Protein AF-A0AAX3WN96-F1 (afdb_monomer)

Mean predicted aligned error: 16.11 Å

Radius of gyration: 34.63 Å; Cα contacts (8 Å, |Δi|>4): 870; chains: 1; bounding box: 101×85×97 Å

Organism: Methylorubrum extorquens (NCBI:txid408)

Nearest PDB structures (foldseek):
  8tiz-assembly1_C  TM=6.660E-01  e=2.991E-04  Escherichia coli K-12
  8tip-assembly1_C  TM=6.728E-01  e=5.727E-04  Escherichia coli K-12
  7ufx-assembly1_C  TM=6.397E-01  e=4.757E-04  Escherichia coli K-12
  8tiw-assembly1_C  TM=6.502E-01  e=5.727E-04  Escherichia coli K-12
  7uog-assembly1_C  TM=6.582E-01  e=7.924E-04  Escherichia coli K-12

pLDDT: mean 84.56, std 15.65, range [30.97, 98.19]

Solvent-accessible surface area (backbone atoms only — not comparable to full-atom values): 37795 Å² total; per-residue (Å²): 143,80,85,81,84,78,83,88,85,74,86,69,78,78,73,77,72,76,74,73,79,88,74,82,63,67,29,51,57,64,73,63,17,37,73,37,42,66,38,23,59,72,49,34,38,28,38,65,41,22,18,65,46,36,61,52,58,71,74,32,70,46,70,92,59,44,10,40,41,55,20,41,49,56,49,53,53,48,53,52,47,69,77,27,82,92,54,65,56,65,87,33,49,79,43,82,41,60,35,46,44,51,34,27,47,37,8,42,74,78,52,83,54,52,43,67,57,51,25,54,38,46,28,58,75,69,44,78,78,77,56,95,54,50,64,88,35,68,44,80,47,68,46,58,48,74,51,36,73,33,62,46,94,72,46,58,21,69,48,46,46,31,41,31,11,49,26,79,38,40,21,17,40,39,44,53,41,32,51,39,11,49,38,18,67,53,53,63,70,70,54,81,92,56,77,55,49,72,50,76,40,42,44,61,59,47,22,44,48,38,47,50,71,83,80,63,47,69,69,64,43,39,71,73,34,48,52,54,15,52,51,38,39,70,75,55,46,73,63,41,50,78,47,79,46,77,39,57,47,101,84,70,47,75,53,27,36,36,34,36,37,37,66,37,74,76,54,78,77,69,40,60,68,55,96,68,63,69,76,71,50,42,65,56,78,75,58,64,46,30,79,75,65,40,69,54,70,67,55,53,37,18,46,26,55,58,36,56,27,87,88,52,89,63,56,59,90,69,44,91,60,73,67,49,51,31,46,62,71,52,52,51,49,54,52,45,52,49,36,35,45,49,44,26,30,76,68,70,53,71,88,50,77,51,34,85,71,40,77,55,23,25,65,46,30,54,53,36,24,73,75,63,33,28,54,54,33,51,50,52,30,53,46,47,42,61,76,57,66,50,69,64,68,69,48,40,61,89,78,46,68,61,32,53,52,52,44,50,50,19,53,52,51,37,53,51,46,25,52,50,50,52,49,50,52,53,50,51,54,50,48,38,37,74,70,63,78,38,80,73,78,76,74,76,70,73,90,75,73,78,65,78,74,78,75,75,79,86,67,87,74,74,79,76,74,78,75,74,79,73,76,80,60,61,62,66,57,44,55,59,42,65,34,72,65,31,22,53,38,28,51,50,53,50,58,69,44,43,62,20,44,79,37,25,77,78,30,31,15,58,56,26,42,48,41,72,77,43,46,32,55,75,73,26,46,60,58,37,54,49,24,56,76,57,70,39,56,55,59,52,36,30,49,50,39,27,65,37,31,32,62,70,91,52,90,88,49,66,97,78,60,42,61,51,54,93,54,59,51,71,70,55,39,28,48,49,40,44,37,44,70,39,50,68,32,54,33,33,59,66,72,64,62,72,48,65,62,64,47,47,50,52,40,42,51,55,50,49,52,51,53,52,50,37,44,51,57,42,49,51,51,50,50,50,50,58,72,68,39,78,64,90,86,63,81,74,48,70,66,56,54,47,32,73,75,60,40,92,87,65,73,75,64,64,43,69,42,100,87,71,49,76,32,46,50,67,60,50,59,74,76,105

Foldseek 3Di:
DDDDDDDDDDPDPPDPPPPPPDDDDKFFDLVQLLPALVSVLVRQIWGKFALLLLQDLPQLQQPPDWLLLLLLVVVVVNVQCVVPVVFHDLQKDKDWAQQSSSQSLLCLQVDGDASQNVQVSQCSRQNDDGDPDDNGGIDMDIGHSVNRVRRPDDFIFIDRSSLSSQQGGLLLNLVSSNVSSVCRVLVPADAQPDWFDKDKFFQCRSCSSQSHDDPRAPVCCVPPGVVSSLVSCVVRPPQWHWDKDFDADPVRGGGIIIIGIHGAQDAQSRQDQDPDPPVLVVVLVVQAFFPLQRADPSLLSSQQRRYAAPPDDADDRSDPDDRHGHGSVVSVVLVLLSLLQVVCQVVVPDLWPCQVPPCLGHVNVVVCSVVPNNSNSSVVVVSSCSRPPISCVSLPPVPDCVSVVSSVVSSVVRVVRRVVSVVVVVVVVVVCVVVVVDPDPPPPDPPPPPPPPPDPDDDDDPDPDPDPPPPQAPVVLLVLLLDVLVLVLLVVLVVLCPVCLVPVLPPLLVSLVVCVVCCCCVVPVSVVVSCVVLVNQLNVLSVVSNVQSDDDPDPPPDRRDGSPDPLCDSVLSSLSSCLSHNQLSVCSNVVNDDHSNVSSVVSVVVSVVVVVVSVVVVVVVVVVVVVVPPPPPDDQDPVNVCCVVPNDPDDQDWDQAPVRDTDRPVVNVVVD

Secondary structure (DSSP, 8-state):
--PPPPP-----------PPP--PPPBS-HHHHTT-HHHHHHH--EEEEEHHHHH--TTTTSTT--HHHHHHHHHHHHHHHHH-TT---TT-EEEEEEHHHHHHHH-TTSSPPPHHHHHHHHHHHH-SPPP---TT-EEEEEEPTTHHHHTSSS-EEEEEHHHHHH---HHHHHHHHHHHHHHHHTT----TTPPPEEEEEEHHHHHHHTTPPSS--HHHHIIIIIHHHHHHHHHH--SEEEEEEEEEPTTS-EEEEEEEEEEPPPPTTTSPPP---GGGGHHHHHS---GGGPPPHHHHHHHHHHSBPSSS-PPPTT-SSPPPBPPHHHHHHHHHHHHHHHHHHHHT--SSTHHHH-TTSHHHHHHHHHHH-HHHHHHHHHHHHHHS-SHHHHT-TTT-HHHHHHHHHHHHHHHHHHHHHHHHHHHHHHHHHHTTSS--------S---PPPPPPP----PPPPPPP-PPPP-HHHHHHHTSHHHHHHHHHHHHHTHHHHHSHHHHHHHHHHHIIIIIHHHH-HHHHHHHHHHTSHHHHHHHHHHHHSPPP--TTS-TT--SS-TT--HHHHHHHHIIIIITTHHHHHTT--S-HHHHHHHHHHHHHHHHHHHHHHHHHHHHHHHHHSPPTTS---HHHHHHHHH-TT-PPPEEE-TTS-EEEHHHHHH--

Structure (mmCIF, N/CA/C/O backbone):
data_AF-A0AAX3WN96-F1
#
_entry.id   AF-A0AAX3WN96-F1
#
loop_
_atom_site.group_PDB
_atom_site.id
_atom_site.type_symbol
_atom_site.label_atom_id
_atom_site.label_alt_id
_atom_site.label_comp_id
_atom_site.label_asym_id
_atom_site.label_entity_id
_atom_site.label_seq_id
_atom_site.pdbx_PDB_ins_code
_atom_site.Cartn_x
_atom_site.Cartn_y
_atom_site.Cartn_z
_atom_site.occupancy
_atom_site.B_iso_or_equiv
_atom_site.auth_seq_id
_atom_site.auth_comp_id
_atom_site.auth_asym_id
_atom_site.auth_atom_id
_atom_site.pdbx_PDB_model_num
ATOM 1 N N . MET A 1 1 ? -1.734 -61.255 36.980 1.00 43.62 1 MET A N 1
ATOM 2 C CA . MET A 1 1 ? -0.475 -60.562 36.638 1.00 43.62 1 MET A CA 1
ATOM 3 C C . MET A 1 1 ? -0.465 -60.281 35.148 1.00 43.62 1 MET A C 1
ATOM 5 O O . MET A 1 1 ? -0.217 -61.192 34.377 1.00 43.62 1 MET A O 1
ATOM 9 N N . THR A 1 2 ? -0.765 -59.043 34.767 1.00 30.97 2 THR A N 1
ATOM 10 C CA . THR A 1 2 ? -0.599 -58.494 33.412 1.00 30.97 2 THR A CA 1
ATOM 11 C C . THR A 1 2 ? -0.452 -56.986 33.583 1.00 30.97 2 THR A C 1
ATOM 13 O O . THR A 1 2 ? -1.308 -56.349 34.194 1.00 30.97 2 THR A O 1
ATOM 16 N N . ALA A 1 3 ? 0.693 -56.458 33.159 1.00 31.72 3 ALA A N 1
ATOM 17 C CA . ALA A 1 3 ? 1.125 -55.088 33.397 1.00 31.72 3 ALA A CA 1
ATOM 18 C C . ALA A 1 3 ? 0.320 -54.069 32.573 1.00 31.72 3 ALA A C 1
ATOM 20 O O . ALA A 1 3 ? 0.036 -54.295 31.398 1.00 31.72 3 ALA A O 1
ATOM 21 N N . SER A 1 4 ? -0.006 -52.938 33.202 1.00 32.38 4 SER A N 1
ATOM 22 C CA . SER A 1 4 ? -0.594 -51.756 32.566 1.00 32.38 4 SER A CA 1
ATOM 23 C C . SER A 1 4 ? 0.330 -51.164 31.491 1.00 32.38 4 SER A C 1
ATOM 25 O O . SER A 1 4 ? 1.551 -51.155 31.679 1.00 32.38 4 SER A O 1
ATOM 27 N N . PRO A 1 5 ? -0.216 -50.609 30.394 1.00 39.41 5 PRO A N 1
ATOM 28 C CA . PRO A 1 5 ? 0.582 -49.934 29.381 1.00 39.41 5 PRO A CA 1
ATOM 29 C C . PRO A 1 5 ? 1.065 -48.566 29.886 1.00 39.41 5 PRO A C 1
ATOM 31 O O . PRO A 1 5 ? 0.307 -47.787 30.465 1.00 39.41 5 PRO A O 1
ATOM 34 N N . GLN A 1 6 ? 2.350 -48.286 29.659 1.00 34.06 6 GLN A N 1
ATOM 35 C CA . GLN A 1 6 ? 2.992 -46.999 29.927 1.00 34.06 6 GLN A CA 1
ATOM 36 C C . GLN A 1 6 ? 2.347 -45.858 29.114 1.00 34.06 6 GLN A C 1
ATOM 38 O O . GLN A 1 6 ? 2.026 -46.056 27.940 1.00 34.06 6 GLN A O 1
ATOM 43 N N . PRO A 1 7 ? 2.231 -44.638 29.671 1.00 33.19 7 PRO A N 1
ATOM 44 C CA . PRO A 1 7 ? 1.869 -43.459 28.896 1.00 33.19 7 PRO A CA 1
ATOM 45 C C . PRO A 1 7 ? 3.039 -43.029 27.998 1.00 33.19 7 PRO A C 1
ATOM 47 O O . PRO A 1 7 ? 4.161 -42.810 28.457 1.00 33.19 7 PRO A O 1
ATOM 50 N N . SER A 1 8 ? 2.761 -42.901 26.701 1.00 33.34 8 SER A N 1
ATOM 51 C CA . SER A 1 8 ? 3.704 -42.467 25.671 1.00 33.34 8 SER A CA 1
ATOM 52 C C . SER A 1 8 ? 4.197 -41.039 25.921 1.00 33.34 8 SER A C 1
ATOM 54 O O . SER A 1 8 ? 3.516 -40.058 25.627 1.00 33.34 8 SER A O 1
ATOM 56 N N . ALA A 1 9 ? 5.420 -40.923 26.431 1.00 39.28 9 ALA A N 1
ATOM 57 C CA . ALA A 1 9 ? 6.194 -39.694 26.433 1.00 39.28 9 ALA A CA 1
ATOM 58 C C . ALA A 1 9 ? 7.018 -39.613 25.141 1.00 39.28 9 ALA A C 1
ATOM 60 O O . ALA A 1 9 ? 8.076 -40.230 25.037 1.00 39.28 9 ALA A O 1
ATOM 61 N N . THR A 1 10 ? 6.555 -38.856 24.143 1.00 32.03 10 THR A N 1
ATOM 62 C CA . THR A 1 10 ? 7.438 -38.267 23.115 1.00 32.03 10 THR A CA 1
ATOM 63 C C . THR A 1 10 ? 6.752 -37.105 22.393 1.00 32.03 10 THR A C 1
ATOM 65 O O . THR A 1 10 ? 6.471 -37.146 21.201 1.00 32.03 10 THR A O 1
ATOM 68 N N . THR A 1 11 ? 6.507 -36.005 23.104 1.00 35.56 11 THR A N 1
ATOM 69 C CA . THR A 1 11 ? 6.347 -34.698 22.452 1.00 35.56 11 THR A CA 1
ATOM 70 C C . THR A 1 11 ? 7.741 -34.204 22.086 1.00 35.56 11 THR A C 1
ATOM 72 O O . THR A 1 11 ? 8.384 -33.449 22.815 1.00 35.56 11 THR A O 1
ATOM 75 N N . THR A 1 12 ? 8.259 -34.700 20.966 1.00 33.28 12 THR A N 1
ATOM 76 C CA . THR A 1 12 ? 9.465 -34.162 20.341 1.00 33.28 12 THR A CA 1
ATOM 77 C C . THR A 1 12 ? 9.235 -32.665 20.098 1.00 33.28 12 THR A C 1
ATOM 79 O O . THR A 1 12 ? 8.185 -32.297 19.562 1.00 33.28 12 THR A O 1
ATOM 82 N N . PRO A 1 13 ? 10.158 -31.768 20.490 1.00 35.31 13 PRO A N 1
ATOM 83 C CA . PRO A 1 13 ? 9.997 -30.347 20.230 1.00 35.31 13 PRO A CA 1
ATOM 84 C C . PRO A 1 13 ? 9.928 -30.153 18.717 1.00 35.31 13 PRO A C 1
ATOM 86 O O . PRO A 1 13 ? 10.882 -30.460 18.004 1.00 35.31 13 PRO A O 1
ATOM 89 N N . SER A 1 14 ? 8.777 -29.676 18.237 1.00 36.72 14 SER A N 1
ATOM 90 C CA . SER A 1 14 ? 8.536 -29.328 16.839 1.00 36.72 14 SER A CA 1
ATOM 91 C C . SER A 1 14 ? 9.711 -28.483 16.343 1.00 36.72 14 SER A C 1
ATOM 93 O O . SER A 1 14 ? 9.841 -27.304 16.699 1.00 36.72 14 SER A O 1
ATOM 95 N N . ALA A 1 15 ? 10.575 -29.091 15.529 1.00 37.28 15 ALA A N 1
ATOM 96 C CA . ALA A 1 15 ? 11.581 -28.386 14.765 1.00 37.28 15 ALA A CA 1
ATOM 97 C C . ALA A 1 15 ? 10.852 -27.266 14.025 1.00 37.28 15 ALA A C 1
ATOM 99 O O . ALA A 1 15 ? 9.984 -27.537 13.199 1.00 37.28 15 ALA A O 1
ATOM 100 N N . ARG A 1 16 ? 11.144 -26.007 14.377 1.00 41.75 16 ARG A N 1
ATOM 101 C CA . ARG A 1 16 ? 10.620 -24.839 13.665 1.00 41.75 16 ARG A CA 1
ATOM 102 C C . ARG A 1 16 ? 10.893 -25.069 12.187 1.00 41.75 16 ARG A C 1
ATOM 104 O O . ARG A 1 16 ? 12.047 -24.973 11.766 1.00 41.75 16 ARG A O 1
ATOM 111 N N . GLY A 1 17 ? 9.846 -25.415 11.437 1.00 34.88 17 GLY A N 1
ATOM 112 C CA . GLY A 1 17 ? 9.935 -25.648 10.008 1.00 34.88 17 GLY A CA 1
ATOM 113 C C . GLY A 1 17 ? 10.683 -24.475 9.402 1.00 34.88 17 GLY A C 1
ATOM 114 O O . GLY A 1 17 ? 10.316 -23.318 9.635 1.00 34.88 17 GLY A O 1
ATOM 115 N N . ARG A 1 18 ? 11.791 -24.762 8.708 1.00 42.03 18 ARG A N 1
ATOM 116 C CA . ARG A 1 18 ? 12.482 -23.756 7.902 1.00 42.03 18 ARG A CA 1
ATOM 117 C C . ARG A 1 18 ? 11.394 -23.089 7.072 1.00 42.03 18 ARG A C 1
ATOM 119 O O . ARG A 1 18 ? 10.731 -23.773 6.297 1.00 42.03 18 ARG A O 1
ATOM 126 N N . ARG A 1 19 ? 11.141 -21.796 7.315 1.00 47.34 19 ARG A N 1
ATOM 127 C CA . ARG A 1 19 ? 10.132 -21.046 6.561 1.00 47.34 19 ARG A CA 1
ATOM 128 C C . ARG A 1 19 ? 10.426 -21.300 5.091 1.00 47.34 19 ARG A C 1
ATOM 130 O O . ARG A 1 19 ? 11.565 -21.081 4.672 1.00 47.34 19 ARG A O 1
ATOM 137 N N . ALA A 1 20 ? 9.435 -21.814 4.364 1.00 51.62 20 ALA A N 1
ATOM 138 C CA . ALA A 1 20 ? 9.572 -22.047 2.938 1.00 51.62 20 ALA A CA 1
ATOM 139 C C . ALA A 1 20 ? 10.150 -20.777 2.289 1.00 51.62 20 ALA A C 1
ATOM 141 O O . ALA A 1 20 ? 9.792 -19.665 2.712 1.00 51.62 20 ALA A O 1
ATOM 142 N N . PRO A 1 21 ? 11.088 -20.912 1.336 1.00 58.97 21 PRO A N 1
ATOM 143 C CA . PRO A 1 21 ? 11.649 -19.760 0.651 1.00 58.97 21 PRO A CA 1
ATOM 144 C C . PRO A 1 21 ? 10.501 -18.906 0.108 1.00 58.97 21 PRO A C 1
ATOM 146 O O . PRO A 1 21 ? 9.548 -19.422 -0.467 1.00 58.97 21 PRO A O 1
ATOM 149 N N . PHE A 1 22 ? 10.558 -17.598 0.357 1.00 66.31 22 PHE A N 1
ATOM 150 C CA . PHE A 1 22 ? 9.529 -16.673 -0.104 1.00 66.31 22 PHE A CA 1
ATOM 151 C C . PHE A 1 22 ? 9.445 -16.725 -1.635 1.00 66.31 22 PHE A C 1
ATOM 153 O O . PHE A 1 22 ? 10.381 -16.301 -2.315 1.00 66.31 22 PHE A O 1
ATOM 160 N N . VAL A 1 23 ? 8.323 -17.219 -2.158 1.00 72.56 23 VAL A N 1
ATOM 161 C CA . VAL A 1 23 ? 8.006 -17.202 -3.588 1.00 72.56 23 VAL A CA 1
ATOM 162 C C . VAL A 1 23 ? 7.110 -15.990 -3.843 1.00 72.56 23 VAL A C 1
ATOM 164 O O . VAL A 1 23 ? 6.006 -15.929 -3.297 1.00 72.56 23 VAL A O 1
ATOM 167 N N . PRO A 1 24 ? 7.566 -14.975 -4.596 1.00 80.12 24 PRO A N 1
ATOM 168 C CA . PRO A 1 24 ? 6.703 -13.854 -4.930 1.00 80.12 24 PRO A CA 1
ATOM 169 C C . PRO A 1 24 ? 5.575 -14.322 -5.856 1.00 80.12 24 PRO A C 1
ATOM 171 O O . PRO A 1 24 ? 5.819 -15.024 -6.833 1.00 80.12 24 PRO A O 1
ATOM 174 N N . ALA A 1 25 ? 4.350 -13.899 -5.559 1.00 84.62 25 ALA A N 1
ATOM 175 C CA . ALA A 1 25 ? 3.165 -14.217 -6.348 1.00 84.62 25 ALA A CA 1
ATOM 176 C C . ALA A 1 25 ? 2.742 -13.033 -7.230 1.00 84.62 25 ALA A C 1
ATOM 178 O O . ALA A 1 25 ? 3.085 -11.878 -6.954 1.00 84.62 25 ALA A O 1
ATOM 179 N N . VAL A 1 26 ? 1.969 -13.324 -8.278 1.00 88.56 26 VAL A N 1
ATOM 180 C CA . VAL A 1 26 ? 1.269 -12.303 -9.070 1.00 88.56 26 VAL A CA 1
ATOM 181 C C . VAL A 1 26 ? 0.305 -11.536 -8.162 1.00 88.56 26 VAL A C 1
ATOM 183 O O . VAL A 1 26 ? -0.379 -12.122 -7.324 1.00 88.56 26 VAL A O 1
ATOM 186 N N . ARG A 1 27 ? 0.276 -10.209 -8.302 1.00 87.69 27 ARG A N 1
ATOM 187 C CA . ARG A 1 27 ? -0.678 -9.335 -7.612 1.00 87.69 27 ARG A CA 1
ATOM 188 C C . ARG A 1 27 ? -1.843 -9.050 -8.551 1.00 87.69 27 ARG A C 1
ATOM 190 O O . ARG A 1 27 ? -1.617 -8.605 -9.673 1.00 87.69 27 ARG A O 1
ATOM 197 N N . GLY A 1 28 ? -3.063 -9.250 -8.065 1.00 84.62 28 GLY A N 1
ATOM 198 C CA . GLY A 1 28 ? -4.276 -9.203 -8.885 1.00 84.62 28 GLY A CA 1
ATOM 199 C C . GLY A 1 28 ? -4.662 -10.584 -9.421 1.00 84.62 28 GLY A C 1
ATOM 200 O O . GLY A 1 28 ? -3.865 -11.518 -9.391 1.00 84.62 28 GLY A O 1
ATOM 201 N N . ASP A 1 29 ? -5.906 -10.706 -9.877 1.00 86.62 29 ASP A N 1
ATOM 202 C CA . ASP A 1 29 ? -6.449 -11.945 -10.433 1.00 86.62 29 ASP A CA 1
ATOM 203 C C . ASP A 1 29 ? -6.247 -11.959 -11.952 1.00 86.62 29 ASP A C 1
ATOM 205 O O . ASP A 1 29 ? -6.909 -11.230 -12.692 1.00 86.62 29 ASP A O 1
ATOM 209 N N . LEU A 1 30 ? -5.302 -12.778 -12.418 1.00 89.31 30 LEU A N 1
ATOM 210 C CA . LEU A 1 30 ? -4.976 -12.873 -13.838 1.00 89.31 30 LEU A CA 1
ATOM 211 C C . LEU A 1 30 ? -6.138 -13.448 -14.662 1.00 89.31 30 LEU A C 1
ATOM 213 O O . LEU A 1 30 ? -6.309 -13.035 -15.806 1.00 89.31 30 LEU A O 1
ATOM 217 N N . ALA A 1 31 ? -6.939 -14.353 -14.092 1.00 90.75 31 ALA A N 1
ATOM 218 C CA . ALA A 1 31 ? -8.084 -14.948 -14.774 1.00 90.75 31 ALA A CA 1
ATOM 219 C C . ALA A 1 31 ? -9.204 -13.915 -14.953 1.00 90.75 31 ALA A C 1
ATOM 221 O O . ALA A 1 31 ? -9.742 -13.772 -16.050 1.00 90.75 31 ALA A O 1
ATOM 222 N N . ALA A 1 32 ? -9.487 -13.125 -13.914 1.00 90.38 32 ALA A N 1
ATOM 223 C CA . ALA A 1 32 ? -10.434 -12.016 -14.014 1.00 90.38 32 ALA A CA 1
ATOM 224 C C . ALA A 1 32 ? -9.934 -10.909 -14.959 1.00 90.38 32 ALA A C 1
ATOM 226 O O . ALA A 1 32 ? -10.721 -10.335 -15.712 1.00 90.38 32 ALA A O 1
ATOM 227 N N . ALA A 1 33 ? -8.627 -10.622 -14.958 1.00 89.81 33 ALA A N 1
ATOM 228 C CA . ALA A 1 33 ? -8.038 -9.583 -15.802 1.00 89.81 33 ALA A CA 1
ATOM 229 C C . ALA A 1 33 ? -8.228 -9.862 -17.298 1.00 89.81 33 ALA A C 1
ATOM 231 O O . ALA A 1 33 ? -8.453 -8.936 -18.068 1.00 89.81 33 ALA A O 1
ATOM 232 N N . VAL A 1 34 ? -8.146 -11.122 -17.731 1.00 92.06 34 VAL A N 1
ATOM 233 C CA . VAL A 1 34 ? -8.230 -11.479 -19.159 1.00 92.06 34 VAL A CA 1
ATOM 234 C C . VAL A 1 34 ? -9.664 -11.655 -19.675 1.00 92.06 34 VAL A C 1
ATOM 236 O O . VAL A 1 34 ? -9.851 -12.046 -20.827 1.00 92.06 34 VAL A O 1
ATOM 239 N N . ALA A 1 35 ? -10.682 -11.356 -18.860 1.00 92.38 35 ALA A N 1
ATOM 240 C CA . ALA A 1 35 ? -12.084 -11.429 -19.274 1.00 92.38 35 ALA A CA 1
ATOM 241 C C . ALA A 1 35 ? -12.434 -10.394 -20.363 1.00 92.38 35 ALA A C 1
ATOM 243 O O . ALA A 1 35 ? -13.144 -10.718 -21.321 1.00 92.38 35 ALA A O 1
ATOM 244 N N . SER A 1 36 ? -11.907 -9.170 -20.237 1.00 91.62 36 SER A N 1
ATOM 245 C CA . SER A 1 36 ? -12.056 -8.077 -21.207 1.00 91.62 36 SER A CA 1
ATOM 246 C C . SER A 1 36 ? -10.886 -7.079 -21.112 1.00 91.62 36 SER A C 1
ATOM 248 O O . SER A 1 36 ? -10.186 -7.058 -20.096 1.00 91.62 36 SER A O 1
ATOM 250 N N . PRO A 1 37 ? -10.653 -6.228 -22.131 1.00 90.00 37 PRO A N 1
ATOM 251 C CA . PRO A 1 37 ? -9.630 -5.177 -22.070 1.00 90.00 37 PRO A CA 1
ATOM 252 C C . PRO A 1 37 ? -9.832 -4.190 -20.908 1.00 90.00 37 PRO A C 1
ATOM 254 O O . PRO A 1 37 ? -8.866 -3.778 -20.264 1.00 90.00 37 PRO A O 1
ATOM 257 N N . GLU A 1 38 ? -11.083 -3.848 -20.593 1.00 89.81 38 GLU A N 1
ATOM 258 C CA . GLU A 1 38 ? -11.434 -2.984 -19.461 1.00 89.81 38 GLU A CA 1
ATOM 259 C C . GLU A 1 38 ? -11.091 -3.669 -18.140 1.00 89.81 38 GLU A C 1
ATOM 261 O O . GLU A 1 38 ? -10.437 -3.069 -17.287 1.00 89.81 38 GLU A O 1
ATOM 266 N N . ALA A 1 39 ? -11.449 -4.951 -17.996 1.00 88.56 39 ALA A N 1
ATOM 267 C CA . ALA A 1 39 ? -11.089 -5.743 -16.826 1.00 88.56 39 ALA A CA 1
ATOM 268 C C . ALA A 1 39 ? -9.566 -5.820 -16.657 1.00 88.56 39 ALA A C 1
ATOM 270 O O . ALA A 1 39 ? -9.067 -5.681 -15.541 1.00 88.56 39 ALA A O 1
ATOM 271 N N . PHE A 1 40 ? -8.812 -5.948 -17.752 1.00 89.19 40 PHE A N 1
ATOM 272 C CA . PHE A 1 40 ? -7.351 -5.969 -17.717 1.00 89.19 40 PHE A CA 1
ATOM 273 C C . PHE A 1 40 ? -6.781 -4.657 -17.167 1.00 89.19 40 PHE A C 1
ATOM 275 O O . PHE A 1 40 ? -5.910 -4.678 -16.294 1.00 89.19 40 PHE A O 1
ATOM 282 N N . ALA A 1 41 ? -7.319 -3.513 -17.602 1.00 87.19 41 ALA A N 1
ATOM 283 C CA . ALA A 1 41 ? -6.933 -2.192 -17.106 1.00 87.19 41 ALA A CA 1
ATOM 284 C C . ALA A 1 41 ? -7.354 -1.951 -15.642 1.00 87.19 41 ALA A C 1
ATOM 286 O O . ALA A 1 41 ? -6.601 -1.356 -14.860 1.00 87.19 41 ALA A O 1
ATOM 287 N N . THR A 1 42 ? -8.542 -2.418 -15.251 1.00 85.19 42 THR A N 1
ATOM 288 C CA . THR A 1 42 ? -9.076 -2.270 -13.889 1.00 85.19 42 THR A CA 1
ATOM 289 C C . THR A 1 42 ? -8.344 -3.161 -12.889 1.00 85.19 42 THR A C 1
ATOM 291 O O . THR A 1 42 ? -7.974 -2.694 -11.808 1.00 85.19 42 THR A O 1
ATOM 294 N N . VAL A 1 43 ? -8.099 -4.427 -13.233 1.00 86.31 43 VAL A N 1
ATOM 295 C CA . VAL A 1 43 ? -7.351 -5.359 -12.380 1.00 86.31 43 VAL A CA 1
ATOM 296 C C . VAL A 1 43 ? -5.873 -4.968 -12.331 1.00 86.31 43 VAL A C 1
ATOM 298 O O . VAL A 1 43 ? -5.300 -4.971 -11.243 1.00 86.31 43 VAL A O 1
ATOM 301 N N . ALA A 1 44 ? -5.293 -4.583 -13.476 1.00 86.12 44 ALA A N 1
ATOM 302 C CA . ALA A 1 44 ? -3.875 -4.261 -13.672 1.00 86.12 44 ALA A CA 1
ATOM 303 C C . ALA A 1 44 ? -2.933 -5.265 -12.985 1.00 86.12 44 ALA A C 1
ATOM 305 O O . ALA A 1 44 ? -2.261 -4.943 -11.995 1.00 86.12 44 ALA A O 1
ATOM 306 N N . PRO A 1 45 ? -2.926 -6.522 -13.463 1.00 90.44 45 PRO A N 1
ATOM 307 C CA . PRO A 1 45 ? -2.152 -7.571 -12.824 1.00 90.44 45 PRO A CA 1
ATOM 308 C C . PRO A 1 45 ? -0.666 -7.197 -12.823 1.00 90.44 45 PRO A C 1
ATOM 310 O O . PRO A 1 45 ? -0.081 -6.894 -13.864 1.00 90.44 45 PRO A O 1
ATOM 313 N N . SER A 1 46 ? -0.055 -7.216 -11.638 1.00 91.50 46 SER A N 1
ATOM 314 C CA . SER A 1 46 ? 1.360 -6.897 -11.458 1.00 91.50 46 SER A CA 1
ATOM 315 C C . SER A 1 46 ? 2.163 -8.164 -11.194 1.00 91.50 46 SER A C 1
ATOM 317 O O . SER A 1 46 ? 1.934 -8.866 -10.205 1.00 91.50 46 SER A O 1
ATOM 319 N N . VAL A 1 47 ? 3.133 -8.452 -12.054 1.00 93.50 47 VAL A N 1
ATOM 320 C CA . VAL A 1 47 ? 3.862 -9.723 -12.063 1.00 93.50 47 VAL A CA 1
ATOM 321 C C . VAL A 1 47 ? 5.277 -9.563 -11.510 1.00 93.50 47 VAL A C 1
ATOM 323 O O . VAL A 1 47 ? 5.980 -8.619 -11.882 1.00 93.50 47 VAL A O 1
ATOM 326 N N . PRO A 1 48 ? 5.729 -10.461 -10.617 1.00 93.69 48 PRO A N 1
ATOM 327 C CA . PRO A 1 48 ? 7.084 -10.404 -10.098 1.00 93.69 48 PRO A CA 1
ATOM 328 C C . PRO A 1 48 ? 8.082 -10.873 -11.158 1.00 93.69 48 PRO A C 1
ATOM 330 O O . PRO A 1 48 ? 7.894 -11.903 -11.812 1.00 93.69 48 PRO A O 1
ATOM 333 N N . ARG A 1 49 ? 9.173 -10.124 -11.300 1.00 95.00 49 ARG A N 1
ATOM 334 C CA . ARG A 1 49 ? 10.306 -10.440 -12.169 1.00 95.00 49 ARG A CA 1
ATOM 335 C C . ARG A 1 49 ? 11.610 -10.164 -11.454 1.00 95.00 49 ARG A C 1
ATOM 337 O O . ARG A 1 49 ? 11.728 -9.179 -10.730 1.00 95.00 49 ARG A O 1
ATOM 344 N N . THR A 1 50 ? 12.584 -11.041 -11.642 1.00 94.94 50 THR A N 1
ATOM 345 C CA . THR A 1 50 ? 13.909 -10.871 -11.049 1.00 94.94 50 THR A CA 1
ATOM 346 C C . THR A 1 50 ? 14.617 -9.678 -11.689 1.00 94.94 50 THR A C 1
ATOM 348 O O . THR A 1 50 ? 14.439 -9.394 -12.874 1.00 94.94 50 THR A O 1
ATOM 351 N N . ALA A 1 51 ? 15.459 -8.985 -10.925 1.00 95.44 51 ALA A N 1
ATOM 352 C CA . ALA A 1 51 ? 16.263 -7.885 -11.448 1.00 95.44 51 ALA A CA 1
ATOM 353 C C . ALA A 1 51 ? 17.155 -8.344 -12.617 1.00 95.44 51 ALA A C 1
ATOM 355 O O . ALA A 1 51 ? 17.253 -7.643 -13.616 1.00 95.44 51 ALA A O 1
ATOM 356 N N . ALA A 1 52 ? 17.725 -9.554 -12.529 1.00 95.50 52 ALA A N 1
ATOM 357 C CA . ALA A 1 52 ? 18.531 -10.145 -13.597 1.00 95.50 52 ALA A CA 1
ATOM 358 C C . ALA A 1 52 ? 17.743 -10.299 -14.909 1.00 95.50 52 ALA A C 1
ATOM 360 O O . ALA A 1 52 ? 18.237 -9.915 -15.962 1.00 95.50 52 ALA A O 1
ATOM 361 N N . TYR A 1 53 ? 16.502 -10.794 -14.845 1.00 96.38 53 TYR A N 1
ATOM 362 C CA . TYR A 1 53 ? 15.632 -10.889 -16.017 1.00 96.38 53 TYR A CA 1
ATOM 363 C C . TYR A 1 53 ? 15.272 -9.505 -16.565 1.00 96.38 53 TYR A C 1
ATOM 365 O O . TYR A 1 53 ? 15.369 -9.273 -17.767 1.00 96.38 53 TYR A O 1
ATOM 373 N N . LEU A 1 54 ? 14.879 -8.567 -15.699 1.00 97.06 54 LEU A N 1
ATOM 374 C CA . LEU A 1 54 ? 14.455 -7.222 -16.105 1.00 97.06 54 LEU A CA 1
ATOM 375 C C . LEU A 1 54 ? 15.565 -6.404 -16.775 1.00 97.06 54 LEU A C 1
ATOM 377 O O . LEU A 1 54 ? 15.273 -5.611 -17.667 1.00 97.06 54 LEU A O 1
ATOM 381 N N . LEU A 1 55 ? 16.812 -6.601 -16.348 1.00 96.38 55 LEU A N 1
ATOM 382 C CA . LEU A 1 55 ? 17.988 -5.902 -16.867 1.00 96.38 55 LEU A CA 1
ATOM 383 C C . LEU A 1 55 ? 18.630 -6.600 -18.077 1.00 96.38 55 LEU A C 1
ATOM 385 O O . LEU A 1 55 ? 19.548 -6.039 -18.678 1.00 96.38 55 LEU A O 1
ATOM 389 N N . ASP A 1 56 ? 18.164 -7.795 -18.450 1.00 95.62 56 ASP A N 1
ATOM 390 C CA . ASP A 1 56 ? 18.635 -8.483 -19.650 1.00 95.62 56 ASP A CA 1
ATOM 391 C C . ASP A 1 56 ? 18.221 -7.733 -20.930 1.00 95.62 56 ASP A C 1
ATOM 393 O O . ASP A 1 56 ? 17.095 -7.246 -21.062 1.00 95.62 56 ASP A O 1
ATOM 397 N N . ARG A 1 57 ? 19.161 -7.632 -21.878 1.00 93.06 57 ARG A N 1
ATOM 398 C CA . ARG A 1 57 ? 19.044 -6.818 -23.099 1.00 93.06 57 ARG A CA 1
ATOM 399 C C . ARG A 1 57 ? 18.651 -7.619 -24.345 1.00 93.06 57 ARG A C 1
ATOM 401 O O . ARG A 1 57 ? 18.490 -7.026 -25.412 1.00 93.06 57 ARG A O 1
ATOM 408 N N . ARG A 1 58 ? 18.465 -8.942 -24.257 1.00 92.19 58 ARG A N 1
ATOM 409 C CA . ARG A 1 58 ? 18.196 -9.793 -25.435 1.00 92.19 58 ARG A CA 1
ATOM 410 C C . ARG A 1 58 ? 16.863 -9.470 -26.098 1.00 92.19 58 ARG A C 1
ATOM 412 O O . ARG A 1 58 ? 16.766 -9.507 -27.317 1.00 92.19 58 ARG A O 1
ATOM 419 N N . LEU A 1 59 ? 15.854 -9.079 -25.319 1.00 89.62 59 LEU A N 1
ATOM 420 C CA . LEU A 1 59 ? 14.586 -8.610 -25.882 1.00 89.62 59 LEU A CA 1
ATOM 421 C C . LEU A 1 59 ? 14.754 -7.276 -26.634 1.00 89.62 59 LEU A C 1
ATOM 423 O O . LEU A 1 59 ? 14.089 -7.039 -27.638 1.00 89.62 59 LEU A O 1
ATOM 427 N N . CYS A 1 60 ? 15.670 -6.408 -26.192 1.00 90.00 60 CYS A N 1
ATOM 428 C CA . CYS A 1 60 ? 15.870 -5.087 -26.788 1.00 90.00 60 CYS A CA 1
ATOM 429 C C . CYS A 1 60 ? 16.415 -5.164 -28.222 1.00 90.00 60 CYS A C 1
ATOM 431 O O . CYS A 1 60 ? 16.044 -4.339 -29.067 1.00 90.00 60 CYS A O 1
ATOM 433 N N . VAL A 1 61 ? 17.240 -6.178 -28.509 1.00 87.00 61 VAL A N 1
ATOM 434 C CA . VAL A 1 61 ? 17.873 -6.381 -29.822 1.00 87.00 61 VAL A CA 1
ATOM 435 C C . VAL A 1 61 ? 16.962 -7.052 -30.850 1.00 87.00 61 VAL A C 1
ATOM 437 O O . VAL A 1 61 ? 17.312 -7.076 -32.029 1.00 87.00 61 VAL A O 1
ATOM 440 N N . VAL A 1 62 ? 15.782 -7.550 -30.456 1.00 87.94 62 VAL A N 1
ATOM 441 C CA . VAL A 1 62 ? 14.853 -8.167 -31.412 1.00 87.94 62 VAL A CA 1
ATOM 442 C C . VAL A 1 62 ? 14.370 -7.100 -32.410 1.00 87.94 62 VAL A C 1
ATOM 444 O O . VAL A 1 62 ? 13.841 -6.047 -32.005 1.00 87.94 62 VAL A O 1
ATOM 447 N N . PRO A 1 63 ? 14.572 -7.313 -33.722 1.00 80.44 63 PRO A N 1
ATOM 448 C CA . PRO A 1 63 ? 14.195 -6.339 -34.732 1.00 80.44 63 PRO A CA 1
ATOM 449 C C . PRO A 1 63 ? 12.671 -6.242 -34.842 1.00 80.44 63 PRO A C 1
ATOM 451 O O . PRO A 1 63 ? 11.952 -7.225 -34.705 1.00 80.44 63 PRO A O 1
ATOM 454 N N . ARG A 1 64 ? 12.172 -5.035 -35.134 1.00 87.38 64 ARG A N 1
ATOM 455 C CA . ARG A 1 64 ? 10.754 -4.755 -35.437 1.00 87.38 64 ARG A CA 1
ATOM 456 C C . ARG A 1 64 ? 9.735 -5.071 -34.329 1.00 87.38 64 ARG A C 1
ATOM 458 O O . ARG A 1 64 ? 8.544 -4.958 -34.600 1.00 87.38 64 ARG A O 1
ATOM 465 N N . ILE A 1 65 ? 10.152 -5.407 -33.104 1.00 92.88 65 ILE A N 1
ATOM 466 C CA . ILE A 1 65 ? 9.194 -5.545 -31.996 1.00 92.88 65 ILE A CA 1
ATOM 467 C C . ILE A 1 65 ? 8.589 -4.188 -31.612 1.00 92.88 65 ILE A C 1
ATOM 469 O O . ILE A 1 65 ? 9.289 -3.175 -31.547 1.00 92.88 65 ILE A O 1
ATOM 473 N N . GLY A 1 66 ? 7.287 -4.163 -31.351 1.00 93.38 66 GLY A N 1
ATOM 474 C CA . GLY A 1 66 ? 6.556 -3.019 -30.807 1.00 93.38 66 GLY A CA 1
ATOM 475 C C . GLY A 1 66 ? 6.268 -3.154 -29.308 1.00 93.38 66 GLY A C 1
ATOM 476 O O . GLY A 1 66 ? 6.573 -4.168 -28.686 1.00 93.38 66 GLY A O 1
ATOM 477 N N . ALA A 1 67 ? 5.619 -2.147 -28.716 1.00 93.56 67 ALA A N 1
ATOM 478 C CA . ALA A 1 67 ? 5.223 -2.183 -27.302 1.00 93.56 67 ALA A CA 1
ATOM 479 C C . ALA A 1 67 ? 4.264 -3.347 -26.979 1.00 93.56 67 ALA A C 1
ATOM 481 O O . ALA A 1 67 ? 4.430 -4.033 -25.972 1.00 93.56 67 ALA A O 1
ATOM 482 N N . ARG A 1 68 ? 3.314 -3.635 -27.883 1.00 94.12 68 ARG A N 1
ATOM 483 C CA . ARG A 1 68 ? 2.391 -4.778 -27.758 1.00 94.12 68 ARG A CA 1
ATOM 484 C C . ARG A 1 68 ? 3.107 -6.122 -27.743 1.00 94.12 68 ARG A C 1
ATOM 486 O O . ARG A 1 68 ? 2.678 -7.023 -27.034 1.00 94.12 68 ARG A O 1
ATOM 493 N N . ASP A 1 69 ? 4.198 -6.240 -28.496 1.00 96.06 69 ASP A N 1
ATOM 494 C CA . ASP A 1 69 ? 4.997 -7.462 -28.528 1.00 96.06 69 ASP A CA 1
ATOM 495 C C . ASP A 1 69 ? 5.672 -7.689 -27.167 1.00 96.06 69 ASP A C 1
ATOM 497 O O . ASP A 1 69 ? 5.667 -8.799 -26.645 1.00 96.06 69 ASP A O 1
ATOM 501 N N . VAL A 1 70 ? 6.167 -6.619 -26.532 1.00 95.75 70 VAL A N 1
ATOM 502 C CA . VAL A 1 70 ? 6.722 -6.682 -25.169 1.00 95.75 70 VAL A CA 1
ATOM 503 C C . VAL A 1 70 ? 5.644 -7.053 -24.142 1.00 95.75 70 VAL A C 1
ATOM 505 O O . VAL A 1 70 ? 5.901 -7.864 -23.254 1.00 95.75 70 VAL A O 1
ATOM 508 N N . ALA A 1 71 ? 4.430 -6.505 -24.267 1.00 95.31 71 ALA A N 1
ATOM 509 C CA . ALA A 1 71 ? 3.307 -6.861 -23.396 1.00 95.31 71 ALA A CA 1
ATOM 510 C C . ALA A 1 71 ? 2.905 -8.340 -23.546 1.00 95.31 71 ALA A C 1
ATOM 512 O O . ALA A 1 71 ? 2.751 -9.037 -22.541 1.00 95.31 71 ALA A O 1
ATOM 513 N N . LEU A 1 72 ? 2.799 -8.833 -24.787 1.00 96.62 72 LEU A N 1
ATOM 514 C CA . LEU A 1 72 ? 2.535 -10.242 -25.084 1.00 96.62 72 LEU A CA 1
ATOM 515 C C . LEU A 1 72 ? 3.627 -11.142 -24.502 1.00 96.62 72 LEU A C 1
ATOM 517 O O . LEU A 1 72 ? 3.317 -12.123 -23.832 1.00 96.62 72 LEU A O 1
ATOM 521 N N . TRP A 1 73 ? 4.895 -10.789 -24.714 1.00 96.94 73 TRP A N 1
ATOM 522 C CA . TRP A 1 73 ? 6.033 -11.526 -24.175 1.00 96.94 73 TRP A CA 1
ATOM 523 C C . TRP A 1 73 ? 5.958 -11.660 -22.650 1.00 96.94 73 TRP A C 1
ATOM 525 O O . TRP A 1 73 ? 6.048 -12.765 -22.115 1.00 96.94 73 TRP A O 1
ATOM 535 N N . GLU A 1 74 ? 5.718 -10.558 -21.935 1.00 96.75 74 GLU A N 1
ATOM 536 C CA . GLU A 1 74 ? 5.592 -10.603 -20.477 1.00 96.75 74 GLU A CA 1
ATOM 537 C C . GLU A 1 74 ? 4.369 -11.383 -20.002 1.00 96.75 74 GLU A C 1
ATOM 539 O O . GLU A 1 74 ? 4.429 -12.035 -18.954 1.00 96.75 74 GLU A O 1
ATOM 544 N N . TRP A 1 75 ? 3.279 -11.373 -20.766 1.00 96.19 75 TRP A N 1
ATOM 545 C CA . TRP A 1 75 ? 2.124 -12.214 -20.482 1.00 96.19 75 TRP A CA 1
ATOM 546 C C . TRP A 1 75 ? 2.454 -13.706 -20.659 1.00 96.19 75 TRP A C 1
ATOM 548 O O . TRP A 1 75 ? 2.215 -14.476 -19.729 1.00 96.19 75 TRP A O 1
ATOM 558 N N . ILE A 1 76 ? 3.091 -14.112 -21.765 1.00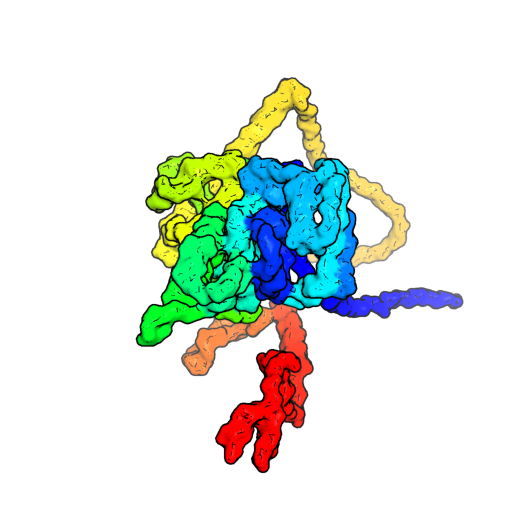 96.69 76 ILE A N 1
ATOM 559 C CA . ILE A 1 76 ? 3.508 -15.508 -22.018 1.00 96.69 76 ILE A CA 1
ATOM 560 C C . ILE A 1 76 ? 4.447 -16.000 -20.907 1.00 96.69 76 ILE A C 1
ATOM 562 O O . ILE A 1 76 ? 4.227 -17.066 -20.333 1.00 96.69 76 ILE A O 1
ATOM 566 N N . VAL A 1 77 ? 5.449 -15.199 -20.528 1.00 95.81 77 VAL A N 1
ATOM 567 C CA . VAL A 1 77 ? 6.369 -15.537 -19.427 1.00 95.81 77 VAL A CA 1
ATOM 568 C C . VAL A 1 77 ? 5.628 -15.664 -18.090 1.00 95.81 77 VAL A C 1
ATOM 570 O O . VAL A 1 77 ? 5.975 -16.509 -17.267 1.00 95.81 77 VAL A O 1
ATOM 573 N N . THR A 1 78 ? 4.574 -14.873 -17.864 1.00 95.38 78 THR A N 1
ATOM 574 C CA . THR A 1 78 ? 3.717 -15.022 -16.675 1.00 95.38 78 THR A CA 1
ATOM 575 C C . THR A 1 78 ? 3.017 -16.374 -16.658 1.00 95.38 78 THR A C 1
ATOM 577 O O . THR A 1 78 ? 3.022 -17.030 -15.618 1.00 95.38 78 THR A O 1
ATOM 580 N N . GLN A 1 79 ? 2.454 -16.798 -17.792 1.00 95.31 79 GLN A N 1
ATOM 581 C CA . GLN A 1 79 ? 1.795 -18.100 -17.904 1.00 95.31 79 GLN A CA 1
ATOM 582 C C . GLN A 1 79 ? 2.787 -19.248 -17.696 1.00 95.31 79 GLN A C 1
ATOM 584 O O . GLN A 1 79 ? 2.481 -20.188 -16.968 1.00 95.31 79 GLN A O 1
ATOM 589 N N . ALA A 1 80 ? 4.004 -19.127 -18.235 1.00 94.12 80 ALA A N 1
ATOM 590 C CA . ALA A 1 80 ? 5.075 -20.096 -18.010 1.00 94.12 80 ALA A CA 1
ATOM 591 C C . ALA A 1 80 ? 5.375 -20.275 -16.516 1.00 94.12 80 ALA A C 1
ATOM 593 O O . ALA A 1 80 ? 5.386 -21.387 -15.997 1.00 94.12 80 ALA A O 1
ATOM 594 N N . VAL A 1 81 ? 5.589 -19.170 -15.796 1.00 92.31 81 VAL A N 1
ATOM 595 C CA . VAL A 1 81 ? 5.888 -19.214 -14.356 1.00 92.31 81 VAL A CA 1
ATOM 596 C C . VAL A 1 81 ? 4.705 -19.769 -13.557 1.00 92.31 81 VAL A C 1
ATOM 598 O O . VAL A 1 81 ? 4.917 -20.523 -12.611 1.00 92.31 81 VAL A O 1
ATOM 601 N N . ALA A 1 82 ? 3.469 -19.436 -13.939 1.00 90.94 82 ALA A N 1
ATOM 602 C CA . ALA A 1 82 ? 2.269 -19.954 -13.283 1.00 90.94 82 ALA A CA 1
ATOM 603 C C . ALA A 1 82 ? 2.098 -21.472 -13.480 1.00 90.94 82 ALA A C 1
ATOM 605 O O . ALA A 1 82 ? 1.722 -22.163 -12.535 1.00 90.94 82 ALA A O 1
ATOM 606 N N . ALA A 1 83 ? 2.420 -21.993 -14.668 1.00 90.94 83 ALA A N 1
ATOM 607 C CA . ALA A 1 83 ? 2.398 -23.426 -14.963 1.00 90.94 83 ALA A CA 1
ATOM 608 C C . ALA A 1 83 ? 3.517 -24.208 -14.243 1.00 90.94 83 ALA A C 1
ATOM 610 O O . ALA A 1 83 ? 3.377 -25.405 -13.999 1.00 90.94 83 ALA A O 1
ATOM 611 N N . HIS A 1 84 ? 4.607 -23.533 -13.859 1.00 90.00 84 HIS A N 1
ATOM 612 C CA . HIS A 1 84 ? 5.779 -24.137 -13.222 1.00 90.00 84 HIS A CA 1
ATOM 613 C C . HIS A 1 84 ? 6.113 -23.482 -11.864 1.00 90.00 84 HIS A C 1
ATOM 615 O O . HIS A 1 84 ? 7.145 -22.815 -11.729 1.00 90.00 84 HIS A O 1
ATOM 621 N N . PRO A 1 85 ? 5.295 -23.700 -10.812 1.00 84.38 85 PRO A N 1
ATOM 622 C CA . PRO A 1 85 ? 5.461 -23.036 -9.512 1.00 84.38 85 PRO A CA 1
ATOM 623 C C . PRO A 1 85 ? 6.777 -23.384 -8.794 1.00 84.38 85 PRO A C 1
ATOM 625 O O . PRO A 1 85 ? 7.251 -22.609 -7.966 1.00 84.38 85 PRO A O 1
ATOM 628 N N . ASN A 1 86 ? 7.390 -24.523 -9.131 1.00 84.00 86 ASN A N 1
ATOM 629 C CA . ASN A 1 86 ? 8.674 -24.969 -8.579 1.00 84.00 86 ASN A CA 1
ATOM 630 C C . ASN A 1 86 ? 9.894 -24.431 -9.355 1.00 84.00 86 ASN A C 1
ATOM 632 O O . ASN A 1 86 ? 11.030 -24.757 -9.013 1.00 84.00 86 ASN A O 1
ATOM 636 N N . GLY A 1 87 ? 9.670 -23.602 -10.378 1.00 85.31 87 GLY A N 1
ATOM 637 C CA . GLY A 1 87 ? 10.697 -23.093 -11.281 1.00 85.31 87 GLY A CA 1
ATOM 638 C C . GLY A 1 87 ? 10.604 -23.710 -12.675 1.00 85.31 87 GLY A C 1
ATOM 639 O O . GLY A 1 87 ? 10.145 -24.837 -12.850 1.00 85.31 87 GLY A O 1
ATOM 640 N N . LEU A 1 88 ? 11.042 -22.942 -13.673 1.00 88.25 88 LEU A N 1
ATOM 641 C CA . LEU A 1 88 ? 11.033 -23.353 -15.074 1.00 88.25 88 LEU A CA 1
ATOM 642 C C . LEU A 1 88 ? 12.159 -24.373 -15.355 1.00 88.25 88 LEU A C 1
ATOM 644 O O . LEU A 1 88 ? 13.279 -24.169 -14.870 1.00 88.25 88 LEU A O 1
ATOM 648 N N . PRO A 1 89 ? 11.899 -25.417 -16.162 1.00 88.88 89 PRO A N 1
ATOM 649 C CA . PRO A 1 89 ? 12.927 -26.278 -16.749 1.00 88.88 89 PRO A CA 1
ATOM 650 C C . PRO A 1 89 ? 14.059 -25.488 -17.422 1.00 88.88 89 PRO A C 1
ATOM 652 O O . PRO A 1 89 ? 13.825 -24.431 -18.008 1.00 88.88 89 PRO A O 1
ATOM 655 N N . THR A 1 90 ? 15.294 -25.993 -17.352 1.00 83.56 90 THR A N 1
ATOM 656 C CA . THR A 1 90 ? 16.478 -25.319 -17.921 1.00 83.56 90 THR A CA 1
ATOM 657 C C . THR A 1 90 ? 16.502 -25.312 -19.442 1.00 83.56 90 THR A C 1
ATOM 659 O O . THR A 1 90 ? 17.020 -24.364 -20.029 1.00 83.56 90 THR A O 1
ATOM 662 N N . ASP A 1 91 ? 15.911 -26.329 -20.063 1.00 82.50 91 ASP A N 1
ATOM 663 C CA . ASP A 1 91 ? 16.061 -26.601 -21.496 1.00 82.50 91 ASP A CA 1
ATOM 664 C C . ASP A 1 91 ? 15.001 -25.875 -22.345 1.00 82.50 91 ASP A C 1
ATOM 666 O O . ASP A 1 91 ? 14.931 -26.049 -23.558 1.00 82.50 91 ASP A O 1
ATOM 670 N N . GLY A 1 92 ? 14.203 -25.011 -21.710 1.00 80.62 92 GLY A N 1
ATOM 671 C CA . GLY A 1 92 ? 13.074 -24.309 -22.314 1.00 80.62 92 GLY A CA 1
ATOM 672 C C . GLY A 1 92 ? 11.731 -24.844 -21.824 1.00 80.62 92 GLY A C 1
ATOM 673 O O . GLY A 1 92 ? 11.655 -25.856 -21.128 1.00 80.62 92 GLY A O 1
ATOM 674 N N . VAL A 1 93 ? 10.661 -24.116 -22.144 1.00 89.00 93 VAL A N 1
ATOM 675 C CA . VAL A 1 93 ? 9.288 -24.485 -21.765 1.00 89.00 93 VAL 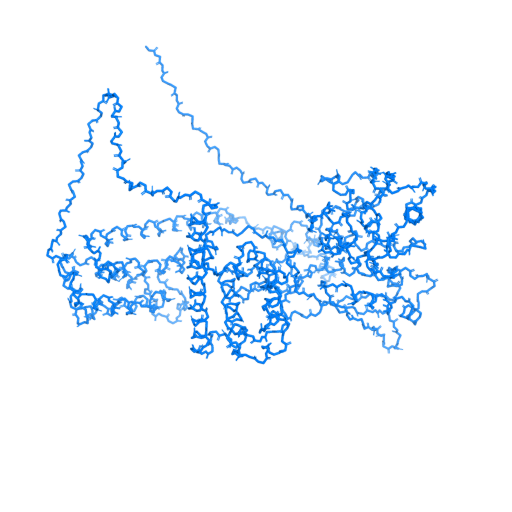A CA 1
ATOM 676 C C . VAL A 1 93 ? 8.366 -24.267 -22.943 1.00 89.00 93 VAL A C 1
ATOM 678 O O . VAL A 1 93 ? 8.230 -23.136 -23.397 1.00 89.00 93 VAL A O 1
ATOM 681 N N . GLU A 1 94 ? 7.695 -25.318 -23.395 1.00 91.81 94 GLU A N 1
ATOM 682 C CA . GLU A 1 94 ? 6.603 -25.199 -24.356 1.00 91.81 94 GLU A CA 1
ATOM 683 C C . GLU A 1 94 ? 5.255 -25.119 -23.648 1.00 91.81 94 GLU A C 1
ATOM 685 O O . GLU A 1 94 ? 4.970 -25.860 -22.708 1.00 91.81 94 GLU A O 1
ATOM 690 N N . LEU A 1 95 ? 4.417 -24.200 -24.116 1.00 93.31 95 LEU A N 1
ATOM 691 C CA . LEU A 1 95 ? 3.083 -23.953 -23.587 1.00 93.31 95 LEU A CA 1
ATOM 692 C C . LEU A 1 95 ? 2.080 -23.949 -24.732 1.00 93.31 95 LEU A C 1
ATOM 694 O O . LEU A 1 95 ? 2.327 -23.328 -25.765 1.00 93.31 95 LEU A O 1
ATOM 698 N N . ALA A 1 96 ? 0.922 -24.565 -24.508 1.00 95.62 96 ALA A N 1
ATOM 699 C CA . ALA A 1 96 ? -0.275 -24.327 -25.302 1.00 95.62 96 ALA A CA 1
ATOM 700 C C . ALA A 1 96 ? -1.131 -23.282 -24.574 1.00 95.62 96 ALA A C 1
ATOM 702 O O . ALA A 1 96 ? -1.584 -23.518 -23.452 1.00 95.62 96 ALA A O 1
ATOM 703 N N . LEU A 1 97 ? -1.315 -22.110 -25.181 1.00 96.31 97 LEU A N 1
ATOM 704 C CA . LEU A 1 97 ? -1.998 -20.970 -24.566 1.00 96.31 97 LEU A CA 1
ATOM 705 C C . LEU A 1 97 ? -3.230 -20.568 -25.385 1.00 96.31 97 LEU A C 1
ATOM 707 O O . LEU A 1 97 ? -3.154 -20.523 -26.611 1.00 96.31 97 LEU A O 1
ATOM 711 N N . PRO A 1 98 ? -4.362 -20.228 -24.746 1.00 96.56 98 PRO A N 1
ATOM 712 C CA . PRO A 1 98 ? -5.544 -19.757 -25.462 1.00 96.56 98 PRO A CA 1
ATOM 713 C C . PRO A 1 98 ? -5.303 -18.371 -26.085 1.00 96.56 98 PRO A C 1
ATOM 715 O O . PRO A 1 98 ? -4.759 -17.469 -25.437 1.00 96.56 98 PRO A O 1
ATOM 718 N N . ALA A 1 99 ? -5.762 -18.168 -27.322 1.00 96.75 99 ALA A N 1
ATOM 719 C CA . ALA A 1 99 ? -5.559 -16.927 -28.070 1.00 96.75 99 ALA A CA 1
ATOM 720 C C . ALA A 1 99 ? -6.306 -15.737 -27.449 1.00 96.75 99 ALA A C 1
ATOM 722 O O . ALA A 1 99 ? -5.737 -14.655 -27.306 1.00 96.75 99 ALA A O 1
ATOM 723 N N . ARG A 1 100 ? -7.567 -15.919 -27.032 1.00 96.00 100 ARG A N 1
ATOM 724 C CA . ARG A 1 100 ? -8.399 -14.826 -26.494 1.00 96.00 100 ARG A CA 1
ATOM 725 C C . ARG A 1 100 ? -7.743 -14.068 -25.322 1.00 96.00 100 ARG A C 1
ATOM 727 O O . ARG A 1 100 ? -7.662 -12.843 -25.417 1.00 96.00 100 ARG A O 1
ATOM 734 N N . PRO A 1 101 ? -7.236 -14.718 -24.257 1.00 95.81 101 PRO A N 1
ATOM 735 C CA . PRO A 1 101 ? -6.516 -14.018 -23.191 1.00 95.81 101 PRO A CA 1
ATOM 736 C C . PRO A 1 101 ? -5.282 -13.235 -23.656 1.00 95.81 101 PRO A C 1
ATOM 738 O O . PRO A 1 101 ? -5.045 -12.131 -23.164 1.00 95.81 101 PRO A O 1
ATOM 741 N N . ALA A 1 102 ? -4.528 -13.762 -24.625 1.00 96.06 102 ALA A N 1
ATOM 742 C CA . ALA A 1 102 ? -3.382 -13.064 -25.203 1.00 96.06 102 ALA A CA 1
ATOM 743 C C . ALA A 1 102 ? -3.818 -11.808 -25.976 1.00 96.06 102 ALA A C 1
ATOM 745 O O . ALA A 1 102 ? -3.236 -10.738 -25.796 1.00 96.06 102 ALA A O 1
ATOM 746 N N . LEU A 1 103 ? -4.896 -11.900 -26.766 1.00 96.06 103 LEU A N 1
ATOM 747 C CA . LEU A 1 103 ? -5.482 -10.751 -27.466 1.00 96.06 103 LEU A CA 1
ATOM 748 C C . LEU A 1 103 ? -5.922 -9.662 -26.482 1.00 96.06 103 LEU A C 1
ATOM 750 O O . LEU A 1 103 ? -5.632 -8.485 -26.704 1.00 96.06 103 LEU A O 1
ATOM 754 N N . VAL A 1 104 ? -6.566 -10.037 -25.371 1.00 94.44 104 VAL A N 1
ATOM 755 C CA . VAL A 1 104 ? -6.960 -9.094 -24.310 1.00 94.44 104 VAL A CA 1
ATOM 756 C C . VAL A 1 104 ? -5.735 -8.415 -23.697 1.00 94.44 104 VAL A C 1
ATOM 758 O O . VAL A 1 104 ? -5.706 -7.188 -23.618 1.00 94.44 104 VAL A O 1
ATOM 761 N N . ALA A 1 105 ? -4.696 -9.178 -23.348 1.00 92.25 105 ALA A N 1
ATOM 762 C CA . ALA A 1 105 ? -3.458 -8.635 -22.787 1.00 92.25 105 ALA A CA 1
ATOM 763 C C . ALA A 1 105 ? -2.739 -7.659 -23.740 1.00 92.25 105 ALA A C 1
ATOM 765 O O . ALA A 1 105 ? -2.064 -6.741 -23.285 1.00 92.25 105 ALA A O 1
ATOM 766 N N . MET A 1 106 ? -2.906 -7.811 -25.058 1.00 93.94 106 MET A N 1
ATOM 767 C CA . MET A 1 106 ? -2.360 -6.885 -26.061 1.00 93.94 106 MET A CA 1
ATOM 768 C C . MET A 1 106 ? -3.256 -5.660 -26.334 1.00 93.94 106 MET A C 1
ATOM 770 O O . MET A 1 106 ? -2.806 -4.698 -26.963 1.00 93.94 106 MET A O 1
ATOM 774 N N . SER A 1 107 ? -4.514 -5.669 -25.882 1.00 91.06 107 SER A N 1
ATOM 775 C CA . SER A 1 107 ? -5.546 -4.671 -26.224 1.00 91.06 107 SER A CA 1
ATOM 776 C C . SER A 1 107 ? -5.585 -3.455 -25.285 1.00 91.06 107 SER A C 1
ATOM 778 O O . SER A 1 107 ? -6.601 -2.767 -25.209 1.00 91.06 107 SER A O 1
ATOM 780 N N . GLY A 1 108 ? -4.494 -3.141 -24.574 1.00 78.25 108 GLY A N 1
ATOM 781 C CA . GLY A 1 108 ? -4.475 -2.105 -23.524 1.00 78.25 108 GLY A CA 1
ATOM 782 C C . GLY A 1 108 ? -4.880 -0.692 -23.972 1.00 78.25 108 GLY A C 1
ATOM 783 O O . GLY A 1 108 ? -5.282 0.123 -23.149 1.00 78.25 108 GLY A O 1
ATOM 784 N N . HIS A 1 109 ? -4.855 -0.413 -25.276 1.00 71.25 109 HIS A N 1
ATOM 785 C CA . HIS A 1 109 ? -5.262 0.863 -25.884 1.00 71.25 109 HIS A CA 1
ATOM 786 C C . HIS A 1 109 ? -6.775 1.012 -26.107 1.00 71.25 109 HIS A C 1
ATOM 788 O O . HIS A 1 109 ? -7.196 1.906 -26.834 1.00 71.25 109 HIS A O 1
ATOM 794 N N . GLY A 1 110 ? -7.596 0.087 -25.604 1.00 75.06 110 GLY A N 1
ATOM 795 C CA . GLY A 1 110 ? -9.034 0.040 -25.904 1.00 75.06 110 GLY A CA 1
ATOM 796 C C . GLY A 1 110 ? -9.355 -0.377 -27.347 1.00 75.06 110 GLY A C 1
ATOM 797 O O . GLY A 1 110 ? -10.511 -0.611 -27.680 1.00 75.06 110 GLY A O 1
ATOM 798 N N . ARG A 1 111 ? -8.337 -0.529 -28.208 1.00 86.19 111 ARG A N 1
ATOM 799 C CA . ARG A 1 111 ? -8.471 -1.159 -29.523 1.00 86.19 111 ARG A CA 1
ATOM 800 C C . ARG A 1 111 ? -8.312 -2.676 -29.373 1.00 86.19 111 ARG A C 1
ATOM 802 O O . ARG A 1 111 ? -7.223 -3.107 -28.983 1.00 86.19 111 ARG A O 1
ATOM 809 N N . PRO A 1 112 ? -9.314 -3.477 -29.773 1.00 88.44 112 PRO A N 1
ATOM 810 C CA . PRO A 1 112 ? -9.181 -4.924 -29.800 1.00 88.44 112 PRO A CA 1
ATOM 811 C C . PRO A 1 112 ? -8.119 -5.346 -30.820 1.00 88.44 112 PRO A C 1
ATOM 813 O O . PRO A 1 112 ? -8.083 -4.859 -31.956 1.00 88.44 112 PRO A O 1
ATOM 816 N N . VAL A 1 113 ? -7.243 -6.251 -30.399 1.00 93.81 113 VAL A N 1
ATOM 817 C CA . VAL A 1 113 ? -6.226 -6.872 -31.253 1.00 93.81 113 VAL A CA 1
ATOM 818 C C . VAL A 1 113 ? -6.845 -8.044 -32.007 1.00 93.81 113 VAL A C 1
ATOM 820 O O . VAL A 1 113 ? -7.617 -8.819 -31.446 1.00 93.81 113 VAL A O 1
ATOM 823 N N . GLN A 1 114 ? -6.516 -8.165 -33.292 1.00 95.50 114 GLN A N 1
ATOM 824 C CA . GLN A 1 114 ? -7.001 -9.253 -34.143 1.00 95.50 114 GLN A CA 1
ATOM 825 C C . GLN A 1 114 ? -6.085 -10.488 -34.052 1.00 95.50 114 GLN A C 1
ATOM 827 O O . GLN A 1 114 ? -4.875 -10.326 -33.882 1.00 95.50 114 GLN A O 1
ATOM 832 N N . PRO A 1 115 ? -6.596 -11.720 -34.250 1.00 96.69 115 PRO A N 1
ATOM 833 C CA . PRO A 1 115 ? -5.778 -12.942 -34.246 1.00 96.69 115 PRO A CA 1
ATOM 834 C C . PRO A 1 115 ? -4.574 -12.904 -35.198 1.00 96.69 115 PRO A C 1
ATOM 836 O O . PRO A 1 115 ? -3.495 -13.395 -34.872 1.00 96.69 115 PRO A O 1
ATOM 839 N N . ARG A 1 116 ? -4.724 -12.237 -36.350 1.00 96.38 116 ARG A N 1
ATOM 840 C CA . ARG A 1 116 ? -3.624 -11.982 -37.289 1.00 96.38 116 ARG A CA 1
ATOM 841 C C . ARG A 1 116 ? -2.482 -11.191 -36.652 1.00 96.38 116 ARG A C 1
ATOM 843 O O . ARG A 1 116 ? -1.329 -11.566 -36.822 1.00 96.38 116 ARG A O 1
ATOM 850 N N . GLU A 1 117 ? -2.805 -10.132 -35.912 1.00 95.38 117 GLU A N 1
ATOM 851 C CA . GLU A 1 117 ? -1.803 -9.314 -35.224 1.00 95.38 117 GLU A CA 1
ATOM 852 C C . GLU A 1 117 ? -1.077 -10.128 -34.144 1.00 95.38 117 GLU A C 1
ATOM 854 O O . GLU A 1 117 ? 0.141 -10.018 -34.035 1.00 95.38 117 GLU A O 1
ATOM 859 N N . LEU A 1 118 ? -1.796 -10.985 -33.403 1.00 96.69 118 LEU A N 1
ATOM 860 C CA . LEU A 1 118 ? -1.194 -11.922 -32.446 1.00 96.69 118 LEU A CA 1
ATOM 861 C C . LEU A 1 118 ? -0.216 -12.871 -33.139 1.00 96.69 118 LEU A C 1
ATOM 863 O O . LEU A 1 118 ? 0.916 -13.005 -32.684 1.00 96.69 118 LEU A O 1
ATOM 867 N N . SER A 1 119 ? -0.608 -13.490 -34.254 1.00 96.31 119 SER A N 1
ATOM 868 C CA . SER A 1 119 ? 0.305 -14.371 -34.983 1.00 96.31 119 SER A CA 1
ATOM 869 C C . SER A 1 119 ? 1.545 -13.632 -35.487 1.00 96.31 119 SER A C 1
ATOM 871 O O . SER A 1 119 ? 2.644 -14.173 -35.383 1.00 96.31 119 SER A O 1
ATOM 873 N N . ASP A 1 120 ? 1.396 -12.411 -36.005 1.00 95.75 120 ASP A N 1
ATOM 874 C CA . ASP A 1 120 ? 2.536 -11.617 -36.467 1.00 95.75 120 ASP A CA 1
ATOM 875 C C . ASP A 1 120 ? 3.459 -11.243 -35.288 1.00 95.75 120 ASP A C 1
ATOM 877 O O . ASP A 1 120 ? 4.682 -11.219 -35.436 1.00 95.75 120 ASP A O 1
ATOM 881 N N . SER A 1 121 ? 2.892 -10.967 -34.108 1.00 95.69 121 SER A N 1
ATOM 882 C CA . SER A 1 121 ? 3.641 -10.741 -32.866 1.00 95.69 121 SER A CA 1
ATOM 883 C C . SER A 1 121 ? 4.403 -11.984 -32.412 1.00 95.69 121 SER A C 1
ATOM 885 O O . SER A 1 121 ? 5.575 -11.871 -32.054 1.00 95.69 121 SER A O 1
ATOM 887 N N . LEU A 1 122 ? 3.785 -13.167 -32.468 1.00 95.31 122 LEU A N 1
ATOM 888 C CA . LEU A 1 122 ? 4.440 -14.430 -32.114 1.00 95.31 122 LEU A CA 1
ATOM 889 C C . LEU A 1 122 ? 5.653 -14.696 -33.010 1.00 95.31 122 LEU A C 1
ATOM 891 O O . LEU A 1 122 ? 6.729 -14.961 -32.483 1.00 95.31 122 LEU A O 1
ATOM 895 N N . VAL A 1 123 ? 5.523 -14.510 -34.329 1.00 94.25 123 VAL A N 1
ATOM 896 C CA . VAL A 1 123 ? 6.649 -14.651 -35.273 1.00 94.25 123 VAL A CA 1
ATOM 897 C C . VAL A 1 123 ? 7.777 -13.670 -34.948 1.00 94.25 123 VAL A C 1
ATOM 899 O O . VAL A 1 123 ? 8.948 -14.042 -34.975 1.00 94.25 123 VAL A O 1
ATOM 902 N N . ARG A 1 124 ? 7.460 -12.415 -34.602 1.00 93.56 124 ARG A N 1
ATOM 903 C CA . ARG A 1 124 ? 8.492 -11.426 -34.239 1.00 93.56 124 ARG A CA 1
ATOM 904 C C . ARG A 1 124 ? 9.233 -11.779 -32.948 1.00 93.56 124 ARG A C 1
ATOM 906 O O . ARG A 1 124 ? 10.428 -11.519 -32.865 1.00 93.56 124 ARG A O 1
ATOM 913 N N . ILE A 1 125 ? 8.534 -12.305 -31.943 1.00 93.31 125 ILE A N 1
ATOM 914 C CA . ILE A 1 125 ? 9.095 -12.540 -30.602 1.00 93.31 125 ILE A CA 1
ATOM 915 C C . ILE A 1 125 ? 9.785 -13.905 -30.505 1.00 93.31 125 ILE A C 1
ATOM 917 O O . ILE A 1 125 ? 10.856 -14.008 -29.910 1.00 93.31 125 ILE A O 1
ATOM 921 N N . LEU A 1 126 ? 9.154 -14.944 -31.051 1.00 90.88 126 LEU A N 1
ATOM 922 C CA . LEU A 1 126 ? 9.559 -16.344 -30.902 1.00 90.88 126 LEU A CA 1
ATOM 923 C C . LEU A 1 126 ? 10.228 -16.905 -32.164 1.00 90.88 126 LEU A C 1
ATOM 925 O O . LEU A 1 126 ? 10.869 -17.950 -32.095 1.00 90.88 126 LEU A O 1
ATOM 929 N N . GLY A 1 127 ? 10.111 -16.216 -33.303 1.00 88.44 127 GLY A N 1
ATOM 930 C CA . GLY A 1 127 ? 10.489 -16.759 -34.605 1.00 88.44 127 GLY A CA 1
ATOM 931 C C . GLY A 1 127 ? 9.465 -17.771 -35.130 1.00 88.44 127 GLY A C 1
ATOM 932 O O . GLY A 1 127 ? 8.336 -17.846 -34.646 1.00 88.44 127 GLY A O 1
ATOM 933 N N . GLY A 1 128 ? 9.875 -18.552 -36.130 1.00 88.50 128 GLY A N 1
ATOM 934 C CA . GLY A 1 128 ? 9.067 -19.629 -36.707 1.00 88.50 128 GLY A CA 1
ATOM 935 C C . GLY A 1 128 ? 8.060 -19.183 -37.770 1.00 88.50 128 GLY A C 1
ATOM 936 O O . GLY A 1 128 ? 8.062 -18.039 -38.233 1.00 88.50 128 GLY A O 1
ATOM 937 N N . GLU A 1 129 ? 7.224 -20.132 -38.185 1.00 89.50 129 GLU A N 1
ATOM 938 C CA . GLU A 1 129 ? 6.178 -19.911 -39.179 1.00 89.50 129 GLU A CA 1
ATOM 939 C C . GLU A 1 129 ? 4.946 -19.240 -38.569 1.00 89.50 129 GLU A C 1
ATOM 941 O O . GLU A 1 129 ? 4.641 -19.353 -37.378 1.00 89.50 129 GLU A O 1
ATOM 946 N N . ARG A 1 130 ? 4.224 -18.511 -39.417 1.00 92.00 130 ARG A N 1
ATOM 947 C CA . ARG A 1 130 ? 3.004 -17.816 -39.026 1.00 92.00 130 ARG A CA 1
ATOM 948 C C . ARG A 1 130 ? 1.888 -18.832 -38.764 1.00 92.00 130 ARG A C 1
ATOM 950 O O . ARG A 1 130 ? 1.605 -19.661 -39.618 1.00 92.00 130 ARG A O 1
ATOM 957 N N . GLN A 1 131 ? 1.228 -18.724 -37.614 1.00 89.00 131 GLN A N 1
ATOM 958 C CA . GLN A 1 131 ? 0.110 -19.588 -37.231 1.00 89.00 131 GLN A CA 1
ATOM 959 C C . GLN A 1 131 ? -1.220 -18.952 -37.670 1.00 89.00 131 GLN A C 1
ATOM 961 O O . GLN A 1 131 ? -1.500 -17.789 -37.369 1.00 89.00 131 GLN A O 1
ATOM 966 N N . GLU A 1 132 ? -2.075 -19.697 -38.368 1.00 92.25 132 GLU A N 1
ATOM 967 C CA . GLU A 1 132 ? -3.425 -19.229 -38.700 1.00 92.25 132 GLU A CA 1
ATOM 968 C C . GLU A 1 132 ? -4.349 -19.371 -37.485 1.00 92.25 132 GLU A C 1
ATOM 970 O O . GLU A 1 132 ? -4.932 -20.422 -37.251 1.00 92.25 132 GLU A O 1
ATOM 975 N N . LEU A 1 133 ? -4.457 -18.300 -36.692 1.00 94.56 133 LEU A N 1
ATOM 976 C CA . LEU A 1 133 ? -5.220 -18.290 -35.441 1.00 94.56 133 LEU A CA 1
ATOM 977 C C . LEU A 1 133 ? -6.609 -17.655 -35.600 1.00 94.56 133 LEU A C 1
ATOM 979 O O . LEU A 1 133 ? -6.775 -16.622 -36.255 1.00 94.56 133 LEU A O 1
ATOM 983 N N . ARG A 1 134 ? -7.592 -18.211 -34.892 1.00 94.88 134 ARG A N 1
ATOM 984 C CA . ARG A 1 134 ? -8.913 -17.640 -34.585 1.00 94.88 134 ARG A CA 1
ATOM 985 C C . ARG A 1 134 ? -9.006 -17.305 -33.092 1.00 94.88 134 ARG A C 1
ATOM 987 O O . ARG A 1 134 ? -8.181 -17.717 -32.285 1.00 94.88 134 ARG A O 1
ATOM 994 N N . ILE A 1 135 ? -10.033 -16.547 -32.693 1.00 90.94 135 ILE A N 1
ATOM 995 C CA . ILE A 1 135 ? -10.198 -16.076 -31.298 1.00 90.94 135 ILE A CA 1
ATOM 996 C C . ILE A 1 135 ? -10.318 -17.240 -30.295 1.00 90.94 135 ILE A C 1
ATOM 998 O O . ILE A 1 135 ? -9.849 -17.121 -29.164 1.00 90.94 135 ILE A O 1
ATOM 1002 N N . GLY A 1 136 ? -10.955 -18.343 -30.701 1.00 92.00 136 GLY A N 1
ATOM 1003 C CA . GLY A 1 136 ? -11.151 -19.532 -29.865 1.00 92.00 136 GLY A CA 1
ATOM 1004 C C . GLY A 1 136 ? -9.989 -20.526 -29.879 1.00 92.00 136 GLY A C 1
ATOM 1005 O O . GLY A 1 136 ? -10.039 -21.495 -29.127 1.00 92.00 136 GLY A O 1
ATOM 1006 N N . ASP A 1 137 ? -8.969 -20.297 -30.707 1.00 95.94 137 ASP A N 1
ATOM 1007 C CA . ASP A 1 137 ? -7.879 -21.252 -30.885 1.00 95.94 137 ASP A CA 1
ATOM 1008 C C . ASP A 1 137 ? -6.872 -21.175 -29.729 1.00 95.94 137 ASP A C 1
ATOM 1010 O O . ASP A 1 137 ? -6.875 -20.247 -28.910 1.00 95.94 137 ASP A O 1
ATOM 1014 N N . ALA A 1 138 ? -5.977 -22.158 -29.685 1.00 96.12 138 ALA A N 1
ATOM 1015 C CA . ALA A 1 138 ? -4.768 -22.119 -28.881 1.00 96.12 138 ALA A CA 1
ATOM 1016 C C . ALA A 1 138 ? -3.547 -21.947 -29.791 1.00 96.12 138 ALA A C 1
ATOM 1018 O O . ALA A 1 138 ? -3.561 -22.364 -30.947 1.00 96.12 138 ALA A O 1
ATOM 1019 N N . PHE A 1 139 ? -2.490 -21.342 -29.262 1.00 95.75 139 PHE A N 1
ATOM 1020 C CA . PHE A 1 139 ? -1.201 -21.225 -29.933 1.00 95.75 139 PHE A CA 1
ATOM 1021 C C . PHE A 1 139 ? -0.104 -21.838 -29.072 1.00 95.75 139 PHE A C 1
ATOM 1023 O O . PHE A 1 139 ? -0.202 -21.874 -27.840 1.00 95.75 139 PHE A O 1
ATOM 1030 N N . HIS A 1 140 ? 0.961 -22.287 -29.729 1.00 93.44 140 HIS A N 1
ATOM 1031 C CA . HIS A 1 140 ? 2.144 -22.796 -29.049 1.00 93.44 140 HIS A CA 1
ATOM 1032 C C . HIS A 1 140 ? 3.174 -21.686 -28.864 1.00 93.44 140 HIS A C 1
ATOM 1034 O O . HIS A 1 140 ? 3.467 -20.932 -29.797 1.00 93.44 140 HIS A O 1
ATOM 1040 N N . ALA A 1 141 ? 3.723 -21.590 -27.656 1.00 93.75 141 ALA A N 1
ATOM 1041 C CA . ALA A 1 141 ? 4.809 -20.680 -27.327 1.00 93.75 141 ALA A CA 1
ATOM 1042 C C . ALA A 1 141 ? 5.936 -21.439 -26.628 1.00 93.75 141 ALA A C 1
ATOM 1044 O O . ALA A 1 141 ? 5.706 -22.087 -25.608 1.00 93.75 141 ALA A O 1
ATOM 1045 N N . SER A 1 142 ? 7.151 -21.320 -27.164 1.00 92.25 142 SER A N 1
ATOM 1046 C CA . SER A 1 142 ? 8.359 -21.873 -26.556 1.00 92.25 142 SER A CA 1
ATOM 1047 C C . SER A 1 142 ? 9.152 -20.765 -25.868 1.00 92.25 142 SER A C 1
ATOM 1049 O O . SER A 1 142 ? 9.584 -19.800 -26.502 1.00 92.25 142 SER A O 1
ATOM 1051 N N . ILE A 1 143 ? 9.320 -20.878 -24.552 1.00 93.38 143 ILE A N 1
ATOM 1052 C CA . ILE A 1 143 ? 10.189 -20.014 -23.761 1.00 93.38 143 ILE A CA 1
ATOM 1053 C C . ILE A 1 143 ? 11.644 -20.406 -24.052 1.00 93.38 143 ILE A C 1
ATOM 1055 O O . ILE A 1 143 ? 12.044 -21.526 -23.724 1.00 93.38 143 ILE A O 1
ATOM 1059 N N . PRO A 1 144 ? 12.468 -19.493 -24.593 1.00 90.75 144 PRO A N 1
ATOM 1060 C CA . PRO A 1 144 ? 13.870 -19.757 -24.879 1.00 90.75 144 PRO A CA 1
ATOM 1061 C C . PRO A 1 144 ? 14.664 -20.160 -23.631 1.00 90.75 144 PRO A C 1
ATOM 1063 O O . PRO A 1 144 ? 14.496 -19.568 -22.562 1.00 90.75 144 PRO A O 1
ATOM 1066 N N . ALA A 1 145 ? 15.634 -21.062 -23.801 1.00 90.94 145 ALA A N 1
ATOM 1067 C CA . ALA A 1 145 ? 16.489 -21.592 -22.729 1.00 90.94 145 ALA A CA 1
ATOM 1068 C C . ALA A 1 145 ? 17.288 -20.528 -21.942 1.00 90.94 145 ALA A C 1
ATOM 1070 O O . ALA A 1 145 ? 17.796 -20.790 -20.854 1.00 90.94 145 ALA A O 1
ATOM 1071 N N . TRP A 1 146 ? 17.391 -19.294 -22.447 1.00 91.31 146 TRP A N 1
ATOM 1072 C CA . TRP A 1 146 ? 18.040 -18.198 -21.723 1.00 91.31 146 TRP A CA 1
ATOM 1073 C C . TRP A 1 146 ? 17.166 -17.554 -20.641 1.00 91.31 146 TRP A C 1
ATOM 1075 O O . TRP A 1 146 ? 17.697 -16.894 -19.748 1.00 91.31 146 TRP A O 1
ATOM 1085 N N . VAL A 1 147 ? 15.844 -17.742 -20.689 1.00 92.94 147 VAL A N 1
ATOM 1086 C CA . VAL A 1 147 ? 14.898 -17.145 -19.734 1.00 92.94 147 VAL A CA 1
ATOM 1087 C C . VAL A 1 147 ? 14.906 -17.861 -18.372 1.00 92.94 147 VAL A C 1
ATOM 1089 O O . VAL A 1 147 ? 15.030 -17.165 -17.358 1.00 92.94 147 VAL A O 1
ATOM 1092 N N . PRO A 1 148 ? 14.828 -19.209 -18.284 1.00 93.38 148 PRO A N 1
ATOM 1093 C CA . PRO A 1 148 ? 14.790 -19.917 -17.001 1.00 93.38 148 PRO A CA 1
ATOM 1094 C C . PRO A 1 148 ? 15.943 -19.572 -16.040 1.00 93.38 148 PRO A C 1
ATOM 1096 O O . PRO A 1 148 ? 15.666 -19.304 -14.866 1.00 93.38 148 PRO A O 1
ATOM 1099 N N . PRO A 1 149 ? 17.221 -19.484 -16.477 1.00 91.44 149 PRO A N 1
ATOM 1100 C CA . PRO A 1 149 ? 18.320 -19.098 -15.591 1.00 91.44 149 PRO A CA 1
ATOM 1101 C C . PRO A 1 149 ? 18.163 -17.697 -14.989 1.00 91.44 149 PRO A C 1
ATOM 1103 O O . PRO A 1 149 ? 18.567 -17.476 -13.846 1.00 91.44 149 PRO A O 1
ATOM 1106 N N . LEU A 1 150 ? 17.559 -16.759 -15.726 1.00 92.31 150 LEU A N 1
ATOM 1107 C CA . LEU A 1 150 ? 17.359 -15.384 -15.270 1.00 92.31 150 LEU A CA 1
ATOM 1108 C C . LEU A 1 150 ? 16.204 -15.259 -14.275 1.00 92.31 150 LEU A C 1
ATOM 1110 O O . LEU A 1 150 ? 16.238 -14.372 -13.426 1.00 92.31 150 LEU A O 1
ATOM 1114 N N . LEU A 1 151 ? 15.205 -16.141 -14.337 1.00 90.38 151 LEU A N 1
ATOM 1115 C CA . LEU A 1 151 ? 14.043 -16.138 -13.438 1.00 90.38 151 LEU A CA 1
ATOM 1116 C C . LEU A 1 151 ? 14.281 -16.871 -12.105 1.00 90.38 151 LEU A C 1
ATOM 1118 O O . LEU A 1 151 ? 13.362 -16.984 -11.293 1.00 90.38 151 LEU A O 1
ATOM 1122 N N . ARG A 1 152 ? 15.512 -17.331 -11.841 1.00 85.25 152 ARG A N 1
ATOM 1123 C CA . ARG A 1 152 ? 15.890 -17.962 -10.567 1.00 85.25 152 ARG A CA 1
ATOM 1124 C C . ARG A 1 152 ? 15.686 -17.023 -9.367 1.00 85.25 152 ARG A C 1
ATOM 1126 O O . ARG A 1 152 ? 15.850 -15.810 -9.508 1.00 85.25 152 ARG A O 1
ATOM 1133 N N . PRO A 1 153 ? 15.398 -17.558 -8.163 1.00 83.19 153 PRO A N 1
ATOM 1134 C CA . PRO A 1 153 ? 15.109 -16.741 -6.990 1.00 83.19 153 PRO A CA 1
ATOM 1135 C C . PRO A 1 153 ? 16.142 -15.643 -6.705 1.00 83.19 153 PRO A C 1
ATOM 1137 O O . PRO A 1 153 ? 17.332 -15.914 -6.576 1.00 83.19 153 PRO A O 1
ATOM 1140 N N . GLY A 1 154 ? 15.674 -14.397 -6.568 1.00 85.31 154 GLY A N 1
ATOM 1141 C CA . GLY A 1 154 ? 16.544 -13.235 -6.382 1.00 85.31 154 GLY A CA 1
ATOM 1142 C C . GLY A 1 154 ? 15.824 -11.994 -5.852 1.00 85.31 154 GLY A C 1
ATOM 1143 O O . GLY A 1 154 ? 14.872 -12.082 -5.077 1.00 85.31 154 GLY A O 1
ATOM 1144 N N . LEU A 1 155 ? 16.302 -10.812 -6.244 1.00 87.81 155 LEU A N 1
ATOM 1145 C CA . LEU A 1 155 ? 15.606 -9.547 -5.993 1.00 87.81 155 LEU A CA 1
ATOM 1146 C C . LEU A 1 155 ? 14.547 -9.337 -7.068 1.00 87.81 155 LEU A C 1
ATOM 1148 O O . LEU A 1 155 ? 14.846 -9.505 -8.245 1.00 87.81 155 LEU A O 1
ATOM 1152 N N . TYR A 1 156 ? 13.338 -8.952 -6.664 1.00 91.19 156 TYR A N 1
ATOM 1153 C CA . TYR A 1 156 ? 12.202 -8.829 -7.572 1.00 91.19 156 TYR A CA 1
ATOM 1154 C C . TYR A 1 156 ? 11.703 -7.392 -7.686 1.00 91.19 156 TYR A C 1
ATOM 1156 O O . TYR A 1 156 ? 11.554 -6.698 -6.675 1.00 91.19 156 TYR A O 1
ATOM 1164 N N . GLY A 1 157 ? 11.397 -6.995 -8.917 1.00 93.00 157 GLY A N 1
ATOM 1165 C CA . GLY A 1 157 ? 10.537 -5.867 -9.254 1.00 93.00 157 GLY A CA 1
ATOM 1166 C C . GLY A 1 157 ? 9.173 -6.377 -9.715 1.00 93.00 157 GLY A C 1
ATOM 1167 O O . GLY A 1 157 ? 9.050 -7.525 -10.140 1.00 93.00 157 GLY A O 1
ATOM 1168 N N . TYR A 1 158 ? 8.143 -5.543 -9.603 1.00 93.62 158 TYR A N 1
ATOM 1169 C CA . TYR A 1 158 ? 6.805 -5.871 -10.095 1.00 93.62 158 TYR A CA 1
ATOM 1170 C C . TYR A 1 158 ? 6.525 -5.053 -11.352 1.00 93.62 158 TYR A C 1
ATOM 1172 O O . TYR A 1 158 ? 6.579 -3.825 -11.298 1.00 93.62 158 TYR A O 1
ATOM 1180 N N . LEU A 1 159 ? 6.243 -5.735 -12.463 1.00 95.00 159 LEU A N 1
ATOM 1181 C CA . LEU A 1 159 ? 5.785 -5.108 -13.702 1.00 95.00 159 LEU A CA 1
ATOM 1182 C C . LEU A 1 159 ? 4.265 -5.108 -13.735 1.00 95.00 159 LEU A C 1
ATOM 1184 O O . LEU A 1 159 ? 3.660 -6.163 -13.571 1.00 95.00 159 LEU A O 1
ATOM 1188 N N . ASP A 1 160 ? 3.657 -3.957 -13.988 1.00 94.19 160 ASP A N 1
ATOM 1189 C CA . ASP A 1 160 ? 2.226 -3.866 -14.262 1.00 94.19 160 ASP A CA 1
ATOM 1190 C C . ASP A 1 160 ? 1.972 -4.235 -15.734 1.00 94.19 160 ASP A C 1
ATOM 1192 O O . ASP A 1 160 ? 2.434 -3.552 -16.656 1.00 94.19 160 ASP A O 1
ATOM 1196 N N . LEU A 1 161 ? 1.267 -5.346 -15.968 1.00 94.25 161 LEU A N 1
ATOM 1197 C CA . LEU A 1 161 ? 0.979 -5.810 -17.324 1.00 94.25 161 LEU A CA 1
ATOM 1198 C C . LEU A 1 161 ? 0.010 -4.877 -18.060 1.00 94.25 161 LEU A C 1
ATOM 1200 O O . LEU A 1 161 ? 0.121 -4.735 -19.277 1.00 94.25 161 LEU A O 1
ATOM 1204 N N . ALA A 1 162 ? -0.907 -4.211 -17.353 1.00 92.94 162 ALA A N 1
ATOM 1205 C CA . ALA A 1 162 ? -1.814 -3.249 -17.975 1.00 92.94 162 ALA A CA 1
ATOM 1206 C C . ALA A 1 162 ? -1.072 -1.984 -18.408 1.00 92.94 162 ALA A C 1
ATOM 1208 O O . ALA A 1 162 ? -1.393 -1.420 -19.452 1.00 92.94 162 ALA A O 1
ATOM 1209 N N . VAL A 1 163 ? -0.049 -1.566 -17.657 1.00 94.38 163 VAL A N 1
ATOM 1210 C CA . VAL A 1 163 ? 0.865 -0.503 -18.098 1.00 94.38 163 VAL A CA 1
ATOM 1211 C C . VAL A 1 163 ? 1.564 -0.914 -19.388 1.00 94.38 163 VAL A C 1
ATOM 1213 O O . VAL A 1 163 ? 1.493 -0.172 -20.361 1.00 94.38 163 VAL A O 1
ATOM 1216 N N . LEU A 1 164 ? 2.183 -2.099 -19.441 1.00 95.25 164 LEU A N 1
ATOM 1217 C CA . LEU A 1 164 ? 2.870 -2.570 -20.652 1.00 95.25 164 LEU A CA 1
ATOM 1218 C C . LEU A 1 164 ? 1.943 -2.614 -21.873 1.00 95.25 164 LEU A C 1
ATOM 1220 O O . LEU A 1 164 ? 2.335 -2.182 -22.953 1.00 95.25 164 LEU A O 1
ATOM 1224 N N . ALA A 1 165 ? 0.706 -3.079 -21.691 1.00 93.56 165 ALA A N 1
ATOM 1225 C CA . ALA A 1 165 ? -0.305 -3.125 -22.745 1.00 93.56 165 ALA A CA 1
ATOM 1226 C C . ALA A 1 165 ? -0.732 -1.732 -23.251 1.00 93.56 165 ALA A C 1
ATOM 1228 O O . ALA A 1 165 ? -1.210 -1.606 -24.381 1.00 93.56 165 ALA A O 1
ATOM 1229 N N . ARG A 1 166 ? -0.580 -0.699 -22.412 1.00 94.25 166 ARG A N 1
ATOM 1230 C CA . ARG A 1 166 ? -0.919 0.704 -22.697 1.00 94.25 166 ARG A CA 1
ATOM 1231 C C . ARG A 1 166 ? 0.245 1.528 -23.221 1.00 94.25 166 ARG A C 1
ATOM 1233 O O . ARG A 1 166 ? 0.007 2.622 -23.708 1.00 94.25 166 ARG A O 1
ATOM 1240 N N . LEU A 1 167 ? 1.479 1.045 -23.142 1.00 94.81 167 LEU A N 1
ATOM 1241 C CA . LEU A 1 167 ? 2.604 1.757 -23.738 1.00 94.81 167 LEU A CA 1
ATOM 1242 C C . LEU A 1 167 ? 2.488 1.706 -25.267 1.00 94.81 167 LEU A C 1
ATOM 1244 O O . LEU A 1 167 ? 2.082 0.701 -25.863 1.00 94.81 167 LEU A O 1
ATOM 1248 N N . THR A 1 168 ? 2.792 2.826 -25.907 1.00 93.62 168 THR A N 1
ATOM 1249 C CA . THR A 1 168 ? 2.721 3.014 -27.362 1.00 93.62 168 THR A CA 1
ATOM 1250 C C . THR A 1 168 ? 4.065 2.755 -28.035 1.00 93.62 168 THR A C 1
ATOM 1252 O O . THR A 1 168 ? 4.118 2.305 -29.182 1.00 93.62 168 THR A O 1
ATOM 1255 N N . THR A 1 169 ? 5.169 2.994 -27.328 1.00 94.56 169 THR A N 1
ATOM 1256 C CA . THR A 1 169 ? 6.522 2.959 -27.891 1.00 94.56 169 THR A CA 1
ATOM 1257 C C . THR A 1 169 ? 7.313 1.740 -27.415 1.00 94.56 169 THR A C 1
ATOM 1259 O O . THR A 1 169 ? 7.298 1.390 -26.235 1.00 94.56 169 THR A O 1
ATOM 1262 N N . LYS A 1 170 ? 8.078 1.105 -28.325 1.00 94.38 170 LYS A N 1
ATOM 1263 C CA . LYS A 1 170 ? 9.043 0.039 -27.965 1.00 94.38 170 LYS A CA 1
ATOM 1264 C C . LYS A 1 170 ? 9.979 0.526 -26.850 1.00 94.38 170 LYS A C 1
ATOM 1266 O O . LYS A 1 170 ? 10.169 -0.164 -25.853 1.00 94.38 170 LYS A O 1
ATOM 1271 N N . GLY A 1 171 ? 10.516 1.739 -27.012 1.00 95.56 171 GLY A N 1
ATOM 1272 C CA . GLY A 1 171 ? 11.404 2.371 -26.040 1.00 95.56 171 GLY A CA 1
ATOM 1273 C C . GLY A 1 171 ? 10.754 2.567 -24.669 1.00 95.56 171 GLY A C 1
ATOM 1274 O O . GLY A 1 171 ? 11.400 2.286 -23.667 1.00 95.56 171 GLY A O 1
ATOM 1275 N N . GLY A 1 172 ? 9.480 2.971 -24.606 1.00 96.56 172 GLY A N 1
ATOM 1276 C CA . GLY A 1 172 ? 8.732 3.120 -23.354 1.00 96.56 172 GLY A CA 1
ATOM 1277 C C . GLY A 1 172 ? 8.616 1.808 -22.584 1.00 96.56 172 GLY A C 1
ATOM 1278 O O . GLY A 1 172 ? 8.957 1.758 -21.403 1.00 96.56 172 GLY A O 1
ATOM 1279 N N . ALA A 1 173 ? 8.216 0.725 -23.259 1.00 96.56 173 ALA A N 1
ATOM 1280 C CA . ALA A 1 173 ? 8.078 -0.595 -22.637 1.00 96.56 173 ALA A CA 1
ATOM 1281 C C . ALA A 1 173 ? 9.415 -1.153 -22.121 1.00 96.56 173 ALA A C 1
ATOM 1283 O O . ALA A 1 173 ? 9.491 -1.647 -20.992 1.00 96.56 173 ALA A O 1
ATOM 1284 N N . LEU A 1 174 ? 10.481 -1.034 -22.917 1.00 97.19 174 LEU A N 1
ATOM 1285 C CA . LEU A 1 174 ? 11.812 -1.511 -22.534 1.00 97.19 174 LEU A CA 1
ATOM 1286 C C . LEU A 1 174 ? 12.447 -0.649 -21.434 1.00 97.19 174 LEU A C 1
ATOM 1288 O O . LEU A 1 174 ? 13.028 -1.194 -20.495 1.00 97.19 174 LEU A O 1
ATOM 1292 N N . LEU A 1 175 ? 12.293 0.678 -21.494 1.00 97.81 175 LEU A N 1
ATOM 1293 C CA . LEU A 1 175 ? 12.781 1.581 -20.451 1.00 97.81 175 LEU A CA 1
ATOM 1294 C C . LEU A 1 175 ? 12.037 1.359 -19.133 1.00 97.81 175 LEU A C 1
ATOM 1296 O O . LEU A 1 175 ? 12.681 1.246 -18.094 1.00 97.81 175 LEU A O 1
ATOM 1300 N N . TYR A 1 176 ? 10.706 1.229 -19.162 1.00 98.00 176 TYR A N 1
ATOM 1301 C CA . TYR A 1 176 ? 9.908 0.909 -17.975 1.00 98.00 176 TYR A CA 1
ATOM 1302 C C . TYR A 1 176 ? 10.409 -0.374 -17.303 1.00 98.00 176 TYR A C 1
ATOM 1304 O O . TYR A 1 176 ? 10.700 -0.381 -16.104 1.00 98.00 176 TYR A O 1
ATOM 1312 N N . ARG A 1 177 ? 10.598 -1.438 -18.091 1.00 97.69 177 ARG A N 1
ATOM 1313 C CA . ARG A 1 177 ? 11.162 -2.705 -17.620 1.00 97.69 177 ARG A CA 1
ATOM 1314 C C . ARG A 1 177 ? 12.542 -2.519 -16.983 1.00 97.69 177 ARG A C 1
ATOM 1316 O O . ARG A 1 177 ? 12.768 -3.012 -15.876 1.00 97.69 177 ARG A O 1
ATOM 1323 N N . HIS A 1 178 ? 13.441 -1.799 -17.654 1.00 97.88 178 HIS A N 1
ATOM 1324 C CA . HIS A 1 178 ? 14.799 -1.558 -17.168 1.00 97.88 178 HIS A CA 1
ATOM 1325 C C . HIS A 1 178 ? 14.802 -0.781 -15.844 1.00 97.88 178 HIS A C 1
ATOM 1327 O O . HIS A 1 178 ? 15.481 -1.184 -14.899 1.00 97.88 178 HIS A O 1
ATOM 1333 N N . LEU A 1 179 ? 14.006 0.288 -15.735 1.00 97.88 179 LEU A N 1
ATOM 1334 C CA . LEU A 1 179 ? 13.897 1.095 -14.515 1.00 97.88 179 LEU A CA 1
ATOM 1335 C C . LEU A 1 179 ? 13.350 0.275 -13.341 1.00 97.88 179 LEU A C 1
ATOM 1337 O O . LEU A 1 179 ? 13.911 0.326 -12.249 1.00 97.88 179 LEU A O 1
ATOM 1341 N N . VAL A 1 180 ? 12.323 -0.554 -13.561 1.00 97.12 180 VAL A N 1
ATOM 1342 C CA . VAL A 1 180 ? 11.830 -1.489 -12.530 1.00 97.12 180 VAL A CA 1
ATOM 1343 C C . VAL A 1 180 ? 12.925 -2.481 -12.118 1.00 97.12 180 VAL A C 1
ATOM 1345 O O . VAL A 1 180 ? 13.064 -2.785 -10.931 1.00 97.12 180 VAL A O 1
ATOM 1348 N N . GLY A 1 181 ? 13.738 -2.949 -13.069 1.00 96.81 181 GLY A N 1
ATOM 1349 C CA . GLY A 1 181 ? 14.905 -3.795 -12.811 1.00 96.81 181 GLY A CA 1
ATOM 1350 C C . GLY A 1 181 ? 15.958 -3.120 -11.933 1.00 96.81 181 GLY A C 1
ATOM 1351 O O . GLY A 1 181 ? 16.413 -3.729 -10.962 1.00 96.81 181 GLY A O 1
ATOM 1352 N N . ARG A 1 182 ? 16.297 -1.856 -12.218 1.00 96.19 182 ARG A N 1
ATOM 1353 C CA . ARG A 1 182 ? 17.242 -1.050 -11.422 1.00 96.19 182 ARG A CA 1
ATOM 1354 C C . ARG A 1 182 ? 16.726 -0.818 -10.004 1.00 96.19 182 ARG A C 1
ATOM 1356 O O . ARG A 1 182 ? 17.403 -1.177 -9.045 1.00 96.19 182 ARG A O 1
ATOM 1363 N N . LEU A 1 183 ? 15.475 -0.374 -9.859 1.00 95.12 183 LEU A N 1
ATOM 1364 C CA . LEU A 1 183 ? 14.828 -0.203 -8.551 1.00 95.12 183 LEU A CA 1
ATOM 1365 C C . LEU A 1 183 ? 14.826 -1.504 -7.726 1.00 95.12 183 LEU A C 1
ATOM 1367 O O . LEU A 1 183 ? 14.990 -1.481 -6.502 1.00 95.12 183 LEU A O 1
ATOM 1371 N N . ALA A 1 184 ? 14.639 -2.653 -8.381 1.00 93.56 184 ALA A N 1
ATOM 1372 C CA . ALA A 1 184 ? 14.689 -3.958 -7.733 1.00 93.56 184 ALA A CA 1
ATOM 1373 C C . ALA A 1 184 ? 16.108 -4.342 -7.289 1.00 93.56 184 ALA A C 1
ATOM 1375 O O . ALA A 1 184 ? 16.274 -4.788 -6.147 1.00 93.56 184 ALA A O 1
ATOM 1376 N N . ALA A 1 185 ? 17.105 -4.163 -8.162 1.00 93.00 185 ALA A N 1
ATOM 1377 C CA . ALA A 1 185 ? 18.515 -4.442 -7.888 1.00 93.00 185 ALA A CA 1
ATOM 1378 C C . ALA A 1 185 ? 19.032 -3.612 -6.704 1.00 93.00 185 ALA A C 1
ATOM 1380 O O . ALA A 1 185 ? 19.592 -4.169 -5.756 1.00 93.00 185 ALA A O 1
ATOM 1381 N N . ASP A 1 186 ? 18.713 -2.319 -6.704 1.00 91.62 186 ASP A N 1
ATOM 1382 C CA . ASP A 1 186 ? 19.161 -1.351 -5.696 1.00 91.62 186 ASP A CA 1
ATOM 1383 C C . ASP A 1 186 ? 18.268 -1.341 -4.447 1.00 91.62 186 ASP A C 1
ATOM 1385 O O . ASP A 1 186 ? 18.491 -0.592 -3.496 1.00 91.62 186 ASP A O 1
ATOM 1389 N N . ARG A 1 187 ? 17.257 -2.221 -4.417 1.00 89.69 187 ARG A N 1
ATOM 1390 C CA . ARG A 1 187 ? 16.316 -2.404 -3.301 1.00 89.69 187 ARG A CA 1
ATOM 1391 C C . ARG A 1 187 ? 15.606 -1.110 -2.912 1.00 89.69 187 ARG A C 1
ATOM 1393 O O . ARG A 1 187 ? 15.255 -0.927 -1.746 1.00 89.69 187 ARG A O 1
ATOM 1400 N N . VAL A 1 188 ? 15.333 -0.253 -3.887 1.00 89.62 188 VAL A N 1
ATOM 1401 C CA . VAL A 1 188 ? 14.605 0.995 -3.674 1.00 89.62 188 VAL A CA 1
ATOM 1402 C C . VAL A 1 188 ? 13.188 0.655 -3.219 1.00 89.62 188 VAL A C 1
ATOM 1404 O O . VAL A 1 188 ? 12.523 -0.232 -3.769 1.00 89.62 188 VAL A O 1
ATOM 1407 N N . ARG A 1 189 ? 12.739 1.296 -2.143 1.00 86.56 189 ARG A N 1
ATOM 1408 C CA . ARG A 1 189 ? 11.410 1.109 -1.553 1.00 86.56 189 ARG A CA 1
ATOM 1409 C C . ARG A 1 189 ? 10.784 2.466 -1.325 1.00 86.56 189 ARG A C 1
ATOM 1411 O O . ARG A 1 189 ? 11.495 3.442 -1.114 1.00 86.56 189 ARG A O 1
ATOM 1418 N N . PHE A 1 190 ? 9.458 2.499 -1.381 1.00 86.88 190 PHE A N 1
ATOM 1419 C CA . PHE A 1 190 ? 8.721 3.709 -1.075 1.00 86.88 190 PHE A CA 1
ATOM 1420 C C . PHE A 1 190 ? 8.976 4.098 0.384 1.00 86.88 190 PHE A C 1
ATOM 1422 O O . PHE A 1 190 ? 8.806 3.283 1.294 1.00 86.88 190 PHE A O 1
ATOM 1429 N N . LEU A 1 191 ? 9.404 5.338 0.566 1.00 84.19 191 LEU A N 1
ATOM 1430 C CA . LEU A 1 191 ? 9.541 6.023 1.837 1.00 84.19 191 LEU A CA 1
ATOM 1431 C C . LEU A 1 191 ? 8.964 7.430 1.614 1.00 84.19 191 LEU A C 1
ATOM 1433 O O . LEU A 1 191 ? 9.318 8.045 0.603 1.00 84.19 191 LEU A O 1
ATOM 1437 N N . PRO A 1 192 ? 8.079 7.925 2.498 1.00 80.50 192 PRO A N 1
ATOM 1438 C CA . PRO A 1 192 ? 7.608 9.305 2.442 1.00 80.50 192 PRO A CA 1
ATOM 1439 C C . PRO A 1 192 ? 8.793 10.273 2.398 1.00 80.50 192 PRO A C 1
ATOM 1441 O O . PRO A 1 192 ? 9.796 10.035 3.074 1.00 80.50 192 PRO A O 1
ATOM 1444 N N . ASP A 1 193 ? 8.689 11.305 1.561 1.00 81.31 193 ASP A N 1
ATOM 1445 C CA . ASP A 1 193 ? 9.684 12.378 1.397 1.00 81.31 193 ASP A CA 1
ATOM 1446 C C . ASP A 1 193 ? 11.097 11.927 0.987 1.00 81.31 193 ASP A C 1
ATOM 1448 O O . ASP A 1 193 ? 12.051 12.708 1.024 1.00 81.31 193 ASP A O 1
ATOM 1452 N N . ALA A 1 194 ? 11.267 10.669 0.569 1.00 83.94 194 ALA A N 1
ATOM 1453 C CA . ALA A 1 194 ? 12.567 10.196 0.125 1.00 83.94 194 ALA A CA 1
ATOM 1454 C C . ALA A 1 194 ? 13.005 10.905 -1.167 1.00 83.94 194 ALA A C 1
ATOM 1456 O O . ALA A 1 194 ? 12.192 11.109 -2.080 1.00 83.94 194 ALA A O 1
ATOM 1457 N N . PRO A 1 195 ? 14.303 11.244 -1.285 1.00 88.31 195 PRO A N 1
ATOM 1458 C CA . PRO A 1 195 ? 14.829 11.812 -2.514 1.00 88.31 195 PRO A CA 1
ATOM 1459 C C . PRO A 1 195 ? 14.650 10.829 -3.674 1.00 88.31 195 PRO A C 1
ATOM 1461 O O . PRO A 1 195 ? 14.571 9.611 -3.484 1.00 88.31 195 PRO A O 1
ATOM 1464 N N . ALA A 1 196 ? 14.606 11.367 -4.893 1.00 92.62 196 ALA A N 1
ATOM 1465 C CA . ALA A 1 196 ? 14.558 10.539 -6.087 1.00 92.62 196 ALA A CA 1
ATOM 1466 C C . ALA A 1 196 ? 15.796 9.632 -6.146 1.00 92.62 196 ALA A C 1
ATOM 1468 O O . ALA A 1 196 ? 16.919 10.056 -5.870 1.00 92.62 196 ALA A O 1
ATOM 1469 N N . HIS A 1 197 ? 15.587 8.373 -6.513 1.00 94.44 197 HIS A N 1
ATOM 1470 C CA . HIS A 1 197 ? 16.682 7.460 -6.783 1.00 94.44 197 HIS A CA 1
ATOM 1471 C C . HIS A 1 197 ? 17.263 7.785 -8.159 1.00 94.44 197 HIS A C 1
ATOM 1473 O O . HIS A 1 197 ? 16.540 7.745 -9.153 1.00 94.44 197 HIS A O 1
ATOM 1479 N N . VAL A 1 198 ? 18.553 8.111 -8.210 1.00 95.00 198 VAL A N 1
ATOM 1480 C CA . VAL A 1 198 ? 19.228 8.497 -9.450 1.00 95.00 198 VAL A CA 1
ATOM 1481 C C . VAL A 1 198 ? 19.965 7.299 -10.036 1.00 95.00 198 VAL A C 1
ATOM 1483 O O . VAL A 1 198 ? 20.873 6.759 -9.407 1.00 95.00 198 VAL A O 1
ATOM 1486 N N . ALA A 1 199 ? 19.593 6.913 -11.254 1.00 94.06 199 ALA A N 1
ATOM 1487 C CA . ALA A 1 199 ? 20.278 5.891 -12.036 1.00 94.06 199 ALA A CA 1
ATOM 1488 C C . ALA A 1 199 ? 20.920 6.526 -13.275 1.00 94.06 199 ALA A C 1
ATOM 1490 O O . ALA A 1 199 ? 20.221 7.030 -14.153 1.00 94.06 199 ALA A O 1
ATOM 1491 N N . THR A 1 200 ? 22.248 6.491 -13.364 1.00 95.25 200 THR A N 1
ATOM 1492 C CA . THR A 1 200 ? 22.988 7.041 -14.508 1.00 95.25 200 THR A CA 1
ATOM 1493 C C . THR A 1 200 ? 23.273 5.949 -15.530 1.00 95.25 200 THR A C 1
ATOM 1495 O O . THR A 1 200 ? 23.903 4.945 -15.202 1.00 95.25 200 THR A O 1
ATOM 1498 N N . ILE A 1 201 ? 22.826 6.150 -16.771 1.00 96.62 201 ILE A N 1
ATOM 1499 C CA . ILE A 1 201 ? 22.972 5.183 -17.866 1.00 96.62 201 ILE A CA 1
ATOM 1500 C C . ILE A 1 201 ? 23.792 5.815 -19.002 1.00 96.62 201 ILE A C 1
ATOM 1502 O O . ILE A 1 201 ? 23.391 6.861 -19.522 1.00 96.62 201 ILE A O 1
ATOM 1506 N N . PRO A 1 202 ? 24.917 5.209 -19.425 1.00 96.06 202 PRO A N 1
ATOM 1507 C CA . PRO A 1 202 ? 25.692 5.674 -20.574 1.00 96.06 202 PRO A CA 1
ATOM 1508 C C . PRO A 1 202 ? 24.858 5.744 -21.860 1.00 96.06 202 PRO A C 1
ATOM 1510 O O . PRO A 1 202 ? 23.999 4.898 -22.094 1.00 96.06 202 PRO A O 1
ATOM 1513 N N . VAL A 1 203 ? 25.147 6.702 -22.747 1.00 95.19 203 VAL A N 1
ATOM 1514 C CA . VAL A 1 203 ? 24.385 6.900 -24.003 1.00 95.19 203 VAL A CA 1
ATOM 1515 C C . VAL A 1 203 ? 24.375 5.650 -24.888 1.00 95.19 203 VAL A C 1
ATOM 1517 O O . VAL A 1 203 ? 23.356 5.350 -25.510 1.00 95.19 203 VAL A O 1
ATOM 1520 N N . ALA A 1 204 ? 25.487 4.911 -24.934 1.00 93.69 204 ALA A N 1
ATOM 1521 C CA . ALA A 1 204 ? 25.572 3.660 -25.682 1.00 93.69 204 ALA A CA 1
ATOM 1522 C C . ALA A 1 204 ? 24.620 2.596 -25.110 1.00 93.69 204 ALA A C 1
ATOM 1524 O O . ALA A 1 204 ? 23.789 2.064 -25.840 1.00 93.69 204 ALA A O 1
ATOM 1525 N N . GLU A 1 205 ? 24.671 2.370 -23.793 1.00 95.62 205 GLU A N 1
ATOM 1526 C CA . GLU A 1 205 ? 23.785 1.427 -23.099 1.00 95.62 205 GLU A CA 1
ATOM 1527 C C . GLU A 1 205 ? 22.313 1.846 -23.228 1.00 95.62 205 GLU A C 1
ATOM 1529 O O . GLU A 1 205 ? 21.447 1.014 -23.488 1.00 95.62 205 GLU A O 1
ATOM 1534 N N . LEU A 1 206 ? 22.012 3.144 -23.119 1.00 96.88 206 LEU A N 1
ATOM 1535 C CA . LEU A 1 206 ? 20.653 3.658 -23.276 1.00 96.88 206 LEU A CA 1
ATOM 1536 C C . LEU A 1 206 ? 20.116 3.451 -24.700 1.00 96.88 206 LEU A C 1
ATOM 1538 O O . LEU A 1 206 ? 18.935 3.145 -24.871 1.00 96.88 206 LEU A O 1
ATOM 1542 N N . GLY A 1 207 ? 20.973 3.592 -25.716 1.00 96.00 207 GLY A N 1
ATOM 1543 C CA . GLY A 1 207 ? 20.645 3.263 -27.102 1.00 96.00 207 GLY A CA 1
ATOM 1544 C C . GLY A 1 207 ? 20.198 1.813 -27.259 1.00 96.00 207 GLY A C 1
ATOM 1545 O O . GLY A 1 207 ? 19.137 1.562 -27.834 1.00 96.00 207 GLY A O 1
ATOM 1546 N N . GLU A 1 208 ? 20.950 0.882 -26.675 1.00 95.31 208 GLU A N 1
ATOM 1547 C CA . GLU A 1 208 ? 20.601 -0.541 -26.660 1.00 95.31 208 GLU A CA 1
ATOM 1548 C C . GLU A 1 208 ? 19.294 -0.805 -25.905 1.00 95.31 208 GLU A C 1
ATOM 1550 O O . GLU A 1 208 ? 18.417 -1.491 -26.428 1.00 95.31 208 GLU A O 1
ATOM 1555 N N . ILE A 1 209 ? 19.126 -0.231 -24.706 1.00 96.44 209 ILE A N 1
ATOM 1556 C CA . ILE A 1 209 ? 17.918 -0.403 -23.878 1.00 96.44 209 ILE A CA 1
ATOM 1557 C C . ILE A 1 209 ? 16.671 0.053 -24.633 1.00 96.44 209 ILE A C 1
ATOM 1559 O O . ILE A 1 209 ? 15.660 -0.645 -24.632 1.00 96.44 209 ILE A O 1
ATOM 1563 N N . LEU A 1 210 ? 16.736 1.202 -25.306 1.00 96.00 210 LEU A N 1
ATOM 1564 C CA . LEU A 1 210 ? 15.611 1.747 -26.067 1.00 96.00 210 LEU A CA 1
ATOM 1565 C C . LEU A 1 210 ? 15.396 1.042 -27.416 1.00 96.00 210 LEU A C 1
ATOM 1567 O O . LEU A 1 210 ? 14.424 1.342 -28.116 1.00 96.00 210 LEU A O 1
ATOM 1571 N N . GLY A 1 211 ? 16.275 0.106 -27.786 1.00 92.81 211 GLY A N 1
ATOM 1572 C CA . GLY A 1 211 ? 16.225 -0.607 -29.058 1.00 92.81 211 GLY A CA 1
ATOM 1573 C C . GLY A 1 211 ? 16.543 0.281 -30.262 1.00 92.81 211 GLY A C 1
ATOM 1574 O O . GLY A 1 211 ? 16.044 0.012 -31.357 1.00 92.81 211 GLY A O 1
ATOM 1575 N N . MET A 1 212 ? 17.326 1.346 -30.067 1.00 93.25 212 MET A N 1
ATOM 1576 C CA . MET A 1 212 ? 17.837 2.182 -31.151 1.00 93.25 212 MET A CA 1
ATOM 1577 C C . MET A 1 212 ? 18.952 1.419 -31.886 1.00 93.25 212 MET A C 1
ATOM 1579 O O . MET A 1 212 ? 19.848 0.902 -31.227 1.00 93.25 212 MET A O 1
ATOM 1583 N N . PRO A 1 213 ? 18.966 1.366 -33.229 1.00 91.00 213 PRO A N 1
ATOM 1584 C CA . PRO A 1 213 ? 20.082 0.775 -33.965 1.00 91.00 213 PRO A CA 1
ATOM 1585 C C . PRO A 1 213 ? 21.364 1.610 -33.805 1.00 91.00 213 PRO A C 1
ATOM 1587 O O . PRO A 1 213 ? 21.313 2.837 -33.682 1.00 91.00 213 PRO A O 1
ATOM 1590 N N . ALA A 1 214 ? 22.521 0.947 -33.816 1.00 89.69 214 ALA A N 1
ATOM 1591 C CA . ALA A 1 214 ? 23.819 1.618 -33.807 1.00 89.69 214 ALA A CA 1
ATOM 1592 C C . ALA A 1 214 ? 24.043 2.421 -35.113 1.00 89.69 214 ALA A C 1
ATOM 1594 O O . ALA A 1 214 ? 23.527 2.027 -36.162 1.00 89.69 214 ALA A O 1
ATOM 1595 N N . PRO A 1 215 ? 24.819 3.525 -35.090 1.00 92.94 215 PRO A N 1
ATOM 1596 C CA . PRO A 1 215 ? 25.531 4.096 -33.944 1.00 92.94 215 PRO A CA 1
ATOM 1597 C C . PRO A 1 215 ? 24.632 4.937 -33.019 1.00 92.94 215 PRO A C 1
ATOM 1599 O O . PRO A 1 215 ? 23.795 5.721 -33.470 1.00 92.94 215 PRO A O 1
ATOM 1602 N N . HIS A 1 216 ? 24.856 4.838 -31.707 1.00 92.88 216 HIS A N 1
ATOM 1603 C CA . HIS A 1 216 ? 24.083 5.578 -30.706 1.00 92.88 216 HIS A CA 1
ATOM 1604 C C . HIS A 1 216 ? 24.617 7.006 -30.547 1.00 92.88 216 HIS A C 1
ATOM 1606 O O . HIS A 1 216 ? 25.738 7.227 -30.093 1.00 92.88 216 HIS A O 1
ATOM 1612 N N . ARG A 1 217 ? 23.805 7.996 -30.929 1.00 92.19 217 ARG A N 1
ATOM 1613 C CA . ARG A 1 217 ? 24.112 9.427 -30.785 1.00 92.19 217 ARG A CA 1
ATOM 1614 C C . ARG A 1 217 ? 23.012 10.105 -29.978 1.00 92.19 217 ARG A C 1
ATOM 1616 O O . ARG A 1 217 ? 21.835 9.882 -30.258 1.00 92.19 217 ARG A O 1
ATOM 1623 N N . MET A 1 218 ? 23.383 10.977 -29.036 1.00 93.56 218 MET A N 1
ATOM 1624 C CA . MET A 1 218 ? 22.427 11.543 -28.076 1.00 93.56 218 MET A CA 1
ATOM 1625 C C . MET A 1 218 ? 21.294 12.346 -28.733 1.00 93.56 218 MET A C 1
ATOM 1627 O O . MET A 1 218 ? 20.148 12.207 -28.330 1.00 93.56 218 MET A O 1
ATOM 1631 N N . GLY A 1 219 ? 21.574 13.146 -29.769 1.00 92.94 219 GLY A N 1
ATOM 1632 C CA . GLY A 1 219 ? 20.546 13.950 -30.449 1.00 92.94 219 GLY A CA 1
ATOM 1633 C C . GLY A 1 219 ? 19.391 13.101 -31.012 1.00 92.94 219 GLY A C 1
ATOM 1634 O O . GLY A 1 219 ? 18.245 13.279 -30.587 1.00 92.94 219 GLY A O 1
ATOM 1635 N N . PRO A 1 220 ? 19.670 12.142 -31.919 1.00 94.56 220 PRO A N 1
ATOM 1636 C CA . PRO A 1 220 ? 18.665 11.203 -32.418 1.00 94.56 220 PRO A CA 1
ATOM 1637 C C . PRO A 1 220 ? 18.037 10.330 -31.325 1.00 94.56 220 PRO A C 1
ATOM 1639 O O . PRO A 1 220 ? 16.819 10.147 -31.336 1.00 94.56 220 PRO A O 1
ATOM 1642 N N . LEU A 1 221 ? 18.840 9.834 -30.372 1.00 95.50 221 LEU A N 1
ATOM 1643 C CA . LEU A 1 221 ? 18.366 9.034 -29.237 1.00 95.50 221 LEU A CA 1
ATOM 1644 C C . LEU A 1 221 ? 17.307 9.796 -28.434 1.00 95.50 221 LEU A C 1
ATOM 1646 O O . LEU A 1 221 ? 16.222 9.278 -28.173 1.00 95.50 221 LEU A O 1
ATOM 1650 N N . ARG A 1 222 ? 17.589 11.061 -28.112 1.00 95.44 222 ARG A N 1
ATOM 1651 C CA . ARG A 1 222 ? 16.692 11.951 -27.378 1.00 95.44 222 ARG A CA 1
ATOM 1652 C C . ARG A 1 222 ? 15.376 12.166 -28.103 1.00 95.44 222 ARG A C 1
ATOM 1654 O O . ARG A 1 222 ? 14.313 11.939 -27.533 1.00 95.44 222 ARG A O 1
ATOM 1661 N N . ALA A 1 223 ? 15.462 12.639 -29.345 1.00 95.62 223 ALA A N 1
ATOM 1662 C CA . ALA A 1 223 ? 14.302 13.109 -30.090 1.00 95.62 223 ALA A CA 1
ATOM 1663 C C . ALA A 1 223 ? 13.365 11.965 -30.493 1.00 95.62 223 ALA A C 1
ATOM 1665 O O . ALA A 1 223 ? 12.150 12.131 -30.438 1.00 95.62 223 ALA A O 1
ATOM 1666 N N . ARG A 1 224 ? 13.924 10.816 -30.895 1.00 95.69 224 ARG A N 1
ATOM 1667 C CA . ARG A 1 224 ? 13.152 9.719 -31.498 1.00 95.69 224 ARG A CA 1
ATOM 1668 C C . ARG A 1 224 ? 12.790 8.601 -30.528 1.00 95.69 224 ARG A C 1
ATOM 1670 O O . ARG A 1 224 ? 11.814 7.907 -30.783 1.00 95.69 224 ARG A O 1
ATOM 1677 N N . TYR A 1 225 ? 13.552 8.416 -29.448 1.00 95.81 225 TYR A N 1
ATOM 1678 C CA . TYR A 1 225 ? 13.378 7.269 -28.552 1.00 95.81 225 TYR A CA 1
ATOM 1679 C C . TYR A 1 225 ? 13.108 7.695 -27.111 1.00 95.81 225 TYR A C 1
ATOM 1681 O O . TYR A 1 225 ? 12.063 7.355 -26.567 1.00 95.81 225 TYR A O 1
ATOM 1689 N N . LEU A 1 226 ? 14.009 8.471 -26.503 1.00 97.25 226 LEU A N 1
ATOM 1690 C CA . LEU A 1 226 ? 13.931 8.800 -25.078 1.00 97.25 226 LEU A CA 1
ATOM 1691 C C . LEU A 1 226 ? 12.742 9.708 -24.746 1.00 97.25 226 LEU A C 1
ATOM 1693 O O . LEU A 1 226 ? 11.977 9.387 -23.844 1.00 97.25 226 LEU A O 1
ATOM 1697 N N . LYS A 1 227 ? 12.554 10.825 -25.465 1.00 97.69 227 LYS A N 1
ATOM 1698 C CA . LYS A 1 227 ? 11.444 11.755 -25.192 1.00 97.69 227 LYS A CA 1
ATOM 1699 C C . LYS A 1 227 ? 10.073 11.080 -25.375 1.00 97.69 227 LYS A C 1
ATOM 1701 O O . LYS A 1 227 ? 9.255 11.209 -24.466 1.00 97.69 227 LYS A O 1
ATOM 1706 N N . PRO A 1 228 ? 9.816 10.325 -26.466 1.00 97.75 228 PRO A N 1
ATOM 1707 C CA . PRO A 1 228 ? 8.589 9.537 -26.581 1.00 97.75 228 PRO A CA 1
ATOM 1708 C C . PRO A 1 228 ? 8.430 8.506 -25.459 1.00 97.75 228 PRO A C 1
ATOM 1710 O O . PRO A 1 228 ? 7.360 8.436 -24.869 1.00 97.75 228 PRO A O 1
ATOM 1713 N N . ALA A 1 229 ? 9.489 7.767 -25.106 1.00 97.62 229 ALA A N 1
ATOM 1714 C CA . ALA A 1 229 ? 9.448 6.772 -24.032 1.00 97.62 229 ALA A CA 1
ATOM 1715 C C . ALA A 1 229 ? 9.098 7.384 -22.665 1.00 97.62 229 ALA A C 1
ATOM 1717 O O . ALA A 1 229 ? 8.291 6.822 -21.929 1.00 97.62 229 ALA A O 1
ATOM 1718 N N . LEU A 1 230 ? 9.673 8.544 -22.330 1.00 98.06 230 LEU A N 1
ATOM 1719 C CA . LEU A 1 230 ? 9.374 9.256 -21.085 1.00 98.06 230 LEU A CA 1
ATOM 1720 C C . LEU A 1 230 ? 7.939 9.790 -21.057 1.00 98.06 230 LEU A C 1
ATOM 1722 O O . LEU A 1 230 ? 7.289 9.699 -20.020 1.00 98.06 230 LEU A O 1
ATOM 1726 N N . ALA A 1 231 ? 7.426 10.297 -22.183 1.00 97.38 231 ALA A N 1
ATOM 1727 C CA . ALA A 1 231 ? 6.032 10.729 -22.286 1.00 97.38 231 ALA A CA 1
ATOM 1728 C C . ALA A 1 231 ? 5.057 9.553 -22.086 1.00 97.38 231 ALA A C 1
ATOM 1730 O O . ALA A 1 231 ? 4.080 9.677 -21.352 1.00 97.38 231 ALA A O 1
ATOM 1731 N N . ASP A 1 232 ? 5.369 8.400 -22.681 1.00 94.88 232 ASP A N 1
ATOM 1732 C CA . ASP A 1 232 ? 4.608 7.149 -22.565 1.00 94.88 232 ASP A CA 1
ATOM 1733 C C . ASP A 1 232 ? 4.582 6.647 -21.105 1.00 94.88 232 ASP A C 1
ATOM 1735 O O . ASP A 1 232 ? 3.526 6.335 -20.550 1.00 94.88 232 ASP A O 1
ATOM 1739 N N . ILE A 1 233 ? 5.745 6.655 -20.440 1.00 97.19 233 ILE A N 1
ATOM 1740 C CA . ILE A 1 233 ? 5.884 6.322 -19.015 1.00 97.19 233 ILE A CA 1
ATOM 1741 C C . ILE A 1 233 ? 5.073 7.292 -18.151 1.00 97.19 233 ILE A C 1
ATOM 1743 O O . ILE A 1 233 ? 4.298 6.842 -17.312 1.00 97.19 233 ILE A O 1
ATOM 1747 N N . ALA A 1 234 ? 5.202 8.603 -18.363 1.00 96.56 234 ALA A N 1
ATOM 1748 C CA . ALA A 1 234 ? 4.488 9.611 -17.579 1.00 96.56 234 ALA A CA 1
ATOM 1749 C C . ALA A 1 234 ? 2.959 9.500 -17.718 1.00 96.56 234 ALA A C 1
ATOM 1751 O O . ALA A 1 234 ? 2.235 9.730 -16.749 1.00 96.56 234 ALA A O 1
ATOM 1752 N N . ALA A 1 235 ? 2.465 9.116 -18.899 1.00 94.88 235 ALA A N 1
ATOM 1753 C CA . ALA A 1 235 ? 1.036 8.970 -19.165 1.00 94.88 235 ALA A CA 1
ATOM 1754 C C . ALA A 1 235 ? 0.413 7.717 -18.525 1.00 94.88 235 ALA A C 1
ATOM 1756 O O . ALA A 1 235 ? -0.793 7.695 -18.251 1.00 94.88 235 ALA A O 1
ATOM 1757 N N . HIS A 1 236 ? 1.193 6.650 -18.319 1.00 93.81 236 HIS A N 1
ATOM 1758 C CA . HIS A 1 236 ? 0.641 5.329 -17.991 1.00 93.81 236 HIS A CA 1
ATOM 1759 C C . HIS A 1 236 ? 1.176 4.711 -16.696 1.00 93.81 236 HIS A C 1
ATOM 1761 O O . HIS A 1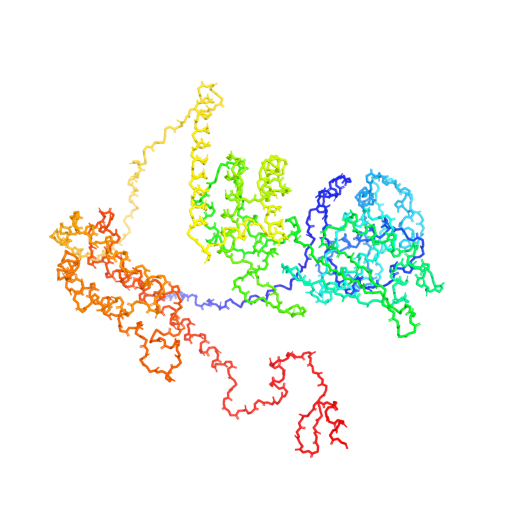 236 ? 0.441 3.972 -16.037 1.00 93.81 236 HIS A O 1
ATOM 1767 N N . VAL A 1 237 ? 2.404 5.021 -16.280 1.00 94.25 237 VAL A N 1
ATOM 1768 C CA . VAL A 1 237 ? 3.014 4.461 -15.068 1.00 94.25 237 VAL A CA 1
ATOM 1769 C C . VAL A 1 237 ? 2.548 5.232 -13.836 1.00 94.25 237 VAL A C 1
ATOM 1771 O O . VAL A 1 237 ? 2.857 6.404 -13.650 1.00 94.25 237 VAL A O 1
ATOM 1774 N N . LYS A 1 238 ? 1.830 4.546 -12.941 1.00 90.00 238 LYS A N 1
ATOM 1775 C CA . LYS A 1 238 ? 1.359 5.128 -11.671 1.00 90.00 238 LYS A CA 1
ATOM 1776 C C . LYS A 1 238 ? 2.290 4.876 -10.490 1.00 90.00 238 LYS A C 1
ATOM 1778 O O . LYS A 1 238 ? 2.236 5.611 -9.514 1.00 90.00 238 LYS A O 1
ATOM 1783 N N . ALA A 1 239 ? 3.139 3.853 -10.574 1.00 90.06 239 ALA A N 1
ATOM 1784 C CA . ALA A 1 239 ? 3.976 3.413 -9.458 1.00 90.06 239 ALA A CA 1
ATOM 1785 C C . ALA A 1 239 ? 5.145 4.364 -9.141 1.00 90.06 239 ALA A C 1
ATOM 1787 O O . ALA A 1 239 ? 5.671 4.341 -8.029 1.00 90.06 239 ALA A O 1
ATOM 1788 N N . PHE A 1 240 ? 5.580 5.175 -10.106 1.00 94.62 240 PHE A N 1
ATOM 1789 C CA . PHE A 1 240 ? 6.679 6.123 -9.943 1.00 94.62 240 PHE A CA 1
ATOM 1790 C C . PHE A 1 240 ? 6.637 7.211 -11.015 1.00 94.62 240 PHE A C 1
ATOM 1792 O O . PHE A 1 240 ? 6.026 7.025 -12.067 1.00 94.62 240 PHE A O 1
ATOM 1799 N N . THR A 1 241 ? 7.320 8.323 -10.754 1.00 95.69 241 THR A N 1
ATOM 1800 C CA . THR A 1 241 ? 7.643 9.351 -11.749 1.00 95.69 241 THR A CA 1
ATOM 1801 C C . THR A 1 241 ? 9.115 9.266 -12.132 1.00 95.69 241 THR A C 1
ATOM 1803 O O . THR A 1 241 ? 9.942 8.768 -11.363 1.00 95.69 241 THR A O 1
ATOM 1806 N N . VAL A 1 242 ? 9.435 9.727 -13.341 1.00 97.19 242 VAL A N 1
ATOM 1807 C CA . VAL A 1 242 ? 10.797 9.724 -13.878 1.00 97.19 242 VAL A CA 1
ATOM 1808 C C . VAL A 1 242 ? 11.090 11.076 -14.493 1.00 97.19 242 VAL A C 1
ATOM 1810 O O . VAL A 1 242 ? 10.356 11.532 -15.367 1.00 97.19 242 VAL A O 1
ATOM 1813 N N . GLU A 1 243 ? 12.202 11.659 -14.081 1.00 96.75 243 GLU A N 1
ATOM 1814 C CA . GLU A 1 243 ? 12.825 12.796 -14.745 1.00 96.75 243 GLU A CA 1
ATOM 1815 C C . GLU A 1 243 ? 14.171 12.344 -15.309 1.00 96.75 243 GLU A C 1
ATOM 1817 O O . GLU A 1 243 ? 14.825 11.464 -14.746 1.00 96.75 243 GLU A O 1
ATOM 1822 N N . ALA A 1 244 ? 14.563 12.894 -16.454 1.00 96.38 244 ALA A N 1
ATOM 1823 C CA . ALA A 1 244 ? 15.800 12.525 -17.126 1.00 96.38 244 ALA A CA 1
ATOM 1824 C C . ALA A 1 244 ? 16.628 13.775 -17.411 1.00 96.38 244 ALA A C 1
ATOM 1826 O O . ALA A 1 244 ? 16.140 14.711 -18.045 1.00 96.38 244 ALA A O 1
ATOM 1827 N N . GLU A 1 245 ? 17.887 13.752 -16.989 1.00 95.25 245 GLU A N 1
ATOM 1828 C CA . GLU A 1 245 ? 18.846 14.830 -17.198 1.00 95.25 245 GLU A CA 1
ATOM 1829 C C . GLU A 1 245 ? 20.067 14.314 -17.966 1.00 95.25 245 GLU A C 1
ATOM 1831 O O . GLU A 1 245 ? 20.578 13.223 -17.712 1.00 95.25 245 GLU A O 1
ATOM 1836 N N . GLU A 1 246 ? 20.537 15.085 -18.946 1.00 93.25 246 GLU A N 1
ATOM 1837 C CA . GLU A 1 246 ? 21.728 14.739 -19.722 1.00 93.25 246 GLU A CA 1
ATOM 1838 C C . GLU A 1 246 ? 22.993 15.068 -18.926 1.00 93.25 246 GLU A C 1
ATOM 1840 O O . GLU A 1 246 ? 23.281 16.233 -18.651 1.00 93.25 246 GLU A O 1
ATOM 1845 N N . ALA A 1 247 ? 23.788 14.047 -18.614 1.00 87.75 247 ALA A N 1
ATOM 1846 C CA . ALA A 1 247 ? 25.087 14.222 -17.987 1.00 87.75 247 ALA A CA 1
ATOM 1847 C C . ALA A 1 247 ? 26.148 14.527 -19.057 1.00 87.75 247 ALA A C 1
ATOM 1849 O O . ALA A 1 247 ? 26.432 13.708 -19.945 1.00 87.75 247 ALA A O 1
ATOM 1850 N N . LYS A 1 248 ? 26.739 15.721 -18.954 1.00 88.00 248 LYS A N 1
ATOM 1851 C CA . LYS A 1 248 ? 27.791 16.221 -19.845 1.00 88.00 248 LYS A CA 1
ATOM 1852 C C . LYS A 1 248 ? 29.173 16.010 -19.235 1.00 88.00 248 LYS A C 1
ATOM 1854 O O . LYS A 1 248 ? 29.347 16.139 -18.028 1.00 88.00 248 LYS A O 1
ATOM 1859 N N . ASP A 1 249 ? 30.160 15.712 -20.073 1.00 81.44 249 ASP A N 1
ATOM 1860 C CA . ASP A 1 249 ? 31.567 15.752 -19.677 1.00 81.44 249 ASP A CA 1
ATOM 1861 C C . ASP A 1 249 ? 32.085 17.195 -19.546 1.00 81.44 249 ASP A C 1
ATOM 1863 O O . ASP A 1 249 ? 31.415 18.159 -19.923 1.00 81.44 249 ASP A O 1
ATOM 1867 N N . GLY A 1 250 ? 33.322 17.353 -19.059 1.00 74.69 250 GLY A N 1
ATOM 1868 C CA . GLY A 1 250 ? 33.989 18.659 -18.961 1.00 74.69 250 GLY A CA 1
ATOM 1869 C C . GLY A 1 250 ? 34.234 19.358 -20.309 1.00 74.69 250 GLY A C 1
ATOM 1870 O O . GLY A 1 250 ? 34.670 20.504 -20.330 1.00 74.69 250 GLY A O 1
ATOM 1871 N N . ARG A 1 251 ? 33.954 18.693 -21.438 1.00 77.56 251 ARG A N 1
ATOM 1872 C CA . ARG A 1 251 ? 34.003 19.243 -22.802 1.00 77.56 251 ARG A CA 1
ATOM 1873 C C . ARG A 1 251 ? 32.597 19.470 -23.385 1.00 77.56 251 ARG A C 1
ATOM 1875 O O . ARG A 1 251 ? 32.474 19.757 -24.575 1.00 77.56 251 ARG A O 1
ATOM 1882 N N . GLY A 1 252 ? 31.542 19.328 -22.577 1.00 77.25 252 GLY A N 1
ATOM 1883 C CA . GLY A 1 252 ? 30.144 19.534 -22.959 1.00 77.25 252 GLY A CA 1
ATOM 1884 C C . GLY A 1 252 ? 29.501 18.400 -23.770 1.00 77.25 252 GLY A C 1
ATOM 1885 O O . GLY A 1 252 ? 28.385 18.579 -24.264 1.00 77.25 252 GLY A O 1
ATOM 1886 N N . ARG A 1 253 ? 30.159 17.245 -23.936 1.00 81.12 253 ARG A N 1
ATOM 1887 C CA . ARG A 1 253 ? 29.616 16.080 -24.654 1.00 81.12 253 ARG A CA 1
ATOM 1888 C C . ARG A 1 253 ? 28.741 15.247 -23.728 1.00 81.12 253 ARG A C 1
ATOM 1890 O O . ARG A 1 253 ? 29.124 14.935 -22.607 1.00 81.12 253 ARG A O 1
ATOM 1897 N N . ASN A 1 254 ? 27.588 14.823 -24.231 1.00 81.44 254 ASN A N 1
ATOM 1898 C CA . ASN A 1 254 ? 26.678 13.951 -23.494 1.00 81.44 254 ASN A CA 1
ATOM 1899 C C . ASN A 1 254 ? 27.255 12.531 -23.407 1.00 81.44 254 ASN A C 1
ATOM 1901 O O . ASN A 1 254 ? 27.320 11.834 -24.423 1.00 81.44 254 ASN A O 1
ATOM 1905 N N . LEU A 1 255 ? 27.658 12.109 -22.207 1.00 88.88 255 LEU A N 1
ATOM 1906 C CA . LEU A 1 255 ? 28.193 10.765 -21.954 1.00 88.88 255 LEU A CA 1
ATOM 1907 C C . LEU A 1 255 ? 27.133 9.811 -21.407 1.00 88.88 255 LEU A C 1
ATOM 1909 O O . LEU A 1 255 ? 27.166 8.612 -21.696 1.00 88.88 255 LEU A O 1
ATOM 1913 N N . ALA A 1 256 ? 26.183 10.337 -20.637 1.00 94.06 256 ALA A N 1
ATOM 1914 C CA . ALA A 1 256 ? 25.161 9.548 -19.970 1.00 94.06 256 ALA A CA 1
ATOM 1915 C C . ALA A 1 256 ? 23.867 10.347 -19.780 1.00 94.06 256 ALA A C 1
ATOM 1917 O O . ALA A 1 256 ? 23.816 11.556 -20.005 1.00 94.06 256 ALA A O 1
ATOM 1918 N N . VAL A 1 257 ? 22.821 9.652 -19.352 1.00 96.62 257 VAL A N 1
ATOM 1919 C CA . VAL A 1 257 ? 21.560 10.240 -18.901 1.00 96.62 257 VAL A CA 1
ATOM 1920 C C . VAL A 1 257 ? 21.317 9.779 -17.470 1.00 96.62 257 VAL A C 1
ATOM 1922 O O . VAL A 1 257 ? 21.352 8.579 -17.191 1.00 96.62 257 VAL A O 1
ATOM 1925 N N . ALA A 1 258 ? 21.099 10.727 -16.567 1.00 96.38 258 ALA A N 1
ATOM 1926 C CA . ALA A 1 258 ? 20.703 10.478 -15.192 1.00 96.38 258 ALA A CA 1
ATOM 1927 C C . ALA A 1 258 ? 19.174 10.428 -15.112 1.00 96.38 258 ALA A C 1
ATOM 1929 O O . ALA A 1 258 ? 18.495 11.388 -15.466 1.00 96.38 258 ALA A O 1
ATOM 1930 N N . PHE A 1 259 ? 18.633 9.301 -14.659 1.00 97.81 259 PHE A N 1
ATOM 1931 C CA . PHE A 1 259 ? 17.206 9.112 -14.424 1.00 97.81 259 PHE A CA 1
ATOM 1932 C C . PHE A 1 259 ? 16.910 9.286 -12.940 1.00 97.81 259 PHE A C 1
ATOM 1934 O O . PHE A 1 259 ? 17.278 8.428 -12.139 1.00 97.81 259 PHE A O 1
ATOM 1941 N N . ALA A 1 260 ? 16.233 10.370 -12.575 1.00 97.12 260 ALA A N 1
ATOM 1942 C CA . ALA A 1 260 ? 15.721 10.595 -11.232 1.00 97.12 260 ALA A CA 1
ATOM 1943 C C . ALA A 1 260 ? 14.336 9.943 -11.111 1.00 97.12 260 ALA A C 1
ATOM 1945 O O . ALA A 1 260 ? 13.346 10.428 -11.658 1.00 97.12 260 ALA A O 1
ATOM 1946 N N . VAL A 1 261 ? 14.271 8.812 -10.408 1.00 96.88 261 VAL A N 1
ATOM 1947 C CA . VAL A 1 261 ? 13.050 8.021 -10.227 1.00 96.88 261 VAL A CA 1
ATOM 1948 C C . VAL A 1 261 ? 12.490 8.231 -8.824 1.00 96.88 261 VAL A C 1
ATOM 1950 O O . VAL A 1 261 ? 13.113 7.842 -7.833 1.00 96.88 261 VAL A O 1
ATOM 1953 N N . ARG A 1 262 ? 11.289 8.807 -8.721 1.00 94.69 262 ARG A N 1
ATOM 1954 C CA . ARG A 1 262 ? 10.580 8.992 -7.445 1.00 94.69 262 ARG A CA 1
ATOM 1955 C C . ARG A 1 262 ? 9.429 7.999 -7.350 1.00 94.69 262 ARG A C 1
ATOM 1957 O O . ARG A 1 262 ? 8.504 8.026 -8.158 1.00 94.69 262 ARG A O 1
ATOM 1964 N N . LEU A 1 263 ? 9.489 7.108 -6.362 1.00 92.31 263 LEU A N 1
ATOM 1965 C CA . LEU A 1 263 ? 8.410 6.153 -6.112 1.00 92.31 263 LEU A CA 1
ATOM 1966 C C . LEU A 1 263 ? 7.173 6.882 -5.591 1.00 92.31 263 LEU A C 1
ATOM 1968 O O . LEU A 1 263 ? 7.278 7.711 -4.689 1.00 92.31 263 LEU A O 1
ATOM 1972 N N . ARG A 1 264 ? 6.008 6.536 -6.136 1.00 90.12 264 ARG A N 1
ATOM 1973 C CA . ARG A 1 264 ? 4.718 6.998 -5.624 1.00 90.12 264 ARG A CA 1
ATOM 1974 C C . ARG A 1 264 ? 4.211 6.065 -4.525 1.00 90.12 264 ARG A C 1
ATOM 1976 O O . ARG A 1 264 ? 4.654 4.910 -4.451 1.00 90.12 264 ARG A O 1
ATOM 1983 N N . PRO A 1 265 ? 3.282 6.537 -3.678 1.00 85.50 265 PRO A N 1
ATOM 1984 C CA . PRO A 1 265 ? 2.655 5.678 -2.692 1.00 85.50 265 PRO A CA 1
ATOM 1985 C C . PRO A 1 265 ? 2.006 4.451 -3.362 1.00 85.50 265 PRO A C 1
ATOM 1987 O O . PRO A 1 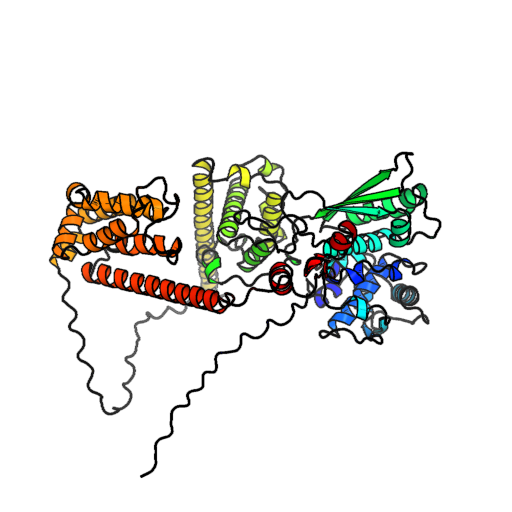265 ? 1.435 4.560 -4.451 1.00 85.50 265 PRO A O 1
ATOM 1990 N N . PRO A 1 266 ? 2.105 3.256 -2.756 1.00 84.88 266 PRO A N 1
ATOM 1991 C CA . PRO A 1 266 ? 1.640 2.027 -3.386 1.00 84.88 266 PRO A CA 1
ATOM 1992 C C . PRO A 1 266 ? 0.109 1.979 -3.496 1.00 84.88 266 PRO A C 1
ATOM 1994 O O . PRO A 1 266 ? -0.626 2.378 -2.591 1.00 84.88 266 PRO A O 1
ATOM 1997 N N . GLU A 1 267 ? -0.392 1.411 -4.593 1.00 84.56 267 GLU A N 1
ATOM 1998 C CA . GLU A 1 267 ? -1.829 1.224 -4.804 1.00 84.56 267 GLU A CA 1
ATOM 1999 C C . GLU A 1 267 ? -2.382 0.071 -3.953 1.00 84.56 267 GLU A C 1
ATOM 2001 O O . GLU A 1 267 ? -1.791 -1.013 -3.908 1.00 84.56 267 GLU A O 1
ATOM 2006 N N . MET A 1 268 ? -3.580 0.250 -3.382 1.00 85.06 268 MET A N 1
ATOM 2007 C CA . MET A 1 268 ? -4.256 -0.729 -2.511 1.00 85.06 268 MET A CA 1
ATOM 2008 C C . MET A 1 268 ? -4.304 -2.149 -3.085 1.00 85.06 268 MET A C 1
ATOM 2010 O O . MET A 1 268 ? -4.129 -3.132 -2.362 1.00 85.06 268 MET A O 1
ATOM 2014 N N . ARG A 1 269 ? -4.555 -2.265 -4.394 1.00 78.00 269 ARG A N 1
ATOM 2015 C CA . ARG A 1 269 ? -4.663 -3.552 -5.097 1.00 78.00 269 ARG A CA 1
ATOM 2016 C C . ARG A 1 269 ? -3.332 -4.299 -5.175 1.00 78.00 269 ARG A C 1
ATOM 2018 O O . ARG A 1 269 ? -3.318 -5.524 -5.148 1.00 78.00 269 ARG A O 1
ATOM 2025 N N . THR A 1 270 ? -2.222 -3.565 -5.234 1.00 72.25 270 THR A N 1
ATOM 2026 C CA . THR A 1 270 ? -0.875 -4.138 -5.344 1.00 72.25 270 THR A CA 1
ATOM 2027 C C . THR A 1 270 ? -0.224 -4.366 -3.981 1.00 72.25 270 THR A C 1
ATOM 2029 O O . THR A 1 270 ? 0.753 -5.110 -3.885 1.00 72.25 270 THR A O 1
ATOM 2032 N N . THR A 1 271 ? -0.739 -3.759 -2.911 1.00 78.88 271 THR A N 1
ATOM 2033 C CA . THR A 1 271 ? -0.155 -3.927 -1.582 1.00 78.88 271 THR A CA 1
ATOM 2034 C C . THR A 1 271 ? -0.526 -5.286 -0.997 1.00 78.88 271 THR A C 1
ATOM 2036 O O . THR A 1 271 ? -1.698 -5.614 -0.808 1.00 78.88 271 THR A O 1
ATOM 2039 N N . ALA A 1 272 ? 0.501 -6.070 -0.662 1.00 71.94 272 ALA A N 1
ATOM 2040 C CA . ALA A 1 272 ? 0.342 -7.324 0.062 1.00 71.94 272 ALA A CA 1
ATOM 2041 C C . ALA A 1 272 ? -0.184 -7.066 1.482 1.00 71.94 272 ALA A C 1
ATOM 2043 O O . ALA A 1 272 ? 0.335 -6.204 2.191 1.00 71.94 272 ALA A O 1
ATOM 2044 N N . ALA A 1 273 ? -1.174 -7.846 1.912 1.00 71.62 273 ALA A N 1
ATOM 2045 C CA . ALA A 1 273 ? -1.582 -7.878 3.309 1.00 71.62 273 ALA A CA 1
ATOM 2046 C C . ALA A 1 273 ? -0.543 -8.671 4.115 1.00 71.62 273 ALA A C 1
ATOM 2048 O O . ALA A 1 273 ? -0.206 -9.803 3.761 1.00 71.62 273 ALA A O 1
ATOM 2049 N N . ARG A 1 274 ? -0.012 -8.087 5.190 1.00 71.62 274 ARG A N 1
ATOM 2050 C CA . ARG A 1 274 ? 0.761 -8.838 6.188 1.00 71.62 274 ARG A CA 1
ATOM 2051 C C . ARG A 1 274 ? -0.182 -9.614 7.102 1.00 71.62 274 ARG A C 1
ATOM 2053 O O . ARG A 1 274 ? -1.332 -9.240 7.289 1.00 71.62 274 ARG A O 1
ATOM 2060 N N . LEU A 1 275 ? 0.330 -10.668 7.726 1.00 64.94 275 LEU A N 1
ATOM 2061 C CA . LEU A 1 275 ? -0.340 -11.269 8.873 1.00 64.94 275 LEU A CA 1
ATOM 2062 C C . LEU A 1 275 ? -0.159 -10.316 10.058 1.00 64.94 275 LEU A C 1
ATOM 2064 O O . LEU A 1 275 ? 0.928 -10.231 10.627 1.00 64.94 275 LEU A O 1
ATOM 2068 N N . VAL A 1 276 ? -1.202 -9.551 10.359 1.00 66.75 276 VAL A N 1
ATOM 2069 C CA . VAL A 1 276 ? -1.328 -8.788 11.603 1.00 66.75 276 VAL A CA 1
ATOM 2070 C C . VAL A 1 276 ? -2.258 -9.584 12.503 1.00 66.75 276 VAL A C 1
ATOM 2072 O O . VAL A 1 276 ? -3.264 -10.113 12.028 1.00 66.75 276 VAL A O 1
ATOM 2075 N N . ASP A 1 277 ? -1.909 -9.697 13.781 1.00 67.88 277 ASP A N 1
ATOM 2076 C CA . ASP A 1 277 ? -2.742 -10.421 14.729 1.00 67.88 277 ASP A CA 1
ATOM 2077 C C . ASP A 1 277 ? -4.125 -9.763 14.860 1.00 67.88 277 ASP A C 1
ATOM 2079 O O . ASP A 1 277 ? -4.259 -8.534 14.849 1.00 67.88 277 ASP A O 1
ATOM 2083 N N . LYS A 1 278 ? -5.170 -10.585 14.982 1.00 67.44 278 LYS A N 1
ATOM 2084 C CA . LYS A 1 278 ? -6.563 -10.129 15.063 1.00 67.44 278 LYS A CA 1
ATOM 2085 C C . LYS A 1 278 ? -6.771 -9.211 16.268 1.00 67.44 278 LYS A C 1
ATOM 2087 O O . LYS A 1 278 ? -7.548 -8.259 16.176 1.00 67.44 278 LYS A O 1
ATOM 2092 N N . GLU A 1 279 ? -6.049 -9.451 17.361 1.00 72.69 279 GLU A N 1
ATOM 2093 C CA . GLU A 1 279 ? -6.089 -8.626 18.573 1.00 72.69 279 GLU A CA 1
ATOM 2094 C C . GLU A 1 279 ? -5.606 -7.192 18.320 1.00 72.69 279 GLU A C 1
ATOM 2096 O O . GLU A 1 279 ? -6.229 -6.242 18.798 1.00 72.69 279 GLU A O 1
ATOM 2101 N N . SER A 1 280 ? -4.586 -7.009 17.471 1.00 66.94 280 SER A N 1
ATOM 2102 C CA . SER A 1 280 ? -4.039 -5.686 17.121 1.00 66.94 280 SER A CA 1
ATOM 2103 C C . SER A 1 280 ? -5.029 -4.799 16.353 1.00 66.94 280 SER A C 1
ATOM 2105 O O . SER A 1 280 ? -4.848 -3.585 16.278 1.00 66.94 280 SER A O 1
ATOM 2107 N N . LEU A 1 281 ? -6.087 -5.389 15.785 1.00 73.38 281 LEU A N 1
ATOM 2108 C CA . LEU A 1 281 ? -7.162 -4.689 15.072 1.00 73.38 281 LEU A CA 1
ATOM 2109 C C . LEU A 1 281 ? -8.528 -4.836 15.755 1.00 73.38 281 LEU A C 1
ATOM 2111 O O . LEU A 1 281 ? -9.553 -4.461 15.178 1.00 73.38 281 LEU A O 1
ATOM 2115 N N . SER A 1 282 ? -8.556 -5.336 16.993 1.00 73.88 282 SER A N 1
ATOM 2116 C CA . SER A 1 282 ? -9.777 -5.483 17.799 1.00 73.88 282 SER A CA 1
ATOM 2117 C C . SER A 1 282 ? -10.558 -4.169 17.933 1.00 73.88 282 SER A C 1
ATOM 2119 O O . SER A 1 282 ? -11.791 -4.182 17.914 1.00 73.88 282 SER A O 1
ATOM 2121 N N . PHE A 1 283 ? -9.865 -3.024 17.946 1.00 74.62 283 PHE A N 1
ATOM 2122 C CA . PHE A 1 283 ? -10.487 -1.699 18.014 1.00 74.62 283 PHE A CA 1
ATOM 2123 C C . PHE A 1 283 ? -11.453 -1.419 16.849 1.00 74.62 283 PHE A C 1
ATOM 2125 O O . PHE A 1 283 ? -12.444 -0.718 17.030 1.00 74.62 283 PHE A O 1
ATOM 2132 N N . LEU A 1 284 ? -11.231 -1.974 15.653 1.00 71.12 284 LEU A N 1
ATOM 2133 C CA . LEU A 1 284 ? -12.158 -1.775 14.530 1.00 71.12 284 LEU A CA 1
ATOM 2134 C C . LEU A 1 284 ? -13.494 -2.465 14.766 1.00 71.12 284 LEU A C 1
ATOM 2136 O O . LEU A 1 284 ? -14.543 -1.900 14.462 1.00 71.12 284 LEU A O 1
ATOM 2140 N N . TYR A 1 285 ? -13.451 -3.665 15.342 1.00 73.75 285 TYR A N 1
ATOM 2141 C CA . TYR A 1 285 ? -14.650 -4.408 15.710 1.00 73.75 285 TYR A CA 1
ATOM 2142 C C . TYR A 1 285 ? -15.369 -3.760 16.899 1.00 73.75 285 TYR A C 1
ATOM 2144 O O . TYR A 1 285 ? -16.597 -3.785 16.957 1.00 73.75 285 TYR A O 1
ATOM 2152 N N . ALA A 1 286 ? -14.622 -3.134 17.813 1.00 78.62 286 ALA A N 1
ATOM 2153 C CA . ALA A 1 286 ? -15.181 -2.395 18.943 1.00 78.62 286 ALA A CA 1
ATOM 2154 C C . ALA A 1 286 ? -15.833 -1.056 18.536 1.00 78.62 286 ALA A C 1
ATOM 2156 O O . ALA A 1 286 ? -16.741 -0.579 19.220 1.00 78.62 286 ALA A O 1
ATOM 2157 N N . HIS A 1 287 ? -15.411 -0.455 17.417 1.00 84.69 287 HIS A N 1
ATOM 2158 C CA . HIS A 1 287 ? -15.831 0.888 17.001 1.00 84.69 287 HIS A CA 1
ATOM 2159 C C . HIS A 1 287 ? -16.368 0.943 15.552 1.00 84.69 287 HIS A C 1
ATOM 2161 O O . HIS A 1 287 ? -15.759 1.611 14.704 1.00 84.69 287 HIS A O 1
ATOM 2167 N N . PRO A 1 288 ? -17.516 0.295 15.258 1.00 90.88 288 PRO A N 1
ATOM 2168 C CA . PRO A 1 288 ? -18.135 0.328 13.931 1.00 90.88 288 PRO A CA 1
ATOM 2169 C C . PRO A 1 288 ? -18.690 1.718 13.575 1.00 90.88 288 PRO A C 1
ATOM 2171 O O . PRO A 1 288 ? -19.097 2.479 14.452 1.00 90.88 288 PRO A O 1
ATOM 2174 N N . ASP A 1 289 ? -18.740 2.048 12.290 1.00 94.00 289 ASP A N 1
ATOM 2175 C CA . ASP A 1 289 ? -19.412 3.231 11.734 1.00 94.00 289 ASP A CA 1
ATOM 2176 C C . ASP A 1 289 ? -20.673 2.804 10.953 1.00 94.00 289 ASP A C 1
ATOM 2178 O O . ASP A 1 289 ? -21.014 1.618 10.868 1.00 94.00 289 ASP A O 1
ATOM 2182 N N . ALA A 1 290 ? -21.411 3.766 10.403 1.00 93.75 290 ALA A N 1
ATOM 2183 C CA . ALA A 1 290 ? -22.481 3.495 9.453 1.00 93.75 290 ALA A CA 1
ATOM 2184 C C . ALA A 1 290 ? -21.943 2.721 8.235 1.00 93.75 290 ALA A C 1
ATOM 2186 O O . ALA A 1 290 ? -20.811 2.929 7.802 1.00 93.75 290 ALA A O 1
ATOM 2187 N N . ALA A 1 291 ? -22.774 1.841 7.666 1.00 94.06 291 ALA A N 1
ATOM 2188 C CA . ALA A 1 291 ? -22.361 0.927 6.599 1.00 94.06 291 ALA A CA 1
ATOM 2189 C C . ALA A 1 291 ? -21.658 1.605 5.399 1.00 94.06 291 ALA A C 1
ATOM 2191 O O . ALA A 1 291 ? -20.653 1.049 4.959 1.00 94.06 291 ALA A O 1
ATOM 2192 N N . PRO A 1 292 ? -22.082 2.795 4.916 1.00 95.06 292 PRO A N 1
ATOM 2193 C CA . PRO A 1 292 ? -21.397 3.483 3.815 1.00 95.06 292 PRO A CA 1
ATOM 2194 C C . PRO A 1 292 ? -19.967 3.936 4.137 1.00 95.06 292 PRO A C 1
ATOM 2196 O O . PRO A 1 292 ? -19.178 4.118 3.222 1.00 95.06 292 PRO A O 1
ATOM 2199 N N . PHE A 1 293 ? -19.621 4.106 5.418 1.00 96.12 293 PHE A N 1
ATOM 2200 C CA . PHE A 1 293 ? -18.325 4.631 5.877 1.00 96.12 293 PHE A CA 1
ATOM 2201 C C . PHE A 1 293 ? -17.463 3.578 6.589 1.00 96.12 293 PHE A C 1
ATOM 2203 O O . PHE A 1 293 ? -16.350 3.867 7.034 1.00 96.12 293 PHE A O 1
ATOM 2210 N N . GLN A 1 294 ? -17.982 2.358 6.742 1.00 94.44 294 GLN A N 1
ATOM 2211 C CA . GLN A 1 294 ? -17.330 1.293 7.490 1.00 94.44 294 GLN A CA 1
ATOM 2212 C C . GLN A 1 294 ? -16.094 0.777 6.744 1.00 94.44 294 GLN A C 1
ATOM 2214 O O . GLN A 1 294 ? -16.195 0.233 5.648 1.00 94.44 294 GLN A O 1
ATOM 2219 N N . LEU A 1 295 ? -14.933 0.868 7.397 1.00 94.12 295 LEU A N 1
ATOM 2220 C CA . LEU A 1 295 ? -13.681 0.302 6.895 1.00 94.12 295 LEU A CA 1
ATOM 2221 C C . LEU A 1 295 ? -13.549 -1.178 7.264 1.00 94.12 295 LEU A C 1
ATOM 2223 O O . LEU A 1 295 ? -13.927 -1.596 8.369 1.00 94.12 295 LEU A O 1
ATOM 2227 N N . LYS A 1 296 ? -12.947 -1.963 6.370 1.00 91.38 296 LYS A N 1
ATOM 2228 C CA . LYS A 1 296 ? -12.554 -3.353 6.634 1.00 91.38 296 LYS A CA 1
ATOM 2229 C C . LYS A 1 296 ? -11.202 -3.406 7.340 1.00 91.38 296 LYS A C 1
ATOM 2231 O O . LYS A 1 296 ? -10.292 -2.632 7.049 1.00 91.38 296 LYS A O 1
ATOM 2236 N N . ALA A 1 297 ? -11.030 -4.391 8.223 1.00 87.25 297 ALA A N 1
ATOM 2237 C CA . ALA A 1 297 ? -9.750 -4.631 8.892 1.00 87.25 297 ALA A CA 1
ATOM 2238 C C . ALA A 1 297 ? -8.616 -4.903 7.890 1.00 87.25 297 ALA A C 1
ATOM 2240 O O . ALA A 1 297 ? -7.520 -4.368 8.034 1.00 87.25 297 ALA A O 1
ATOM 2241 N N . GLU A 1 298 ? -8.904 -5.657 6.827 1.00 86.75 298 GLU A N 1
ATOM 2242 C CA . GLU A 1 298 ? -7.954 -5.974 5.754 1.00 86.75 298 GLU A CA 1
ATOM 2243 C C . GLU A 1 298 ? -7.361 -4.728 5.082 1.00 86.75 298 GLU A C 1
ATOM 2245 O O . GLU A 1 298 ? -6.185 -4.724 4.717 1.00 86.75 298 GLU A O 1
ATOM 2250 N N . THR A 1 299 ? -8.140 -3.652 4.955 1.00 90.62 299 THR A N 1
ATOM 2251 C CA . THR A 1 299 ? -7.681 -2.382 4.380 1.00 90.62 299 THR A CA 1
ATOM 2252 C C . THR A 1 299 ? -6.593 -1.753 5.241 1.00 90.62 299 THR A C 1
ATOM 2254 O O . THR A 1 299 ? -5.559 -1.338 4.722 1.00 90.62 299 THR A O 1
ATOM 2257 N N . LEU A 1 300 ? -6.768 -1.755 6.565 1.00 88.81 300 LEU A N 1
ATOM 2258 C CA . LEU A 1 300 ? -5.771 -1.235 7.504 1.00 88.81 300 LEU A CA 1
ATOM 2259 C C . LEU A 1 300 ? -4.542 -2.145 7.616 1.00 88.81 300 LEU A C 1
ATOM 2261 O O . LEU A 1 300 ? -3.422 -1.646 7.690 1.00 88.81 300 LEU A O 1
ATOM 2265 N N . VAL A 1 301 ? -4.718 -3.468 7.534 1.00 86.19 301 VAL A N 1
ATOM 2266 C CA . VAL A 1 301 ? -3.599 -4.425 7.426 1.00 86.19 301 VAL A CA 1
ATOM 2267 C C . VAL A 1 301 ? -2.741 -4.131 6.196 1.00 86.19 301 VAL A C 1
ATOM 2269 O O . VAL A 1 301 ? -1.507 -4.070 6.273 1.00 86.19 301 VAL A O 1
ATOM 2272 N N . LYS A 1 302 ? -3.388 -3.950 5.039 1.00 88.81 302 LYS A N 1
ATOM 2273 C CA . LYS A 1 302 ? -2.702 -3.565 3.805 1.00 88.81 302 LYS A CA 1
ATOM 2274 C C . LYS A 1 302 ? -2.029 -2.210 3.975 1.00 88.81 302 LYS A C 1
ATOM 2276 O O . LYS A 1 302 ? -0.873 -2.076 3.590 1.00 88.81 302 LYS A O 1
ATOM 2281 N N . LEU A 1 303 ? -2.689 -1.243 4.608 1.00 89.69 303 LEU A N 1
ATOM 2282 C CA . LEU A 1 303 ? -2.126 0.089 4.808 1.00 89.69 303 LEU A CA 1
ATOM 2283 C C . LEU A 1 303 ? -0.841 0.032 5.640 1.00 89.69 303 LEU A C 1
ATOM 2285 O O . LEU A 1 303 ? 0.172 0.600 5.241 1.00 89.69 303 LEU A O 1
ATOM 2289 N N . GLY A 1 304 ? -0.842 -0.739 6.730 1.00 87.38 304 GLY A N 1
ATOM 2290 C CA . GLY A 1 304 ? 0.347 -0.926 7.567 1.00 87.38 304 GLY A CA 1
ATOM 2291 C C . GLY A 1 304 ? 1.494 -1.611 6.836 1.00 87.38 304 GLY A C 1
ATOM 2292 O O . GLY A 1 304 ? 2.660 -1.407 7.150 1.00 87.38 304 GLY A O 1
ATOM 2293 N N . SER A 1 305 ? 1.173 -2.392 5.807 1.00 83.81 305 SER A N 1
ATOM 2294 C CA . SER A 1 305 ? 2.162 -3.034 4.943 1.00 83.81 305 SER A CA 1
ATOM 2295 C C . SER A 1 305 ? 2.709 -2.097 3.862 1.00 83.81 305 SER A C 1
ATOM 2297 O O . SER A 1 305 ? 3.842 -2.301 3.421 1.00 83.81 305 SER A O 1
ATOM 2299 N N . ALA A 1 306 ? 1.906 -1.119 3.431 1.00 86.00 306 ALA A N 1
ATOM 2300 C CA . ALA A 1 306 ? 2.242 -0.109 2.428 1.00 86.00 306 ALA A CA 1
ATOM 2301 C C . ALA A 1 306 ? 3.109 1.018 2.990 1.00 86.00 306 ALA A C 1
ATOM 2303 O O . ALA A 1 306 ? 4.007 1.493 2.296 1.00 86.00 306 ALA A O 1
ATOM 2304 N N . LEU A 1 307 ? 2.820 1.454 4.215 1.00 87.62 307 LEU A N 1
ATOM 2305 C CA . LEU A 1 307 ? 3.477 2.599 4.828 1.00 87.62 307 LEU A CA 1
ATOM 2306 C C . LEU A 1 307 ? 4.594 2.156 5.780 1.00 87.62 307 LEU A C 1
ATOM 2308 O O . LEU A 1 307 ? 4.390 1.236 6.580 1.00 87.62 307 LEU A O 1
ATOM 2312 N N . PRO A 1 308 ? 5.767 2.808 5.727 1.00 86.25 308 PRO A N 1
ATOM 2313 C CA . PRO A 1 308 ? 6.772 2.637 6.759 1.00 86.25 308 PRO A CA 1
ATOM 2314 C C . PRO A 1 308 ? 6.293 3.269 8.071 1.00 86.25 308 PRO A C 1
ATOM 2316 O O . PRO A 1 308 ? 5.543 4.249 8.069 1.00 86.25 308 PRO A O 1
ATOM 2319 N N . SER A 1 309 ? 6.746 2.722 9.195 1.00 86.31 309 SER A N 1
ATOM 2320 C CA . SER A 1 309 ? 6.535 3.335 10.502 1.00 86.31 309 SER A CA 1
ATOM 2321 C C . SER A 1 309 ? 7.257 4.677 10.590 1.00 86.31 309 SER A C 1
ATOM 2323 O O . SER A 1 309 ? 8.417 4.809 10.206 1.00 86.31 309 SER A O 1
ATOM 2325 N N . ARG A 1 310 ? 6.591 5.681 11.144 1.00 82.12 310 ARG A N 1
ATOM 2326 C CA . ARG A 1 310 ? 7.188 6.976 11.488 1.00 82.12 310 ARG A CA 1
ATOM 2327 C C . ARG A 1 310 ? 7.754 6.981 12.905 1.00 82.12 310 ARG A C 1
ATOM 2329 O O . ARG A 1 310 ? 8.553 7.846 13.239 1.00 82.12 310 ARG A O 1
ATOM 2336 N N . ARG A 1 311 ? 7.339 6.023 13.737 1.00 81.06 311 ARG A N 1
ATOM 2337 C CA . ARG A 1 311 ? 7.775 5.889 15.136 1.00 81.06 311 ARG A CA 1
ATOM 2338 C C . ARG A 1 311 ? 9.025 5.041 15.307 1.00 81.06 311 ARG A C 1
ATOM 2340 O O . ARG A 1 311 ? 9.711 5.188 16.312 1.00 81.06 311 ARG A O 1
ATOM 2347 N N . VAL A 1 312 ? 9.316 4.159 14.352 1.00 83.00 312 VAL A N 1
ATOM 2348 C CA . VAL A 1 312 ? 10.536 3.350 14.378 1.00 83.00 312 VAL A CA 1
ATOM 2349 C C . VAL A 1 312 ? 11.565 3.893 13.399 1.00 83.00 312 VAL A C 1
ATOM 2351 O O . VAL A 1 312 ? 11.230 4.278 12.278 1.00 83.00 312 VAL A O 1
ATOM 2354 N N . THR A 1 313 ? 12.830 3.896 13.821 1.00 80.62 313 THR A N 1
ATOM 2355 C CA . THR A 1 313 ? 13.972 4.314 13.008 1.00 80.62 313 THR A CA 1
ATOM 2356 C C . THR A 1 313 ? 14.013 3.534 11.701 1.00 80.62 313 THR A C 1
ATOM 2358 O O . THR A 1 313 ? 14.300 2.334 11.675 1.00 80.62 313 THR A O 1
ATOM 2361 N N . GLN A 1 314 ? 13.756 4.234 10.599 1.00 82.81 314 GLN A N 1
ATOM 2362 C CA . GLN A 1 314 ? 13.763 3.621 9.282 1.00 82.81 314 GLN A CA 1
ATOM 2363 C C . GLN A 1 314 ? 15.191 3.314 8.817 1.00 82.81 314 GLN A C 1
ATOM 2365 O O . GLN A 1 314 ? 16.140 4.041 9.133 1.00 82.81 314 GLN A O 1
ATOM 2370 N N . PRO A 1 315 ? 15.382 2.219 8.064 1.00 78.31 315 PRO A N 1
ATOM 2371 C CA . PRO A 1 315 ? 16.675 1.923 7.480 1.00 78.31 315 PRO A CA 1
ATOM 2372 C C . PRO A 1 315 ? 17.043 2.994 6.447 1.00 78.31 315 PRO A C 1
ATOM 2374 O O . PRO A 1 315 ? 16.190 3.475 5.704 1.00 78.31 315 PRO A O 1
ATOM 2377 N N . ARG A 1 316 ? 18.333 3.346 6.379 1.00 76.56 316 ARG A N 1
ATOM 2378 C CA . ARG A 1 316 ? 18.838 4.300 5.380 1.00 76.56 316 ARG A CA 1
ATOM 2379 C C . ARG A 1 316 ? 18.524 3.820 3.950 1.00 76.56 316 ARG A C 1
ATOM 2381 O O . ARG A 1 316 ? 18.554 2.605 3.719 1.00 76.56 316 ARG A O 1
ATOM 2388 N N . PRO A 1 317 ? 18.286 4.735 2.991 1.00 65.81 317 PRO A N 1
ATOM 2389 C CA . PRO A 1 317 ? 18.171 4.384 1.576 1.00 65.81 317 PRO A CA 1
ATOM 2390 C C . PRO A 1 317 ? 19.330 3.480 1.119 1.00 65.81 317 PRO A C 1
ATOM 2392 O O . PRO A 1 317 ? 20.476 3.693 1.509 1.00 65.81 317 PRO A O 1
ATOM 2395 N N . GLY A 1 318 ? 19.026 2.423 0.358 1.00 65.75 318 GLY A N 1
ATOM 2396 C CA . GLY A 1 318 ? 20.003 1.412 -0.083 1.00 65.75 318 GLY A CA 1
ATOM 2397 C C . GLY A 1 318 ? 20.361 0.334 0.955 1.00 65.75 318 GLY A C 1
ATOM 2398 O O . GLY A 1 318 ? 21.066 -0.627 0.642 1.00 65.75 318 GLY A O 1
ATOM 2399 N N . SER A 1 319 ? 19.861 0.431 2.192 1.00 73.44 319 SER A N 1
ATOM 2400 C CA . SER A 1 319 ? 20.083 -0.595 3.216 1.00 73.44 319 SER A CA 1
ATOM 2401 C C . SER A 1 319 ? 19.441 -1.937 2.851 1.00 73.44 319 SER A C 1
ATOM 2403 O O . SER A 1 319 ? 18.370 -2.023 2.251 1.00 73.44 319 SER A O 1
ATOM 2405 N N . ARG A 1 320 ? 20.069 -3.034 3.299 1.00 71.44 320 ARG A N 1
ATOM 2406 C CA . ARG A 1 320 ? 19.496 -4.385 3.180 1.00 71.44 320 ARG A CA 1
ATOM 2407 C C . ARG A 1 320 ? 18.312 -4.616 4.124 1.00 71.44 320 ARG A C 1
ATOM 2409 O O . ARG A 1 320 ? 17.565 -5.575 3.913 1.00 71.44 320 ARG A O 1
ATOM 2416 N N . ARG A 1 321 ? 18.164 -3.793 5.168 1.00 76.69 321 ARG A N 1
ATOM 2417 C CA . ARG A 1 321 ? 17.059 -3.891 6.129 1.00 76.69 321 ARG A CA 1
ATOM 2418 C C . ARG A 1 321 ? 15.767 -3.415 5.469 1.00 76.69 321 ARG A C 1
ATOM 2420 O O . ARG A 1 321 ? 15.755 -2.404 4.776 1.00 76.69 321 ARG A O 1
ATOM 2427 N N . ARG A 1 322 ? 14.681 -4.161 5.672 1.00 73.81 322 ARG A N 1
ATOM 2428 C CA . ARG A 1 322 ? 13.359 -3.763 5.175 1.00 73.81 322 ARG A CA 1
ATOM 2429 C C . ARG A 1 322 ? 12.829 -2.603 6.025 1.00 73.81 322 ARG A C 1
ATOM 2431 O O . ARG A 1 322 ? 13.026 -2.665 7.238 1.00 73.81 322 ARG A O 1
ATOM 2438 N N . PRO A 1 323 ? 12.143 -1.612 5.425 1.00 78.62 323 PRO A N 1
ATOM 2439 C CA . PRO A 1 323 ? 11.383 -0.634 6.187 1.00 78.62 323 PRO A CA 1
ATOM 2440 C C . PRO A 1 323 ? 10.431 -1.336 7.149 1.00 78.62 323 PRO A C 1
ATOM 2442 O O . PRO A 1 323 ? 9.769 -2.325 6.788 1.00 78.62 323 PRO A O 1
ATOM 2445 N N . GLU A 1 324 ? 10.404 -0.849 8.381 1.00 83.44 324 GLU A N 1
ATOM 2446 C CA . GLU A 1 324 ? 9.484 -1.368 9.381 1.00 83.44 324 GLU A CA 1
ATOM 2447 C C . GLU A 1 324 ? 8.074 -0.913 9.027 1.00 83.44 324 GLU A C 1
ATOM 2449 O O . GLU A 1 324 ? 7.879 0.234 8.643 1.00 83.44 324 GLU A O 1
ATOM 2454 N N . ALA A 1 325 ? 7.105 -1.826 9.089 1.00 82.94 325 ALA A N 1
ATOM 2455 C CA . ALA A 1 325 ? 5.713 -1.491 8.787 1.00 82.94 325 ALA A CA 1
ATOM 2456 C C . ALA A 1 325 ? 5.147 -0.541 9.834 1.00 82.94 325 ALA A C 1
ATOM 2458 O O . ALA A 1 325 ? 5.549 -0.613 10.995 1.00 82.94 325 ALA A O 1
ATOM 2459 N N . ALA A 1 326 ? 4.164 0.265 9.437 1.00 84.25 326 ALA A N 1
ATOM 2460 C CA . ALA A 1 326 ? 3.436 1.096 10.380 1.00 84.25 326 ALA A CA 1
ATOM 2461 C C . ALA A 1 326 ? 2.805 0.254 11.503 1.00 84.25 326 ALA A C 1
ATOM 2463 O O . ALA A 1 326 ? 2.224 -0.812 11.270 1.00 84.25 326 ALA A O 1
ATOM 2464 N N . LEU A 1 327 ? 2.938 0.752 12.730 1.00 84.25 327 LEU A N 1
ATOM 2465 C CA . LEU A 1 327 ? 2.448 0.113 13.947 1.00 84.25 327 LEU A CA 1
ATOM 2466 C C . LEU A 1 327 ? 0.922 0.230 14.057 1.00 84.25 327 LEU A C 1
ATOM 2468 O O . LEU A 1 327 ? 0.302 1.119 13.470 1.00 84.25 327 LEU A O 1
ATOM 2472 N N . ALA A 1 328 ? 0.304 -0.614 14.887 1.00 82.38 328 ALA A N 1
ATOM 2473 C CA . ALA A 1 328 ? -1.139 -0.561 15.142 1.00 82.38 328 ALA A CA 1
ATOM 2474 C C . ALA A 1 328 ? -1.605 0.820 15.651 1.00 82.38 328 ALA A C 1
ATOM 2476 O O . ALA A 1 328 ? -2.663 1.307 15.253 1.00 82.38 328 ALA A O 1
ATOM 2477 N N . SER A 1 329 ? -0.787 1.493 16.466 1.00 83.19 329 SER A N 1
ATOM 2478 C CA . SER A 1 329 ? -1.053 2.854 16.949 1.00 83.19 329 SER A CA 1
ATOM 2479 C C . SER A 1 329 ? -1.057 3.899 15.826 1.00 83.19 329 SER A C 1
ATOM 2481 O O . SER A 1 329 ? -1.858 4.833 15.853 1.00 83.19 329 SER A O 1
ATOM 2483 N N . GLU A 1 330 ? -0.221 3.725 14.802 1.00 88.25 330 GLU A N 1
ATOM 2484 C CA . GLU A 1 330 ? -0.178 4.598 13.624 1.00 88.25 330 GLU A CA 1
ATOM 2485 C C . GLU A 1 330 ? -1.387 4.353 12.717 1.00 88.25 330 GLU A C 1
ATOM 2487 O O . GLU A 1 330 ? -2.004 5.303 12.240 1.00 88.25 330 GLU A O 1
ATOM 2492 N N . LEU A 1 331 ? -1.795 3.091 12.550 1.00 89.81 331 LEU A N 1
ATOM 2493 C CA . LEU A 1 331 ? -3.035 2.733 11.851 1.00 89.81 331 LEU A CA 1
ATOM 2494 C C . LEU A 1 331 ? -4.270 3.324 12.533 1.00 89.81 331 LEU A C 1
ATOM 2496 O O . LEU A 1 331 ? -5.184 3.808 11.862 1.00 89.81 331 LEU A O 1
ATOM 2500 N N . HIS A 1 332 ? -4.286 3.325 13.865 1.00 88.12 332 HIS A N 1
ATOM 2501 C CA . HIS A 1 332 ? -5.325 4.002 14.626 1.00 88.12 332 HIS A CA 1
ATOM 2502 C C . HIS A 1 332 ? -5.301 5.520 14.383 1.00 88.12 332 HIS A C 1
ATOM 2504 O O . HIS A 1 332 ? -6.357 6.114 14.168 1.00 88.12 332 HIS A O 1
ATOM 2510 N N . GLY A 1 333 ? -4.116 6.136 14.331 1.00 91.00 333 GLY A N 1
ATOM 2511 C CA . GLY A 1 333 ? -3.943 7.540 13.941 1.00 91.00 333 GLY A CA 1
ATOM 2512 C C . GLY A 1 333 ? -4.555 7.855 12.572 1.00 91.00 333 GLY A C 1
ATOM 2513 O O . GLY A 1 333 ? -5.369 8.771 12.465 1.00 91.00 333 GLY A O 1
ATOM 2514 N N . TRP A 1 334 ? -4.270 7.039 11.553 1.00 94.00 334 TRP A N 1
ATOM 2515 C CA . TRP A 1 334 ? -4.861 7.189 10.216 1.00 94.00 334 TRP A CA 1
ATOM 2516 C C . TRP A 1 334 ? -6.386 7.070 10.218 1.00 94.00 334 TRP A C 1
ATOM 2518 O O . TRP A 1 334 ? -7.066 7.860 9.564 1.00 94.00 334 TRP A O 1
ATOM 2528 N N . ARG A 1 335 ? -6.951 6.141 11.000 1.00 94.00 335 ARG A N 1
ATOM 2529 C CA . ARG A 1 335 ? -8.410 6.056 11.179 1.00 94.00 335 ARG A CA 1
ATOM 2530 C C . ARG A 1 335 ? -8.976 7.327 11.818 1.00 94.00 335 ARG A C 1
ATOM 2532 O O . ARG A 1 335 ? -10.058 7.758 11.438 1.00 94.00 335 ARG A O 1
ATOM 2539 N N . ARG A 1 336 ? -8.293 7.923 12.797 1.00 94.06 336 ARG A N 1
ATOM 2540 C CA . ARG A 1 336 ? -8.765 9.163 13.439 1.00 94.06 336 ARG A CA 1
ATOM 2541 C C . ARG A 1 336 ? -8.751 10.342 12.463 1.00 94.06 336 ARG A C 1
ATOM 2543 O O . ARG A 1 336 ? -9.726 11.085 12.431 1.00 94.06 336 ARG A O 1
ATOM 2550 N N . LEU A 1 337 ? -7.715 10.456 11.627 1.00 96.00 337 LEU A N 1
ATOM 2551 C CA . LEU A 1 337 ? -7.664 11.449 10.545 1.00 96.00 337 LEU A CA 1
ATOM 2552 C C . LEU A 1 337 ? -8.797 11.246 9.531 1.00 96.00 337 LEU A C 1
ATOM 2554 O O . LEU A 1 337 ? -9.463 12.205 9.158 1.00 96.00 337 LEU A O 1
ATOM 2558 N N . TRP A 1 338 ? -9.078 9.995 9.158 1.00 97.25 338 TRP A N 1
ATOM 2559 C CA . TRP A 1 338 ? -10.221 9.651 8.309 1.00 97.25 338 TRP A CA 1
ATOM 2560 C C . TRP A 1 338 ? -11.557 10.109 8.894 1.00 97.25 338 TRP A C 1
ATOM 2562 O O . TRP A 1 338 ? -12.372 10.702 8.194 1.00 97.25 338 TRP A O 1
ATOM 2572 N N . LEU A 1 339 ? -11.785 9.875 10.189 1.00 97.12 339 LEU A N 1
ATOM 2573 C CA . LEU A 1 339 ? -13.015 10.319 10.842 1.00 97.12 339 LEU A CA 1
ATOM 2574 C C . LEU A 1 339 ? -13.137 11.843 10.876 1.00 97.12 339 LEU A C 1
ATOM 2576 O O . LEU A 1 339 ? -14.246 12.347 10.725 1.00 97.12 339 LEU A O 1
ATOM 2580 N N . ALA A 1 340 ? -12.028 12.563 11.055 1.00 97.62 340 ALA A N 1
ATOM 2581 C CA . ALA A 1 340 ? -12.018 14.020 10.986 1.00 97.62 340 ALA A CA 1
ATOM 2582 C C . ALA A 1 340 ? -12.331 14.523 9.569 1.00 97.62 340 ALA A C 1
ATOM 2584 O O . ALA A 1 340 ? -13.158 15.416 9.420 1.00 97.62 340 ALA A O 1
ATOM 2585 N N . ALA A 1 341 ? -11.755 13.902 8.534 1.00 97.88 341 ALA A N 1
ATOM 2586 C CA . ALA A 1 341 ? -12.064 14.217 7.139 1.00 97.88 341 ALA A CA 1
ATOM 2587 C C . ALA A 1 341 ? -13.535 13.925 6.785 1.00 97.88 341 ALA A C 1
ATOM 2589 O O . ALA A 1 341 ? -14.156 14.693 6.055 1.00 97.88 341 ALA A O 1
ATOM 2590 N N . LEU A 1 342 ? -14.118 12.851 7.331 1.00 97.88 342 LEU A N 1
ATOM 2591 C CA . LEU A 1 342 ? -15.546 12.557 7.184 1.00 97.88 342 LEU A CA 1
ATOM 2592 C C . LEU A 1 342 ? -16.437 13.567 7.914 1.00 97.88 342 LEU A C 1
ATOM 2594 O O . LEU A 1 342 ? -17.460 13.965 7.368 1.00 97.88 342 LEU A O 1
ATOM 2598 N N . ASP A 1 343 ? -16.089 13.959 9.143 1.00 97.69 343 ASP A N 1
ATOM 2599 C CA . ASP A 1 343 ? -16.847 14.976 9.886 1.00 97.69 343 ASP A CA 1
ATOM 2600 C C . ASP A 1 343 ? -16.810 16.322 9.154 1.00 97.69 343 ASP A C 1
ATOM 2602 O O . ASP A 1 343 ? -17.849 16.944 8.951 1.00 97.69 343 ASP A O 1
ATOM 2606 N N . GLU A 1 344 ? -15.635 16.720 8.663 1.00 96.94 344 GLU A N 1
ATOM 2607 C CA . GLU A 1 344 ? -15.462 17.882 7.790 1.00 96.94 344 GLU A CA 1
ATOM 2608 C C . GLU A 1 344 ? -16.351 17.784 6.539 1.00 96.94 344 GLU A C 1
ATOM 2610 O O . GLU A 1 344 ? -17.081 18.723 6.230 1.00 96.94 344 GLU A O 1
ATOM 2615 N N . ALA A 1 345 ? -16.326 16.651 5.831 1.00 97.44 345 ALA A N 1
ATOM 2616 C CA . ALA A 1 345 ? -17.100 16.461 4.607 1.00 97.44 345 ALA A CA 1
ATOM 2617 C C . ALA A 1 345 ? -18.616 16.502 4.841 1.00 97.44 345 ALA A C 1
ATOM 2619 O O . ALA A 1 345 ? -19.346 17.075 4.040 1.00 97.44 345 ALA A O 1
ATOM 2620 N N . LEU A 1 346 ? -19.090 15.921 5.944 1.00 97.31 346 LEU A N 1
ATOM 2621 C CA . LEU A 1 346 ? -20.516 15.860 6.272 1.00 97.31 346 LEU A CA 1
ATOM 2622 C C . LEU A 1 346 ? -21.056 17.169 6.853 1.00 97.31 346 LEU A C 1
ATOM 2624 O O . LEU A 1 346 ? -22.240 17.456 6.705 1.00 97.31 346 LEU A O 1
ATOM 2628 N N . THR A 1 347 ? -20.218 17.941 7.545 1.00 97.00 347 THR A N 1
ATOM 2629 C CA . THR A 1 347 ? -20.621 19.223 8.148 1.00 97.00 347 THR A CA 1
ATOM 2630 C C . THR A 1 347 ? -20.350 20.421 7.243 1.00 97.00 347 THR A C 1
ATOM 2632 O O . THR A 1 347 ? -20.861 21.503 7.519 1.00 97.00 347 THR A O 1
ATOM 2635 N N . GLY A 1 348 ? -19.516 20.261 6.211 1.00 96.06 348 GLY A N 1
ATOM 2636 C CA . GLY A 1 348 ? -19.030 21.357 5.369 1.00 96.06 348 GLY A CA 1
ATOM 2637 C C . GLY A 1 348 ? -18.094 22.329 6.097 1.00 96.06 348 GLY A C 1
ATOM 2638 O O . GLY A 1 348 ? -17.796 23.399 5.578 1.00 96.06 348 GLY A O 1
ATOM 2639 N N . THR A 1 349 ? -17.644 22.002 7.314 1.00 96.56 349 THR A N 1
ATOM 2640 C CA . THR A 1 349 ? -16.758 22.875 8.097 1.00 96.56 349 THR A CA 1
ATOM 2641 C C . THR A 1 349 ? -15.301 22.547 7.789 1.00 96.56 349 THR A C 1
ATOM 2643 O O . THR A 1 349 ? -14.766 21.582 8.334 1.00 96.56 349 THR A O 1
ATOM 2646 N N . ALA A 1 350 ? -14.657 23.355 6.945 1.00 96.19 350 ALA A N 1
ATOM 2647 C CA . ALA A 1 350 ? -13.257 23.175 6.569 1.00 96.19 350 ALA A CA 1
ATOM 2648 C C . ALA A 1 350 ? -12.317 23.218 7.790 1.00 96.19 350 ALA A C 1
ATOM 2650 O O . ALA A 1 350 ? -12.311 24.187 8.552 1.00 96.19 350 ALA A O 1
ATOM 2651 N N . LEU A 1 351 ? -11.492 22.180 7.964 1.00 95.31 351 LEU A N 1
ATOM 2652 C CA . LEU A 1 351 ? -10.436 22.139 8.985 1.00 95.31 351 LEU A CA 1
ATOM 2653 C C . LEU A 1 351 ? -9.121 22.737 8.472 1.00 95.31 351 LEU A C 1
ATOM 2655 O O . LEU A 1 351 ? -8.316 23.238 9.261 1.00 95.31 351 LEU A O 1
ATOM 2659 N N . THR A 1 352 ? -8.905 22.665 7.159 1.00 95.94 352 THR A N 1
ATOM 2660 C CA . THR A 1 352 ? -7.721 23.153 6.442 1.00 95.94 352 THR A CA 1
ATOM 2661 C C . THR A 1 352 ? -8.098 23.595 5.017 1.00 95.94 352 THR A C 1
ATOM 2663 O O . THR A 1 352 ? -9.143 23.175 4.509 1.00 95.94 352 THR A O 1
ATOM 2666 N N . PRO A 1 353 ? -7.250 24.379 4.316 1.00 94.00 353 PRO A N 1
ATOM 2667 C CA . PRO A 1 353 ? -7.476 24.747 2.910 1.00 94.00 353 PRO A CA 1
ATOM 2668 C C . PRO A 1 353 ? -7.574 23.544 1.954 1.00 94.00 353 PRO A C 1
ATOM 2670 O O . PRO A 1 353 ? -8.187 23.632 0.887 1.00 94.00 353 PRO A O 1
ATOM 2673 N N . GLY A 1 354 ? -7.010 22.391 2.337 1.00 91.88 354 GLY A N 1
ATOM 2674 C CA . GLY A 1 354 ? -7.150 21.140 1.592 1.00 91.88 354 GLY A CA 1
ATOM 2675 C C . GLY A 1 354 ? -8.597 20.663 1.447 1.00 91.88 354 GLY A C 1
ATOM 2676 O O . GLY A 1 354 ? -8.884 19.903 0.525 1.00 91.88 354 GLY A O 1
ATOM 2677 N N . HIS A 1 355 ? -9.530 21.141 2.277 1.00 93.88 355 HIS A N 1
ATOM 2678 C CA . HIS A 1 355 ? -10.962 20.874 2.115 1.00 93.88 355 HIS A CA 1
ATOM 2679 C C . HIS A 1 355 ? -11.467 21.224 0.705 1.00 93.88 355 HIS A C 1
ATOM 2681 O O . HIS A 1 355 ? -12.149 20.426 0.060 1.00 93.88 355 HIS A O 1
ATOM 2687 N N . GLU A 1 356 ? -11.080 22.398 0.203 1.00 91.31 356 GLU A N 1
ATOM 2688 C CA . GLU A 1 356 ? -11.555 22.943 -1.072 1.00 91.31 356 GLU A CA 1
ATOM 2689 C C . GLU A 1 356 ? -10.743 22.459 -2.270 1.00 91.31 356 GLU A C 1
ATOM 2691 O O . GLU A 1 356 ? -11.286 22.349 -3.372 1.00 91.31 356 GLU A O 1
ATOM 2696 N N . THR A 1 357 ? -9.485 22.072 -2.057 1.00 91.56 357 THR A N 1
ATOM 2697 C CA . THR A 1 357 ? -8.531 21.773 -3.138 1.00 91.56 357 THR A CA 1
ATOM 2698 C C . THR A 1 357 ? -8.205 20.287 -3.298 1.00 91.56 357 THR A C 1
ATOM 2700 O O . THR A 1 357 ? -7.984 19.831 -4.420 1.00 91.56 357 THR A O 1
ATOM 2703 N N . ALA A 1 358 ? -8.205 19.494 -2.222 1.00 91.81 358 ALA A N 1
ATOM 2704 C CA . ALA A 1 358 ? -7.772 18.100 -2.284 1.00 91.81 358 ALA A CA 1
ATOM 2705 C C . ALA A 1 358 ? -8.849 17.173 -2.874 1.00 91.81 358 ALA A C 1
ATOM 2707 O O . ALA A 1 358 ? -10.045 17.290 -2.585 1.00 91.81 358 ALA A O 1
ATOM 2708 N N . ALA A 1 359 ? -8.414 16.191 -3.669 1.00 91.00 359 ALA A N 1
ATOM 2709 C CA . ALA A 1 359 ? -9.294 15.256 -4.379 1.00 91.00 359 ALA A CA 1
ATOM 2710 C C . ALA A 1 359 ? -10.077 14.301 -3.456 1.00 91.00 359 ALA A C 1
ATOM 2712 O O . ALA A 1 359 ? -11.085 13.739 -3.868 1.00 91.00 359 ALA A O 1
ATOM 2713 N N . THR A 1 360 ? -9.620 14.111 -2.218 1.00 93.75 360 THR A N 1
ATOM 2714 C CA . THR A 1 360 ? -10.169 13.145 -1.250 1.00 93.75 360 THR A CA 1
ATOM 2715 C C . THR A 1 360 ? -10.585 13.822 0.058 1.00 93.75 360 THR A C 1
ATOM 2717 O O . THR A 1 360 ? -10.402 13.265 1.141 1.00 93.75 360 THR A O 1
ATOM 2720 N N . ARG A 1 361 ? -11.103 15.052 -0.031 1.00 96.19 361 ARG A N 1
ATOM 2721 C CA . ARG A 1 361 ? -11.610 15.865 1.089 1.00 96.19 361 ARG A CA 1
ATOM 2722 C C . ARG A 1 361 ? -12.945 16.510 0.714 1.00 96.19 361 ARG A C 1
ATOM 2724 O O . ARG A 1 361 ? -13.289 16.566 -0.469 1.00 96.19 361 ARG A O 1
ATOM 2731 N N . GLY A 1 362 ? -13.694 16.977 1.715 1.00 95.94 362 GLY A N 1
ATOM 2732 C CA . GLY A 1 362 ? -14.986 17.638 1.506 1.00 95.94 362 GLY A CA 1
ATOM 2733 C C . GLY A 1 362 ? -15.981 16.785 0.712 1.00 95.94 362 GLY A C 1
ATOM 2734 O O . GLY A 1 362 ? -16.001 15.562 0.845 1.00 95.94 362 GLY A O 1
ATOM 2735 N N . GLN A 1 363 ? -16.774 17.417 -0.157 1.00 97.00 363 GLN A N 1
ATOM 2736 C CA . GLN A 1 363 ? -17.761 16.714 -0.988 1.00 97.00 363 GLN A CA 1
ATOM 2737 C C . GLN A 1 363 ? -17.126 15.641 -1.886 1.00 97.00 363 GLN A C 1
ATOM 2739 O O . GLN A 1 363 ? -17.650 14.536 -1.986 1.00 97.00 363 GLN A O 1
ATOM 2744 N N . ARG A 1 364 ? -15.935 15.902 -2.445 1.00 97.06 364 ARG A N 1
ATOM 2745 C CA . ARG A 1 364 ? -15.226 14.938 -3.306 1.00 97.06 364 ARG A CA 1
ATOM 2746 C C . ARG A 1 364 ? -14.874 13.643 -2.578 1.00 97.06 364 ARG A C 1
ATOM 2748 O O . ARG A 1 364 ? -14.785 12.590 -3.205 1.00 97.06 364 ARG A O 1
ATOM 2755 N N . LEU A 1 365 ? -14.688 13.702 -1.255 1.00 97.75 365 LEU A N 1
ATOM 2756 C CA . LEU A 1 365 ? -14.519 12.496 -0.453 1.00 97.75 365 LEU A CA 1
ATOM 2757 C C . LEU A 1 365 ? -15.802 11.655 -0.428 1.00 97.75 365 LEU A C 1
ATOM 2759 O O . LEU A 1 365 ? -15.726 10.437 -0.569 1.00 97.75 365 LEU A O 1
ATOM 2763 N N . LEU A 1 366 ? -16.963 12.290 -0.262 1.00 97.69 366 LEU A N 1
ATOM 2764 C CA . LEU A 1 366 ? -18.255 11.600 -0.272 1.00 97.69 366 LEU A CA 1
ATOM 2765 C C . LEU A 1 366 ? -18.532 10.989 -1.649 1.00 97.69 366 LEU A C 1
ATOM 2767 O O . LEU A 1 366 ? -18.868 9.808 -1.721 1.00 97.69 366 LEU A O 1
ATOM 2771 N N . ASP A 1 367 ? -18.263 11.733 -2.723 1.00 97.19 367 ASP A N 1
ATOM 2772 C CA . ASP A 1 367 ? -18.403 11.248 -4.101 1.00 97.19 367 ASP A CA 1
ATOM 2773 C C . ASP A 1 367 ? -17.485 10.037 -4.363 1.00 97.19 367 ASP A C 1
ATOM 2775 O O . ASP A 1 367 ? -17.877 9.054 -4.996 1.00 97.19 367 ASP A O 1
ATOM 2779 N N . ALA A 1 368 ? -16.254 10.059 -3.836 1.00 96.44 368 ALA A N 1
ATOM 2780 C CA . ALA A 1 368 ? -15.327 8.933 -3.934 1.00 96.44 368 ALA A CA 1
ATOM 2781 C C . ALA A 1 368 ? -15.810 7.704 -3.146 1.00 96.44 368 ALA A C 1
ATOM 2783 O O . ALA A 1 368 ? -15.626 6.574 -3.599 1.00 96.44 368 ALA A O 1
ATOM 2784 N N . ILE A 1 369 ? -16.432 7.899 -1.979 1.00 97.38 369 ILE A N 1
ATOM 2785 C CA . ILE A 1 369 ? -17.018 6.808 -1.188 1.00 97.38 369 ILE A CA 1
ATOM 2786 C C . ILE A 1 369 ? -18.205 6.190 -1.925 1.00 97.38 369 ILE A C 1
ATOM 2788 O O . ILE A 1 369 ? -18.318 4.966 -1.953 1.00 97.38 369 ILE A O 1
ATOM 2792 N N . GLU A 1 370 ? -19.060 7.005 -2.535 1.00 96.38 370 GLU A N 1
ATOM 2793 C CA . GLU A 1 370 ? -20.196 6.528 -3.322 1.00 96.38 370 GLU A CA 1
ATOM 2794 C C . GLU A 1 370 ? -19.734 5.743 -4.557 1.00 96.38 370 GLU A C 1
ATOM 2796 O O . GLU A 1 370 ? -20.223 4.642 -4.815 1.00 96.38 370 GLU A O 1
ATOM 2801 N N . ARG A 1 371 ? -18.734 6.262 -5.278 1.00 94.81 371 ARG A N 1
ATOM 2802 C CA . ARG A 1 371 ? -18.210 5.641 -6.499 1.00 94.81 371 ARG A CA 1
ATOM 2803 C C . ARG A 1 371 ? -17.394 4.372 -6.239 1.00 94.81 371 ARG A C 1
ATOM 2805 O O . ARG A 1 371 ? -17.557 3.381 -6.947 1.00 94.81 371 ARG A O 1
ATOM 2812 N N . ASP A 1 372 ? -16.471 4.413 -5.276 1.00 92.00 372 ASP A N 1
ATOM 2813 C CA . ASP A 1 372 ? -15.429 3.388 -5.100 1.00 92.00 372 ASP A CA 1
ATOM 2814 C C . ASP A 1 372 ? -15.557 2.581 -3.797 1.00 92.00 372 ASP A C 1
ATOM 2816 O O . ASP A 1 372 ? -14.864 1.569 -3.622 1.00 92.00 372 ASP A O 1
ATOM 2820 N N . GLY A 1 373 ? -16.423 3.011 -2.879 1.00 95.81 373 GLY A N 1
ATOM 2821 C CA . GLY A 1 373 ? -16.560 2.461 -1.533 1.00 95.81 373 GLY A CA 1
ATOM 2822 C C . GLY A 1 373 ? -15.566 3.047 -0.521 1.00 95.81 373 GLY A C 1
ATOM 2823 O O . GLY A 1 373 ? -14.480 3.526 -0.863 1.00 95.81 373 GLY A O 1
ATOM 2824 N N . ALA A 1 374 ? -15.919 2.946 0.766 1.00 96.38 374 ALA A N 1
ATOM 2825 C CA . ALA A 1 374 ? -15.151 3.525 1.874 1.00 96.38 374 ALA A CA 1
ATOM 2826 C C . ALA A 1 374 ? -13.686 3.074 1.920 1.00 96.38 374 ALA A C 1
ATOM 2828 O O . ALA A 1 374 ? -12.806 3.891 2.155 1.00 96.38 374 ALA A O 1
ATOM 2829 N N . ASP A 1 375 ? -13.404 1.792 1.673 1.00 95.31 375 ASP A N 1
ATOM 2830 C CA . ASP A 1 375 ? -12.042 1.256 1.755 1.00 95.31 375 ASP A CA 1
ATOM 2831 C C . ASP A 1 375 ? -11.091 1.883 0.719 1.00 95.31 375 ASP A C 1
ATOM 2833 O O . ASP A 1 375 ? -9.952 2.228 1.045 1.00 95.31 375 ASP A O 1
ATOM 2837 N N . ARG A 1 376 ? -11.552 2.047 -0.530 1.00 93.25 376 ARG A N 1
ATOM 2838 C CA . ARG A 1 376 ? -10.752 2.646 -1.610 1.00 93.25 376 ARG A CA 1
ATOM 2839 C C . ARG A 1 376 ? -10.610 4.151 -1.423 1.00 93.25 376 ARG A C 1
ATOM 2841 O O . ARG A 1 376 ? -9.508 4.667 -1.600 1.00 93.25 376 ARG A O 1
ATOM 2848 N N . ALA A 1 377 ? -11.686 4.826 -1.023 1.00 96.12 377 ALA A N 1
ATOM 2849 C CA . ALA A 1 377 ? -11.658 6.250 -0.708 1.00 96.12 377 ALA A CA 1
ATOM 2850 C C . ALA A 1 377 ? -10.722 6.547 0.475 1.00 96.12 377 ALA A C 1
ATOM 2852 O O . ALA A 1 377 ? -9.894 7.450 0.386 1.00 96.12 377 ALA A O 1
ATOM 2853 N N . PHE A 1 378 ? -10.768 5.735 1.536 1.00 96.94 378 PHE A N 1
ATOM 2854 C CA . PHE A 1 378 ? -9.846 5.816 2.669 1.00 96.94 378 PHE A CA 1
ATOM 2855 C C . PHE A 1 378 ? -8.394 5.612 2.243 1.00 96.94 378 PHE A C 1
ATOM 2857 O O . PHE A 1 378 ? -7.525 6.379 2.649 1.00 96.94 378 PHE A O 1
ATOM 2864 N N . TRP A 1 379 ? -8.116 4.612 1.401 1.00 95.25 379 TRP A N 1
ATOM 2865 C CA . TRP A 1 379 ? -6.765 4.407 0.882 1.00 95.25 379 TRP A CA 1
ATOM 2866 C C . TRP A 1 379 ? -6.267 5.620 0.098 1.00 95.25 379 TRP A C 1
ATOM 2868 O O . TRP A 1 379 ? -5.160 6.092 0.343 1.00 95.25 379 TRP A O 1
ATOM 2878 N N . ALA A 1 380 ? -7.077 6.124 -0.836 1.00 93.62 380 ALA A N 1
ATOM 2879 C CA . ALA A 1 380 ? -6.736 7.293 -1.638 1.00 93.62 380 ALA A CA 1
ATOM 2880 C C . ALA A 1 380 ? -6.501 8.527 -0.755 1.00 93.62 380 ALA A C 1
ATOM 2882 O O . ALA A 1 380 ? -5.506 9.220 -0.947 1.00 93.62 380 ALA A O 1
ATOM 2883 N N . PHE A 1 381 ? -7.352 8.734 0.256 1.00 96.38 381 PHE A N 1
ATOM 2884 C CA . PHE A 1 381 ? -7.194 9.780 1.263 1.00 96.38 381 PHE A CA 1
ATOM 2885 C C . PHE A 1 381 ? -5.855 9.675 1.994 1.00 96.38 381 PHE A C 1
ATOM 2887 O O . PHE A 1 381 ? -5.102 10.644 2.020 1.00 96.38 381 PHE A O 1
ATOM 2894 N N . VAL A 1 382 ? -5.515 8.503 2.540 1.00 95.50 382 VAL A N 1
ATOM 2895 C CA . VAL A 1 382 ? -4.248 8.341 3.266 1.00 95.50 382 VAL A CA 1
ATOM 2896 C C . VAL A 1 382 ? -3.049 8.543 2.341 1.00 95.50 382 VAL A C 1
ATOM 2898 O O . VAL A 1 382 ? -2.074 9.163 2.748 1.00 95.50 382 VAL A O 1
ATOM 2901 N N . MET A 1 383 ? -3.095 8.048 1.102 1.00 92.81 383 MET A N 1
ATOM 2902 C CA . MET A 1 383 ? -1.978 8.229 0.168 1.00 92.81 383 MET A CA 1
ATOM 2903 C C . MET A 1 383 ? -1.797 9.691 -0.247 1.00 92.81 383 MET A C 1
ATOM 2905 O O . MET A 1 383 ? -0.656 10.141 -0.309 1.00 92.81 383 MET A O 1
ATOM 2909 N N . ALA A 1 384 ? -2.888 10.437 -0.450 1.00 92.12 384 ALA A N 1
ATOM 2910 C CA . ALA A 1 384 ? -2.831 11.877 -0.693 1.00 92.12 384 ALA A CA 1
ATOM 2911 C C . ALA A 1 384 ? -2.237 12.627 0.510 1.00 92.12 384 ALA A C 1
ATOM 2913 O O . ALA A 1 384 ? -1.367 13.470 0.336 1.00 92.12 384 ALA A O 1
ATOM 2914 N N . GLU A 1 385 ? -2.634 12.256 1.729 1.00 93.19 385 GLU A N 1
ATOM 2915 C CA . GLU A 1 385 ? -2.125 12.850 2.971 1.00 93.19 385 GLU A CA 1
ATOM 2916 C C . GLU A 1 385 ? -0.651 12.493 3.246 1.00 93.19 385 GLU A C 1
ATOM 2918 O O . GLU A 1 385 ? 0.067 13.237 3.905 1.00 93.19 385 GLU A O 1
ATOM 2923 N N . VAL A 1 386 ? -0.171 11.351 2.747 1.00 90.81 386 VAL A N 1
ATOM 2924 C CA . VAL A 1 386 ? 1.251 10.976 2.806 1.00 90.81 386 VAL A CA 1
ATOM 2925 C C . VAL A 1 386 ? 2.076 11.735 1.767 1.00 90.81 386 VAL A C 1
ATOM 2927 O O . VAL A 1 386 ? 3.230 12.044 2.040 1.00 90.81 386 VAL A O 1
ATOM 2930 N N . GLU A 1 387 ? 1.519 11.998 0.585 1.00 85.94 387 GLU A N 1
ATOM 2931 C CA . GLU A 1 387 ? 2.204 12.707 -0.504 1.00 85.94 387 GLU A CA 1
ATOM 2932 C C . GLU A 1 387 ? 2.209 14.227 -0.305 1.00 85.94 387 GLU A C 1
ATOM 2934 O O . GLU A 1 387 ? 3.182 14.898 -0.641 1.00 85.94 387 GLU A O 1
ATOM 2939 N N . THR A 1 388 ? 1.133 14.791 0.236 1.00 89.06 388 THR A N 1
ATOM 2940 C CA . THR A 1 388 ? 1.007 16.222 0.532 1.00 89.06 388 THR A CA 1
ATOM 2941 C C . THR A 1 388 ? 0.286 16.382 1.871 1.00 89.06 388 THR A C 1
ATOM 2943 O O . THR A 1 388 ? -0.936 16.546 1.894 1.00 89.06 388 THR A O 1
ATOM 2946 N N . PRO A 1 389 ? 1.024 16.290 2.996 1.00 91.25 389 PRO A N 1
ATOM 2947 C CA . PRO A 1 389 ? 0.446 16.404 4.328 1.00 91.25 389 PRO A CA 1
ATOM 2948 C C . PRO A 1 389 ? -0.212 17.766 4.552 1.00 91.25 389 PRO A C 1
ATOM 2950 O O . PRO A 1 389 ? 0.399 18.811 4.339 1.00 91.25 389 PRO A O 1
ATOM 2953 N N . ASP A 1 390 ? -1.446 17.741 5.035 1.00 93.69 390 ASP A N 1
ATOM 2954 C CA . ASP A 1 390 ? -2.277 18.911 5.300 1.00 93.69 390 ASP A CA 1
ATOM 2955 C C . ASP A 1 390 ? -3.063 18.702 6.603 1.00 93.69 390 ASP A C 1
ATOM 2957 O O . ASP A 1 390 ? -2.762 19.310 7.638 1.00 93.69 390 ASP A O 1
ATOM 2961 N N . LEU A 1 391 ? -4.011 17.757 6.611 1.00 93.62 391 LEU A N 1
ATOM 2962 C CA . LEU A 1 391 ? -4.818 17.462 7.797 1.00 93.62 391 LEU A CA 1
ATOM 2963 C C . LEU A 1 391 ? -3.985 16.863 8.928 1.00 93.62 391 LEU A C 1
ATOM 2965 O O . LEU A 1 391 ? -4.218 17.149 10.101 1.00 93.62 391 LEU A O 1
ATOM 2969 N N . GLN A 1 392 ? -3.015 16.025 8.581 1.00 92.19 392 GLN A N 1
ATOM 2970 C CA . GLN A 1 392 ? -2.109 15.393 9.522 1.00 92.19 392 GLN A CA 1
ATOM 2971 C C . GLN A 1 392 ? -1.267 16.430 10.262 1.00 92.19 392 GLN A C 1
ATOM 2973 O O . GLN A 1 392 ? -1.081 16.292 11.468 1.00 92.19 392 GLN A O 1
ATOM 2978 N N . VAL A 1 393 ? -0.786 17.457 9.558 1.00 90.75 393 VAL A N 1
ATOM 2979 C CA . VAL A 1 393 ? -0.000 18.544 10.159 1.00 90.75 393 VAL A CA 1
ATOM 2980 C C . VAL A 1 393 ? -0.882 19.353 11.106 1.00 90.75 393 VAL A C 1
ATOM 2982 O O . VAL A 1 393 ? -0.493 19.628 12.239 1.00 90.75 393 VAL A O 1
ATOM 2985 N N . ARG A 1 394 ? -2.112 19.674 10.683 1.00 90.94 394 ARG A N 1
ATOM 2986 C CA . ARG A 1 394 ? -3.080 20.416 11.505 1.00 90.94 394 ARG A CA 1
ATOM 2987 C C . ARG A 1 394 ? -3.501 19.664 12.768 1.00 90.94 394 ARG A C 1
ATOM 2989 O O . ARG A 1 394 ? -3.747 20.294 13.798 1.00 90.94 394 ARG A O 1
ATOM 2996 N N . LEU A 1 395 ? -3.637 18.343 12.674 1.00 90.06 395 LEU A N 1
ATOM 2997 C CA . LEU A 1 395 ? -4.144 17.485 13.745 1.00 90.06 395 LEU A CA 1
ATOM 2998 C C . LEU A 1 395 ? -3.042 16.737 14.504 1.00 90.06 395 LEU A C 1
ATOM 3000 O O . LEU A 1 395 ? -3.335 15.761 15.202 1.00 90.06 395 LEU A O 1
ATOM 3004 N N . ASP A 1 396 ? -1.794 17.200 14.418 1.00 83.25 396 ASP A N 1
ATOM 3005 C CA . ASP A 1 396 ? -0.722 16.674 15.253 1.00 83.25 396 ASP A CA 1
ATOM 3006 C C . ASP A 1 396 ? -0.961 17.042 16.728 1.00 83.25 396 ASP A C 1
ATOM 3008 O O . ASP A 1 396 ? -0.932 18.203 17.145 1.00 83.25 396 ASP A O 1
ATOM 3012 N N . THR A 1 397 ? -1.207 16.019 17.544 1.00 70.75 397 THR A N 1
ATOM 3013 C CA . THR A 1 397 ? -1.522 16.156 18.971 1.00 70.75 397 THR A CA 1
ATOM 3014 C C . THR A 1 397 ? -0.343 16.641 19.814 1.00 70.75 397 THR A C 1
ATOM 3016 O O . THR A 1 397 ? -0.550 16.994 20.972 1.00 70.75 397 THR A O 1
ATOM 3019 N N . GLY A 1 398 ? 0.879 16.656 19.270 1.00 69.00 398 GLY A N 1
ATOM 3020 C CA . GLY A 1 398 ? 2.060 17.153 19.980 1.00 69.00 398 GLY A CA 1
ATOM 3021 C C . GLY A 1 398 ? 2.069 18.670 20.205 1.00 69.00 398 GLY A C 1
ATOM 3022 O O . GLY A 1 398 ? 2.771 19.138 21.097 1.00 69.00 398 GLY A O 1
ATOM 3023 N N . ALA A 1 399 ? 1.290 19.436 19.430 1.00 61.38 399 ALA A N 1
ATOM 3024 C CA . ALA A 1 399 ? 1.380 20.897 19.404 1.00 61.38 399 ALA A CA 1
ATOM 3025 C C . ALA A 1 399 ? 0.337 21.626 20.273 1.00 61.38 399 ALA A C 1
ATOM 3027 O O . ALA A 1 399 ? 0.614 22.721 20.758 1.00 61.38 399 ALA A O 1
ATOM 3028 N N . SER A 1 400 ? -0.871 21.073 20.468 1.00 78.25 400 SER A N 1
ATOM 3029 C CA . SER A 1 400 ? -1.920 21.720 21.278 1.00 78.25 400 SER A CA 1
ATOM 3030 C C . SER A 1 400 ? -3.085 20.787 21.658 1.00 78.25 400 SER A C 1
ATOM 3032 O O . SER A 1 400 ? -3.209 19.663 21.173 1.00 78.25 400 SER A O 1
ATOM 3034 N N . ILE A 1 401 ? -3.982 21.276 22.527 1.00 84.88 401 ILE A N 1
ATOM 3035 C CA . ILE A 1 401 ? -5.212 20.576 22.959 1.00 84.88 401 ILE A CA 1
ATOM 3036 C C . ILE A 1 401 ? -6.291 20.569 21.862 1.00 84.88 401 ILE A C 1
ATOM 3038 O O . ILE A 1 401 ? -7.178 19.712 21.853 1.00 84.88 401 ILE A O 1
ATOM 3042 N N . GLU A 1 402 ? -6.256 21.520 20.934 1.00 87.44 402 GLU A N 1
ATOM 3043 C CA . GLU A 1 402 ? -7.300 21.687 19.924 1.00 87.44 402 GLU A CA 1
ATOM 3044 C C . GLU A 1 402 ? -7.438 20.468 18.981 1.00 87.44 402 GLU A C 1
ATOM 3046 O O . GLU A 1 402 ? -8.561 19.967 18.864 1.00 87.44 402 GLU A O 1
ATOM 3051 N N . PRO A 1 403 ? -6.358 19.889 18.410 1.00 89.94 403 PRO A N 1
ATOM 3052 C CA . PRO A 1 403 ? -6.409 18.618 17.684 1.00 89.94 403 PRO A CA 1
ATOM 3053 C C . PRO A 1 403 ? -7.128 17.503 18.442 1.00 89.94 403 PRO A C 1
ATOM 3055 O O . PRO A 1 403 ? -7.936 16.774 17.870 1.00 89.94 403 PRO A O 1
ATOM 3058 N N . ILE A 1 404 ? -6.895 17.393 19.754 1.00 87.75 404 ILE A N 1
ATOM 3059 C CA . ILE A 1 404 ? -7.532 16.373 20.595 1.00 87.75 404 ILE A CA 1
ATOM 3060 C C . ILE A 1 404 ? -9.051 16.579 20.614 1.00 87.75 404 ILE A C 1
ATOM 3062 O O . ILE A 1 404 ? -9.800 15.609 20.477 1.00 87.75 404 ILE A O 1
ATOM 3066 N N . ARG A 1 405 ? -9.513 17.831 20.731 1.00 90.75 405 ARG A N 1
ATOM 3067 C CA . ARG A 1 405 ? -10.944 18.176 20.705 1.00 90.75 405 ARG A CA 1
ATOM 3068 C C . ARG A 1 405 ? -11.574 17.890 19.346 1.00 90.75 405 ARG A C 1
ATOM 3070 O O . ARG A 1 405 ? -12.652 17.301 19.307 1.00 90.75 405 ARG A O 1
ATOM 3077 N N . VAL A 1 406 ? -10.903 18.249 18.250 1.00 93.38 406 VAL A N 1
ATOM 3078 C CA . VAL A 1 406 ? -11.385 17.977 16.884 1.00 93.38 406 VAL A CA 1
ATOM 3079 C C . VAL A 1 406 ? -11.524 16.470 16.654 1.00 93.38 406 VAL A C 1
ATOM 3081 O O . VAL A 1 406 ? -12.586 15.997 16.249 1.00 93.38 406 VAL A O 1
ATOM 3084 N N . LEU A 1 407 ? -10.501 15.688 17.006 1.00 93.56 407 LEU A N 1
ATOM 3085 C CA . LEU A 1 407 ? -10.539 14.229 16.879 1.00 93.56 407 LEU A CA 1
ATOM 3086 C C . LEU A 1 407 ? -11.600 13.585 17.788 1.00 93.56 407 LEU A C 1
ATOM 3088 O O . LEU A 1 407 ? -12.212 12.588 17.405 1.00 93.56 407 LEU A O 1
ATOM 3092 N N . ALA A 1 408 ? -11.833 14.130 18.986 1.00 91.56 408 ALA A N 1
ATOM 3093 C CA . ALA A 1 408 ? -12.890 13.663 19.883 1.00 91.56 408 ALA A CA 1
ATOM 3094 C C . ALA A 1 408 ? -14.292 13.967 19.329 1.00 91.56 408 ALA A C 1
ATOM 3096 O O . ALA A 1 408 ? -15.169 13.104 19.384 1.00 91.56 408 ALA A O 1
ATOM 3097 N N . LYS A 1 409 ? -14.493 15.157 18.746 1.00 94.62 409 LYS A N 1
ATOM 3098 C CA . LYS A 1 409 ? -15.740 15.536 18.067 1.00 94.62 409 LYS A CA 1
ATOM 3099 C C . LYS A 1 409 ? -16.036 14.590 16.900 1.00 94.62 409 LYS A C 1
ATOM 3101 O O . LYS A 1 409 ? -17.142 14.062 16.826 1.00 94.62 409 LYS A O 1
ATOM 3106 N N . ALA A 1 410 ? -15.041 14.300 16.063 1.00 95.81 410 ALA A N 1
ATOM 3107 C CA . ALA A 1 410 ? -15.184 13.374 14.940 1.00 95.81 410 ALA A CA 1
ATOM 3108 C C . ALA A 1 410 ? -15.557 11.943 15.386 1.00 95.81 410 ALA A C 1
ATOM 3110 O O . ALA A 1 410 ? -16.404 11.283 14.778 1.00 95.81 410 ALA A O 1
ATOM 3111 N N . GLU A 1 411 ? -14.972 11.460 16.487 1.00 94.62 411 GLU A N 1
ATOM 3112 C CA . GLU A 1 411 ? -15.319 10.157 17.070 1.00 94.62 411 GLU A CA 1
ATOM 3113 C C . GLU A 1 411 ? -16.737 10.157 17.679 1.00 94.62 411 GLU A C 1
ATOM 3115 O O . GLU A 1 411 ? -17.472 9.178 17.532 1.00 94.62 411 GLU A O 1
ATOM 3120 N N . ALA A 1 412 ? -17.176 11.256 18.301 1.00 94.00 412 ALA A N 1
ATOM 3121 C CA . ALA A 1 412 ? -18.555 11.405 18.769 1.00 94.00 412 ALA A CA 1
ATOM 3122 C C . ALA A 1 412 ? -19.555 11.420 17.598 1.00 94.00 412 ALA A C 1
ATOM 3124 O O . ALA A 1 412 ? -20.574 10.723 17.647 1.00 94.00 412 ALA A O 1
ATOM 3125 N N . ALA A 1 413 ? -19.236 12.132 16.513 1.00 95.56 413 ALA A N 1
ATOM 3126 C CA . ALA A 1 413 ? -20.034 12.152 15.290 1.00 95.56 413 ALA A CA 1
ATOM 3127 C C . ALA A 1 413 ? -20.177 10.746 14.686 1.00 95.56 413 ALA A C 1
ATOM 3129 O O . ALA A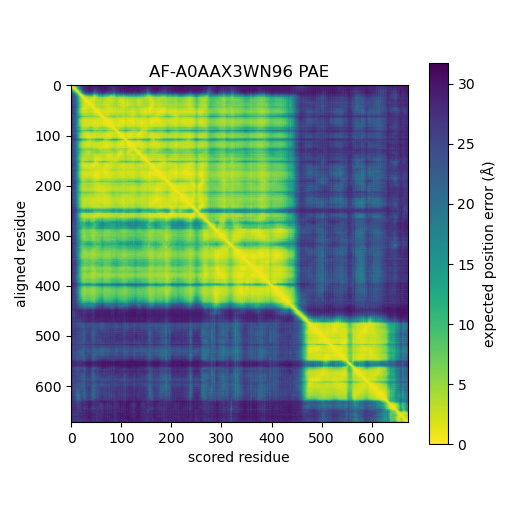 1 413 ? -21.285 10.333 14.338 1.00 95.56 413 ALA A O 1
ATOM 3130 N N . ARG A 1 414 ? -19.099 9.949 14.665 1.00 96.38 414 ARG A N 1
ATOM 3131 C CA . ARG A 1 414 ? -19.150 8.525 14.287 1.00 96.38 414 ARG A CA 1
ATOM 3132 C C . ARG A 1 414 ? -20.160 7.738 15.121 1.00 96.38 414 ARG A C 1
ATOM 3134 O O . ARG A 1 414 ? -20.974 6.996 14.571 1.00 96.38 414 ARG A O 1
ATOM 3141 N N . VAL A 1 415 ? -20.121 7.877 16.449 1.00 94.19 415 VAL A N 1
ATOM 3142 C CA . VAL A 1 415 ? -21.066 7.179 17.342 1.00 94.19 415 VAL A CA 1
ATOM 3143 C C . VAL A 1 415 ? -22.509 7.538 16.992 1.00 94.19 415 VAL A C 1
ATOM 3145 O O . VAL A 1 415 ? -23.363 6.647 16.953 1.00 94.19 415 VAL A O 1
ATOM 3148 N N . LEU A 1 416 ? -22.784 8.816 16.724 1.00 95.00 416 LEU A N 1
ATOM 3149 C CA . LEU A 1 416 ? -24.113 9.283 16.332 1.00 95.00 416 LEU A CA 1
ATOM 3150 C C . LEU A 1 416 ? -24.550 8.681 14.991 1.00 95.00 416 LEU A C 1
ATOM 3152 O O . LEU A 1 416 ? -25.639 8.108 14.927 1.00 95.00 416 LEU A O 1
ATOM 3156 N N . ARG A 1 417 ? -23.687 8.701 13.965 1.00 95.44 417 ARG A N 1
ATOM 3157 C CA . ARG A 1 417 ? -23.960 8.078 12.655 1.00 95.44 417 ARG A CA 1
ATOM 3158 C C . ARG A 1 417 ? -24.269 6.591 12.775 1.00 95.44 417 ARG A C 1
ATOM 3160 O O . ARG A 1 417 ? -25.269 6.119 12.239 1.00 95.44 417 ARG A O 1
ATOM 3167 N N . PHE A 1 418 ? -23.455 5.851 13.526 1.00 94.38 418 PHE A N 1
ATOM 3168 C CA . PHE A 1 418 ? -23.677 4.422 13.745 1.00 94.38 418 PHE A CA 1
ATOM 3169 C C . PHE A 1 418 ? -25.013 4.147 14.452 1.00 94.38 418 PHE A C 1
ATOM 3171 O O . PHE A 1 418 ? -25.751 3.233 14.071 1.00 94.38 418 PHE A O 1
ATOM 3178 N N . ARG A 1 419 ? -25.354 4.941 15.477 1.00 94.00 419 ARG A N 1
ATOM 3179 C CA . ARG A 1 419 ? -26.635 4.819 16.191 1.00 94.00 419 ARG A CA 1
ATOM 3180 C C . ARG A 1 419 ? -27.824 5.126 15.281 1.00 94.00 419 ARG A C 1
ATOM 3182 O O . ARG A 1 419 ? -28.786 4.359 15.313 1.00 94.00 419 ARG A O 1
ATOM 3189 N N . ALA A 1 420 ? -27.738 6.178 14.468 1.00 93.50 420 ALA A N 1
ATOM 3190 C CA . ALA A 1 420 ? -28.765 6.545 13.495 1.00 93.50 420 ALA A CA 1
ATOM 3191 C C . ALA A 1 420 ? -28.981 5.423 12.467 1.00 93.50 420 ALA A C 1
ATOM 3193 O O . ALA A 1 420 ? -30.077 4.874 12.390 1.00 93.50 420 ALA A O 1
ATOM 3194 N N . ALA A 1 421 ? -27.913 4.952 11.815 1.00 92.38 421 ALA A N 1
ATOM 3195 C CA . ALA A 1 421 ? -27.988 3.859 10.842 1.00 92.38 421 ALA A CA 1
ATOM 3196 C C . ALA A 1 421 ? -28.557 2.561 11.447 1.00 92.38 421 ALA A C 1
ATOM 3198 O O . ALA A 1 421 ? -29.321 1.827 10.813 1.00 92.38 421 ALA A O 1
ATOM 3199 N N . ARG A 1 422 ? -28.227 2.261 12.711 1.00 92.25 422 ARG A N 1
ATOM 3200 C CA . ARG A 1 422 ? -28.808 1.118 13.429 1.00 92.25 422 ARG A CA 1
ATOM 3201 C C . ARG A 1 422 ? -30.299 1.315 13.712 1.00 92.25 422 ARG A C 1
ATOM 3203 O O . ARG A 1 422 ? -31.050 0.338 13.652 1.00 92.25 422 ARG A O 1
ATOM 3210 N N . ALA A 1 423 ? -30.724 2.529 14.054 1.00 91.88 423 ALA A N 1
ATOM 3211 C CA . ALA A 1 423 ? -32.132 2.860 14.239 1.00 91.88 423 ALA A CA 1
ATOM 3212 C C . ALA A 1 423 ? -32.904 2.727 12.917 1.00 91.88 423 ALA A C 1
ATOM 3214 O O . ALA A 1 423 ? -33.956 2.090 12.908 1.00 91.88 423 ALA A O 1
ATOM 3215 N N . ASP A 1 424 ? -32.342 3.196 11.804 1.00 91.00 424 ASP A N 1
ATOM 3216 C CA . ASP A 1 424 ? -32.924 3.060 10.461 1.00 91.00 424 ASP A CA 1
ATOM 3217 C C . ASP A 1 424 ? -33.078 1.607 10.047 1.00 91.00 424 ASP A C 1
ATOM 3219 O O . ASP A 1 424 ? -34.168 1.186 9.667 1.00 91.00 424 ASP A O 1
ATOM 3223 N N . ARG A 1 425 ? -32.039 0.788 10.241 1.00 89.69 425 ARG A N 1
ATOM 3224 C CA . ARG A 1 425 ? -32.137 -0.655 9.996 1.00 89.69 425 ARG A CA 1
ATOM 3225 C C . ARG A 1 425 ? -33.237 -1.296 10.844 1.00 89.69 425 ARG A C 1
ATOM 3227 O O . ARG A 1 425 ? -33.966 -2.150 10.354 1.00 89.69 425 ARG A O 1
ATOM 3234 N N . ARG A 1 426 ? -33.393 -0.898 12.112 1.00 90.94 426 ARG A N 1
ATOM 3235 C CA . ARG A 1 426 ? -34.494 -1.392 12.961 1.00 90.94 426 ARG A CA 1
ATOM 3236 C C . ARG A 1 426 ? -35.862 -0.946 12.444 1.00 90.94 426 ARG A C 1
ATOM 3238 O O . ARG A 1 426 ? -36.789 -1.746 12.510 1.00 90.94 426 ARG A O 1
ATOM 3245 N N . ARG A 1 427 ? -35.990 0.288 11.946 1.00 92.56 427 ARG A N 1
ATOM 3246 C CA . ARG A 1 427 ? -37.221 0.800 11.322 1.00 92.56 427 ARG A CA 1
ATOM 3247 C C . ARG A 1 427 ? -37.564 0.016 10.056 1.00 92.56 427 ARG A C 1
ATOM 3249 O O . ARG A 1 427 ? -38.664 -0.515 9.982 1.00 92.56 427 ARG A O 1
ATOM 3256 N N . ALA A 1 428 ? -36.605 -0.166 9.152 1.00 89.56 428 ALA A N 1
ATOM 3257 C CA . ALA A 1 428 ? -36.774 -0.952 7.931 1.00 89.56 428 ALA A CA 1
ATOM 3258 C C . ALA A 1 428 ? -37.165 -2.410 8.228 1.00 89.56 428 ALA A C 1
ATOM 3260 O O . ALA A 1 428 ? -38.105 -2.928 7.640 1.00 89.56 428 ALA A O 1
ATOM 3261 N N . LEU A 1 429 ? -36.517 -3.056 9.208 1.00 90.06 429 LEU A N 1
ATOM 3262 C CA . LEU A 1 429 ? -36.879 -4.419 9.619 1.00 90.06 429 LEU A CA 1
ATOM 3263 C C . LEU A 1 429 ? -38.295 -4.506 10.209 1.00 90.06 429 LEU A C 1
ATOM 3265 O O . LEU A 1 429 ? -38.962 -5.521 10.035 1.00 90.06 429 LEU A O 1
ATOM 3269 N N . ARG A 1 430 ? -38.752 -3.479 10.939 1.00 90.44 430 ARG A N 1
ATOM 3270 C CA . ARG A 1 430 ? -40.136 -3.421 11.439 1.00 90.44 430 ARG A CA 1
ATOM 3271 C C . ARG A 1 430 ? -41.128 -3.232 10.295 1.00 90.44 430 ARG A C 1
ATOM 3273 O O . ARG A 1 430 ? -42.144 -3.910 10.304 1.00 90.44 430 ARG A O 1
ATOM 3280 N N . HIS A 1 431 ? -40.812 -2.367 9.334 1.00 90.81 431 HIS A N 1
ATOM 3281 C CA . HIS A 1 431 ? -41.642 -2.123 8.154 1.00 90.81 431 HIS A CA 1
ATOM 3282 C C . HIS A 1 431 ? -41.802 -3.390 7.312 1.00 90.81 431 HIS A C 1
ATOM 3284 O O . HIS A 1 431 ? -42.914 -3.856 7.122 1.00 90.81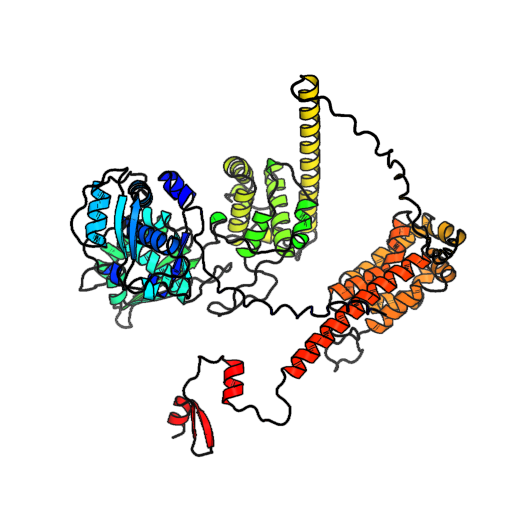 431 HIS A O 1
ATOM 3290 N N . ALA A 1 432 ? -40.694 -4.041 6.956 1.00 90.06 432 ALA A N 1
ATOM 3291 C CA . ALA A 1 432 ? -40.712 -5.285 6.192 1.00 90.06 432 ALA A CA 1
ATOM 3292 C C . ALA A 1 432 ? -41.460 -6.429 6.912 1.00 90.06 432 ALA A C 1
ATOM 3294 O O . ALA A 1 432 ? -42.137 -7.233 6.278 1.00 90.06 432 ALA A O 1
ATOM 3295 N N . ARG A 1 433 ? -41.410 -6.488 8.252 1.00 89.62 433 ARG A N 1
ATOM 3296 C CA . ARG A 1 433 ? -42.255 -7.419 9.025 1.00 89.62 433 ARG A CA 1
ATOM 3297 C C . ARG A 1 433 ? -43.733 -7.043 8.999 1.00 89.62 433 ARG A C 1
ATOM 3299 O O . ARG A 1 433 ? -44.567 -7.935 8.939 1.00 89.62 433 ARG A O 1
ATOM 3306 N N . ALA A 1 434 ? -44.056 -5.754 9.070 1.00 89.25 434 ALA A N 1
ATOM 3307 C CA . ALA A 1 434 ? -45.435 -5.279 8.974 1.00 89.25 434 ALA A CA 1
ATOM 3308 C C . ALA A 1 434 ? -46.030 -5.541 7.579 1.00 89.25 434 ALA A C 1
ATOM 3310 O O . ALA A 1 434 ? -47.206 -5.864 7.473 1.00 89.25 434 ALA A O 1
ATOM 3311 N N . GLU A 1 435 ? -45.207 -5.479 6.531 1.00 91.69 435 GLU A N 1
ATOM 3312 C CA . GLU A 1 435 ? -45.572 -5.805 5.145 1.00 91.69 435 GLU A CA 1
ATOM 3313 C C . GLU A 1 435 ? -45.593 -7.315 4.849 1.00 91.69 435 GLU A C 1
ATOM 3315 O O . GLU A 1 435 ? -45.910 -7.716 3.733 1.00 91.69 435 GLU A O 1
ATOM 3320 N N . GLY A 1 436 ? -45.218 -8.167 5.811 1.00 89.19 436 GLY A N 1
ATOM 3321 C CA . GLY A 1 436 ? -45.165 -9.621 5.626 1.00 89.19 436 GLY A CA 1
ATOM 3322 C C . GLY A 1 436 ? -44.038 -10.116 4.708 1.00 89.19 436 GLY A C 1
ATOM 3323 O O . GLY A 1 436 ? -44.008 -11.295 4.368 1.00 89.19 436 GLY A O 1
ATOM 3324 N N . THR A 1 437 ? -43.086 -9.259 4.325 1.00 86.31 437 THR A N 1
ATOM 3325 C CA . THR A 1 437 ? -41.934 -9.644 3.482 1.00 86.31 437 THR A CA 1
ATOM 3326 C C . THR A 1 437 ? -40.837 -10.373 4.261 1.00 86.31 437 THR A C 1
ATOM 3328 O O . THR A 1 437 ? -39.953 -10.990 3.669 1.00 86.31 437 THR A O 1
ATOM 3331 N N . MET A 1 438 ? -40.888 -10.336 5.595 1.00 85.56 438 MET A N 1
ATOM 3332 C CA . MET A 1 438 ? -40.055 -11.154 6.474 1.00 85.56 438 MET A CA 1
ATOM 3333 C C . MET A 1 438 ? -40.899 -11.822 7.546 1.00 85.56 438 MET A C 1
ATOM 3335 O O . MET A 1 438 ? -41.830 -11.216 8.078 1.00 85.56 438 MET A O 1
ATOM 3339 N N . GLU A 1 439 ? -40.488 -13.026 7.944 1.00 81.62 439 GLU A N 1
ATOM 3340 C CA . GLU A 1 439 ? -41.118 -13.720 9.059 1.00 81.62 439 GLU A CA 1
ATOM 3341 C C . GLU A 1 439 ? -41.094 -12.878 10.351 1.00 81.62 439 GLU A C 1
ATOM 3343 O O . GLU A 1 439 ? -40.124 -12.140 10.624 1.00 81.62 439 GLU A O 1
ATOM 3348 N N . PRO A 1 440 ? -42.164 -12.967 11.165 1.00 79.38 440 PRO A N 1
ATOM 3349 C CA . PRO A 1 440 ? -42.216 -12.307 12.457 1.00 79.38 440 PRO A CA 1
ATOM 3350 C C . PRO A 1 440 ? -41.011 -12.732 13.293 1.00 79.38 440 PRO A C 1
ATOM 3352 O O . PRO A 1 440 ? -40.561 -13.874 13.243 1.00 79.38 440 PRO A O 1
ATOM 3355 N N . ALA A 1 441 ? -40.453 -11.788 14.057 1.00 77.88 441 ALA A N 1
ATOM 3356 C CA . ALA A 1 441 ? -39.339 -12.106 14.938 1.00 77.88 441 ALA A CA 1
ATOM 3357 C C . ALA A 1 441 ? -39.772 -13.243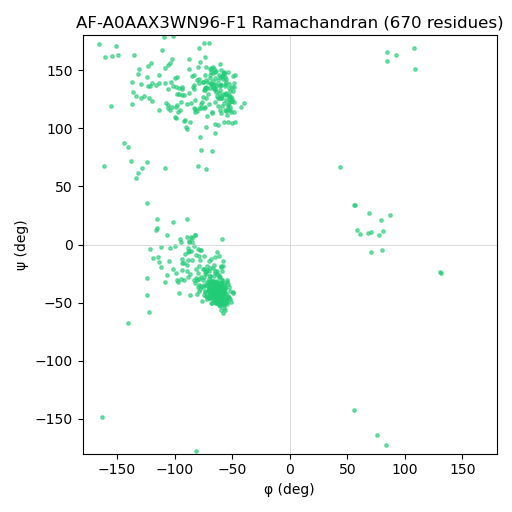 15.859 1.00 77.88 441 ALA A C 1
ATOM 3359 O O . ALA A 1 441 ? -40.663 -13.035 16.683 1.00 77.88 441 ALA A O 1
ATOM 3360 N N . THR A 1 442 ? -39.131 -14.407 15.744 1.00 76.81 442 THR A N 1
ATOM 3361 C CA . THR A 1 442 ? -39.267 -15.445 16.756 1.00 76.81 442 THR A CA 1
ATOM 3362 C C . THR A 1 442 ? -38.913 -14.785 18.084 1.00 76.81 442 THR A C 1
ATOM 3364 O O . THR A 1 442 ? -37.806 -14.236 18.217 1.00 76.81 442 THR A O 1
ATOM 3367 N N . PRO A 1 443 ? -39.860 -14.707 19.038 1.00 71.44 443 PRO A N 1
ATOM 3368 C CA . PRO A 1 443 ? -39.565 -14.130 20.332 1.00 71.44 443 PRO A CA 1
ATOM 3369 C C . PRO A 1 443 ? -38.371 -14.905 20.865 1.00 71.44 443 PRO A C 1
ATOM 3371 O O . PRO A 1 443 ? -38.389 -16.135 20.888 1.00 71.44 443 PRO A O 1
ATOM 3374 N N . LYS A 1 444 ? -37.291 -14.192 21.210 1.00 61.12 444 LYS A N 1
ATOM 3375 C CA . LYS A 1 444 ? -36.175 -14.820 21.909 1.00 61.12 444 LYS A CA 1
ATOM 3376 C C . LYS A 1 444 ? -36.789 -15.402 23.166 1.00 61.12 444 LYS A C 1
ATOM 3378 O O . LYS A 1 444 ? -37.147 -14.633 24.058 1.00 61.12 444 LYS A O 1
ATOM 3383 N N . THR A 1 445 ? -36.957 -16.721 23.199 1.00 53.31 445 THR A N 1
ATOM 3384 C CA . THR A 1 445 ? -37.324 -17.411 24.420 1.00 53.31 445 THR A CA 1
ATOM 3385 C C . THR A 1 445 ? -36.327 -16.924 25.463 1.00 53.31 445 THR A C 1
ATOM 3387 O O . THR A 1 445 ? -35.114 -16.939 25.197 1.00 53.31 445 THR A O 1
ATOM 3390 N N . PRO A 1 446 ? -36.798 -16.357 26.590 1.00 50.47 446 PRO A N 1
ATOM 3391 C CA . PRO A 1 446 ? -35.900 -16.056 27.683 1.00 50.47 446 PRO A CA 1
ATOM 3392 C C . PRO A 1 446 ? -35.104 -17.331 27.927 1.00 50.47 446 PRO A C 1
ATOM 3394 O O . PRO A 1 446 ? -35.636 -18.441 27.880 1.00 50.47 446 PRO A O 1
ATOM 3397 N N . ARG A 1 447 ? -33.789 -17.176 28.035 1.00 45.84 447 ARG A N 1
ATOM 3398 C CA . ARG A 1 447 ? -32.859 -18.277 28.249 1.00 45.84 447 ARG A CA 1
ATOM 3399 C C . ARG A 1 447 ? -33.031 -18.737 29.702 1.00 45.84 447 ARG A C 1
ATOM 3401 O O . ARG A 1 447 ? -32.154 -18.511 30.521 1.00 45.84 447 ARG A O 1
ATOM 3408 N N . THR A 1 448 ? -34.205 -19.271 30.021 1.00 47.28 448 THR A N 1
ATOM 3409 C CA . THR A 1 448 ? -34.615 -19.785 31.333 1.00 47.28 448 THR A CA 1
ATOM 3410 C C . THR A 1 448 ? -34.615 -21.306 31.384 1.00 47.28 448 THR A C 1
ATOM 3412 O O . THR A 1 448 ? -34.769 -21.855 32.462 1.00 47.28 448 THR A O 1
ATOM 3415 N N . ASP A 1 449 ? -34.318 -21.987 30.278 1.00 44.41 449 ASP A N 1
ATOM 3416 C CA . ASP A 1 449 ? -34.150 -23.439 30.263 1.00 44.41 449 ASP A CA 1
ATOM 3417 C C . ASP A 1 449 ? -32.675 -23.809 30.077 1.00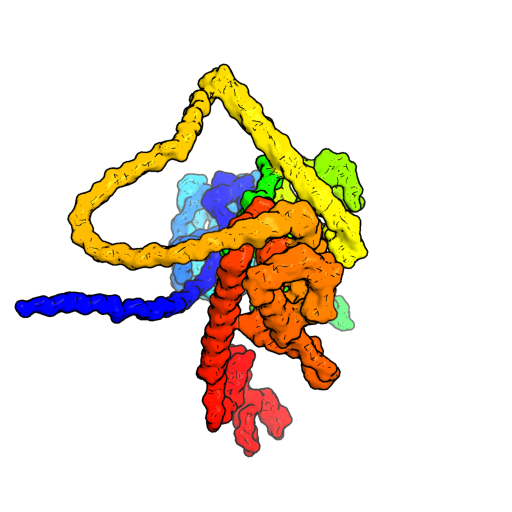 44.41 449 ASP A C 1
ATOM 3419 O O . ASP A 1 449 ? -32.268 -24.448 29.107 1.00 44.41 449 ASP A O 1
ATOM 3423 N N . SER A 1 450 ? -31.850 -23.479 31.071 1.00 49.56 450 SER A N 1
ATOM 3424 C CA . SER A 1 450 ? -30.908 -24.499 31.529 1.00 49.56 450 SER A CA 1
ATOM 3425 C C . SER A 1 450 ? -31.752 -25.584 32.191 1.00 49.56 450 SER A C 1
ATOM 3427 O O . SER A 1 450 ? -31.915 -25.593 33.410 1.00 49.56 450 SER A O 1
ATOM 3429 N N . ARG A 1 451 ? -32.343 -26.471 31.378 1.00 45.31 451 ARG A N 1
ATOM 3430 C CA . ARG A 1 451 ? -32.832 -27.750 31.890 1.00 45.31 451 ARG A CA 1
ATOM 3431 C C . ARG A 1 451 ? -31.672 -28.349 32.688 1.00 45.31 451 ARG A C 1
ATOM 3433 O O . ARG A 1 451 ? -30.574 -28.425 32.126 1.00 45.31 451 ARG A O 1
ATOM 3440 N N . PRO A 1 452 ? -31.859 -28.715 33.967 1.00 47.84 452 PRO A N 1
ATOM 3441 C CA . PRO A 1 452 ? -30.842 -29.473 34.670 1.00 47.84 452 PRO A CA 1
ATOM 3442 C C . PRO A 1 452 ? -30.555 -30.698 33.805 1.00 47.84 452 PRO A C 1
ATOM 3444 O O . PRO A 1 452 ? -31.474 -31.434 33.442 1.00 47.84 452 PRO A O 1
ATOM 3447 N N . MET A 1 453 ? -29.301 -30.846 33.376 1.00 43.50 453 MET A N 1
ATOM 3448 C CA . MET A 1 453 ? -28.875 -32.065 32.708 1.00 43.50 453 MET A CA 1
ATOM 3449 C C . MET A 1 453 ? -29.283 -33.228 33.605 1.00 43.50 453 MET A C 1
ATOM 3451 O O . MET A 1 453 ? -28.966 -33.230 34.795 1.00 43.50 453 MET A O 1
ATOM 3455 N N . THR A 1 454 ? -30.007 -34.191 33.042 1.00 50.38 454 THR A N 1
ATOM 3456 C CA . THR A 1 454 ? -30.241 -35.477 33.685 1.00 50.38 454 THR A CA 1
ATOM 3457 C C . THR A 1 454 ? -28.878 -36.020 34.085 1.00 50.38 454 THR A C 1
ATOM 3459 O O . THR A 1 454 ? -27.999 -36.182 33.235 1.00 50.38 454 THR A O 1
ATOM 3462 N N . ALA A 1 455 ? -28.688 -36.199 35.391 1.00 42.69 455 ALA A N 1
ATOM 3463 C CA . ALA A 1 455 ? -27.439 -36.675 35.949 1.00 42.69 455 ALA A CA 1
ATOM 3464 C C . ALA A 1 455 ? -27.036 -37.984 35.241 1.00 42.69 455 ALA A C 1
ATOM 3466 O O . ALA A 1 455 ? -27.872 -38.888 35.136 1.00 42.69 455 ALA A O 1
ATOM 3467 N N . PRO A 1 456 ? -25.801 -38.098 34.720 1.00 46.22 456 PRO A N 1
ATOM 3468 C CA . PRO A 1 456 ? -25.292 -39.383 34.269 1.00 46.22 456 PRO A CA 1
ATOM 3469 C C . PRO A 1 456 ? -25.309 -40.373 35.443 1.00 46.22 456 PRO A C 1
ATOM 3471 O O . PRO A 1 456 ? -25.110 -39.986 36.595 1.00 46.22 456 PRO A O 1
ATOM 3474 N N . ALA A 1 457 ? -25.598 -41.638 35.129 1.00 51.53 457 ALA A N 1
ATOM 3475 C CA . ALA A 1 457 ? -25.668 -42.741 36.082 1.00 51.53 457 ALA A CA 1
ATOM 3476 C C . ALA A 1 457 ? -24.439 -42.771 37.017 1.00 51.53 457 ALA A C 1
ATOM 3478 O O . ALA A 1 457 ? -23.342 -42.416 36.578 1.00 51.53 457 ALA A O 1
ATOM 3479 N N . PRO A 1 458 ? -24.614 -43.174 38.290 1.00 44.09 458 PRO A N 1
ATOM 3480 C CA . PRO A 1 458 ? -23.603 -43.022 39.326 1.00 44.09 458 PRO A CA 1
ATOM 3481 C C . PRO A 1 458 ? -22.367 -43.864 39.008 1.00 44.09 458 PRO A C 1
ATOM 3483 O O . PRO A 1 458 ? -22.352 -45.078 39.196 1.00 44.09 458 PRO A O 1
ATOM 3486 N N . THR A 1 459 ? -21.313 -43.202 38.543 1.00 45.97 459 THR A N 1
ATOM 3487 C CA . THR A 1 459 ? -19.944 -43.694 38.673 1.00 45.97 459 THR A CA 1
ATOM 3488 C C . THR A 1 459 ? -19.528 -43.486 40.128 1.00 45.97 459 THR A C 1
ATOM 3490 O O . THR A 1 459 ? -19.770 -42.408 40.675 1.00 45.97 459 THR A O 1
ATOM 3493 N N . GLU A 1 460 ? -18.944 -44.509 40.758 1.00 47.69 460 GLU A N 1
ATOM 3494 C CA . GLU A 1 460 ? -18.485 -44.486 42.152 1.00 47.69 460 GLU A CA 1
ATOM 3495 C C . GLU A 1 460 ? -17.779 -43.166 42.495 1.00 47.69 460 GLU A C 1
ATOM 3497 O O . GLU A 1 460 ? -16.788 -42.770 41.877 1.00 47.69 460 GLU A O 1
ATOM 3502 N N . ALA A 1 461 ? -18.360 -42.454 43.461 1.00 41.69 461 ALA A N 1
ATOM 3503 C CA . ALA A 1 461 ? -17.933 -41.132 43.867 1.00 41.69 461 ALA A CA 1
ATOM 3504 C C . ALA A 1 461 ? -16.552 -41.198 44.526 1.00 41.69 461 ALA A C 1
ATOM 3506 O O . ALA A 1 461 ? -16.396 -41.695 45.641 1.00 41.69 461 ALA A O 1
ATOM 3507 N N . VAL A 1 462 ? -15.556 -40.611 43.863 1.00 57.53 462 VAL A N 1
ATOM 3508 C CA . VAL A 1 462 ? -14.399 -40.056 44.566 1.00 57.53 462 VAL A CA 1
ATOM 3509 C C . VAL A 1 462 ? -14.947 -38.960 45.493 1.00 57.53 462 VAL A C 1
ATOM 3511 O O . VAL A 1 462 ? -15.675 -38.090 45.004 1.00 57.53 462 VAL A O 1
ATOM 3514 N N . PRO A 1 463 ? -14.666 -38.992 46.809 1.00 59.34 463 PRO A N 1
ATOM 3515 C CA . PRO A 1 463 ? -15.186 -37.996 47.736 1.00 59.34 463 PRO A CA 1
ATOM 3516 C C . PRO A 1 463 ? -14.788 -36.593 47.254 1.00 59.34 463 PRO A C 1
ATOM 3518 O O . PRO A 1 463 ? -13.609 -36.370 46.955 1.00 59.34 463 PRO A O 1
ATOM 3521 N N . PRO A 1 464 ? -15.742 -35.649 47.134 1.00 53.62 464 PRO A N 1
ATOM 3522 C CA . PRO A 1 464 ? -15.416 -34.288 46.752 1.00 53.62 464 PRO A CA 1
ATOM 3523 C C . PRO A 1 464 ? -14.452 -33.723 47.790 1.00 53.62 464 PRO A C 1
ATOM 3525 O O . PRO A 1 464 ? -14.712 -33.783 48.994 1.00 53.62 464 PRO A O 1
ATOM 3528 N N . ALA A 1 465 ? -13.326 -33.187 47.315 1.00 59.84 465 ALA A N 1
ATOM 3529 C CA . ALA A 1 465 ? -12.454 -32.380 48.150 1.00 59.84 465 ALA A CA 1
ATOM 3530 C C . ALA A 1 465 ? -13.320 -31.318 48.854 1.00 59.84 465 ALA A C 1
ATOM 3532 O O . ALA A 1 465 ? -14.198 -30.741 48.199 1.00 59.84 465 ALA A O 1
ATOM 3533 N N . PRO A 1 466 ? -13.129 -31.087 50.165 1.00 57.78 466 PRO A N 1
ATOM 3534 C CA . PRO A 1 466 ? -13.934 -30.131 50.909 1.00 57.78 466 PRO A CA 1
ATOM 3535 C C . PRO A 1 466 ? -13.914 -28.794 50.170 1.00 57.78 466 PRO A C 1
ATOM 3537 O O . PRO A 1 466 ? -12.843 -28.259 49.877 1.00 57.78 466 PRO A O 1
ATOM 3540 N N . VAL A 1 467 ? -15.103 -28.293 49.820 1.00 54.88 467 VAL A N 1
ATOM 3541 C CA . VAL A 1 467 ? -15.262 -26.961 49.237 1.00 54.88 467 VAL A CA 1
ATOM 3542 C C . VAL A 1 467 ? -14.566 -25.998 50.198 1.00 54.88 467 VAL A C 1
ATOM 3544 O O . VAL A 1 467 ? -14.921 -25.996 51.380 1.00 54.88 467 VAL A O 1
ATOM 3547 N N . PRO A 1 468 ? -13.542 -25.243 49.757 1.00 57.06 468 PRO A N 1
ATOM 3548 C CA . PRO A 1 468 ? -12.881 -24.294 50.633 1.00 57.06 468 PRO A CA 1
ATOM 3549 C C . PRO A 1 468 ? -13.952 -23.341 51.151 1.00 57.06 468 PRO A C 1
ATOM 3551 O O . PRO A 1 468 ? -14.667 -22.725 50.361 1.00 57.06 468 PRO A O 1
ATOM 3554 N N . VAL A 1 469 ? -14.094 -23.288 52.475 1.00 50.97 469 VAL A N 1
ATOM 3555 C CA . VAL A 1 469 ? -14.990 -22.364 53.166 1.00 50.97 469 VAL A CA 1
ATOM 3556 C C . VAL A 1 469 ? -14.634 -20.968 52.664 1.00 50.97 469 VAL A C 1
ATOM 3558 O O . VAL A 1 469 ? -13.557 -20.454 52.969 1.00 50.97 469 VAL A O 1
ATOM 3561 N N . MET A 1 470 ? -15.477 -20.395 51.802 1.00 51.12 470 MET A N 1
ATOM 3562 C CA . MET A 1 470 ? -15.295 -19.024 51.348 1.00 51.12 470 MET A CA 1
ATOM 3563 C C . MET A 1 470 ? -15.401 -18.146 52.588 1.00 51.12 470 MET A C 1
ATOM 3565 O O . MET A 1 470 ? -16.415 -18.193 53.279 1.00 51.12 470 MET A O 1
ATOM 3569 N N . ALA A 1 471 ? -14.335 -17.407 52.897 1.00 57.69 471 ALA A N 1
ATOM 3570 C CA . ALA A 1 471 ? -14.358 -16.438 53.979 1.00 57.69 471 ALA A CA 1
ATOM 3571 C C . ALA A 1 471 ? -15.552 -15.503 53.755 1.00 57.69 471 ALA A C 1
ATOM 3573 O O . ALA A 1 471 ? -15.706 -14.958 52.658 1.00 57.69 471 ALA A O 1
ATOM 3574 N N . GLU A 1 472 ? -16.422 -15.375 54.756 1.00 63.56 472 GLU A N 1
ATOM 3575 C CA . GLU A 1 472 ? -17.553 -14.462 54.660 1.00 63.56 472 GLU A CA 1
ATOM 3576 C C . GLU A 1 472 ? -17.017 -13.043 54.407 1.00 63.56 472 GLU A C 1
ATOM 3578 O O . GLU A 1 472 ? -16.084 -12.612 55.096 1.00 63.56 472 GLU A O 1
ATOM 3583 N N . PRO A 1 473 ? -17.532 -12.332 53.388 1.00 67.75 473 PRO A N 1
ATOM 3584 C CA . PRO A 1 473 ? -17.072 -10.988 53.081 1.00 67.75 473 PRO A CA 1
ATOM 3585 C C . PRO A 1 473 ? -17.335 -10.082 54.283 1.00 67.75 473 PRO A C 1
ATOM 3587 O O . PRO A 1 473 ? -18.431 -10.080 54.841 1.00 67.75 473 PRO A O 1
ATOM 3590 N N . ASP A 1 474 ? -16.327 -9.299 54.665 1.00 86.56 474 ASP A N 1
ATOM 3591 C CA . ASP A 1 474 ? -16.437 -8.337 55.758 1.00 86.56 474 ASP A CA 1
ATOM 3592 C C . ASP A 1 474 ? -17.460 -7.253 55.381 1.00 86.56 474 ASP A C 1
ATOM 3594 O O . ASP A 1 474 ? -17.170 -6.295 54.653 1.00 86.56 474 ASP A O 1
ATOM 3598 N N . ALA A 1 475 ? -18.700 -7.446 55.832 1.00 89.19 475 ALA A N 1
ATOM 3599 C CA . ALA A 1 475 ? -19.833 -6.599 55.488 1.00 89.19 475 ALA A CA 1
ATOM 3600 C C . ALA A 1 475 ? -19.607 -5.134 55.896 1.00 89.19 475 ALA A C 1
ATOM 3602 O O . ALA A 1 475 ? -20.082 -4.230 55.205 1.00 89.19 475 ALA A O 1
ATOM 3603 N N . ALA A 1 476 ? -18.841 -4.885 56.965 1.00 91.19 476 ALA A N 1
ATOM 3604 C CA . ALA A 1 476 ? -18.507 -3.536 57.410 1.00 91.19 476 ALA A CA 1
ATOM 3605 C C . ALA A 1 476 ? -17.567 -2.835 56.418 1.00 91.19 476 ALA A C 1
ATOM 3607 O O . ALA A 1 476 ? -17.775 -1.668 56.077 1.00 91.19 476 ALA A O 1
ATOM 3608 N N . LEU A 1 477 ? -16.581 -3.558 55.885 1.00 94.25 477 LEU A N 1
ATOM 3609 C CA . LEU A 1 477 ? -15.660 -3.043 54.872 1.00 94.25 477 LEU A CA 1
ATOM 3610 C C . LEU A 1 477 ? -16.367 -2.753 53.539 1.00 94.25 477 LEU A C 1
ATOM 3612 O O . LEU A 1 477 ? -16.121 -1.721 52.908 1.00 94.25 477 LEU A O 1
ATOM 3616 N N . VAL A 1 478 ? -17.278 -3.635 53.116 1.00 95.06 478 VAL A N 1
ATOM 3617 C CA . VAL A 1 478 ? -18.106 -3.411 51.918 1.00 95.06 478 VAL A CA 1
ATOM 3618 C C . VAL A 1 478 ? -19.004 -2.187 52.104 1.00 95.06 478 VAL A C 1
ATOM 3620 O O . VAL A 1 478 ? -19.099 -1.363 51.191 1.00 95.06 478 VAL A O 1
ATOM 3623 N N . ALA A 1 479 ? -19.620 -2.026 53.278 1.00 94.81 479 ALA A N 1
ATOM 3624 C CA . ALA A 1 479 ? -20.445 -0.862 53.593 1.00 94.81 479 ALA A CA 1
ATOM 3625 C C . ALA A 1 479 ? -19.632 0.445 53.561 1.00 94.81 479 ALA A C 1
ATOM 3627 O O . ALA A 1 479 ? -20.065 1.408 52.927 1.00 94.81 479 ALA A O 1
ATOM 3628 N N . LEU A 1 480 ? -18.431 0.458 54.154 1.00 96.56 480 LEU A N 1
ATOM 3629 C CA . LEU A 1 480 ? -17.520 1.609 54.152 1.00 96.56 480 LEU A CA 1
ATOM 3630 C C . LEU A 1 480 ? -17.174 2.064 52.724 1.00 96.56 480 LEU A C 1
ATOM 3632 O O . LEU A 1 480 ? -17.297 3.245 52.384 1.00 96.56 480 LEU A O 1
ATOM 3636 N N . LEU A 1 481 ? -16.796 1.113 51.866 1.00 96.94 481 LEU A N 1
ATOM 3637 C CA . LEU A 1 481 ? -16.379 1.371 50.484 1.00 96.94 481 LEU A CA 1
ATOM 3638 C C . LEU A 1 481 ? -17.539 1.615 49.506 1.00 96.94 481 LEU A C 1
ATOM 3640 O O . LEU A 1 481 ? -17.303 2.039 48.376 1.00 96.94 481 LEU A O 1
ATOM 3644 N N . SER A 1 482 ? -18.785 1.375 49.916 1.00 95.44 482 SER A N 1
ATOM 3645 C CA . SER A 1 482 ? -19.973 1.617 49.083 1.00 95.44 482 SER A CA 1
ATOM 3646 C C . SER A 1 482 ? -20.530 3.040 49.213 1.00 95.44 482 SER A C 1
ATOM 3648 O O . SER A 1 482 ? -21.493 3.387 48.526 1.00 95.44 482 SER A O 1
ATOM 3650 N N . THR A 1 483 ? -19.942 3.874 50.075 1.00 97.31 483 THR A N 1
ATOM 3651 C CA . THR A 1 483 ? -20.364 5.266 50.280 1.00 97.31 483 THR A CA 1
ATOM 3652 C C . THR A 1 483 ? -19.985 6.170 49.098 1.00 97.31 483 THR A C 1
ATOM 3654 O O . THR A 1 483 ? -18.995 5.949 48.397 1.00 97.31 483 THR A O 1
ATOM 3657 N N . ASP A 1 484 ? -20.749 7.247 48.878 1.00 96.88 484 ASP A N 1
ATOM 3658 C CA . ASP A 1 484 ? -20.412 8.233 47.839 1.00 96.88 484 ASP A CA 1
ATOM 3659 C C . ASP A 1 484 ? -19.109 8.994 48.157 1.00 96.88 484 ASP A C 1
ATOM 3661 O O . ASP A 1 484 ? -18.389 9.383 47.235 1.00 96.88 484 ASP A O 1
ATOM 3665 N N . ALA A 1 485 ? -18.759 9.132 49.442 1.00 97.25 485 ALA A N 1
ATOM 3666 C CA . ALA A 1 485 ? -17.472 9.669 49.886 1.00 97.25 485 ALA A CA 1
ATOM 3667 C C . ALA A 1 485 ? -16.302 8.771 49.446 1.00 97.25 485 ALA A C 1
ATOM 3669 O O . ALA A 1 485 ? -15.394 9.250 48.762 1.00 97.25 485 ALA A O 1
ATOM 3670 N N . ALA A 1 486 ? -16.373 7.458 49.714 1.00 97.50 486 ALA A N 1
ATOM 3671 C CA . ALA A 1 486 ? -15.379 6.489 49.240 1.00 97.50 486 ALA A CA 1
ATOM 3672 C C . ALA A 1 486 ? -15.234 6.525 47.712 1.00 97.50 486 ALA A C 1
ATOM 3674 O O . ALA A 1 486 ? -14.130 6.444 47.174 1.00 97.50 486 ALA A O 1
ATOM 3675 N N . ARG A 1 487 ? -16.348 6.697 46.992 1.00 97.62 487 ARG A N 1
ATOM 3676 C CA . ARG A 1 487 ? -16.357 6.809 45.530 1.00 97.62 487 ARG A CA 1
ATOM 3677 C C . ARG A 1 487 ? -15.633 8.056 45.026 1.00 97.62 487 ARG A C 1
ATOM 3679 O O . ARG A 1 487 ? -14.865 7.965 44.063 1.00 97.62 487 ARG A O 1
ATOM 3686 N N . ALA A 1 488 ? -15.889 9.207 45.642 1.00 96.94 488 ALA A N 1
ATOM 3687 C CA . ALA A 1 488 ? -15.234 10.463 45.294 1.00 96.94 488 ALA A CA 1
ATOM 3688 C C . ALA A 1 488 ? -13.723 10.390 45.568 1.00 96.94 488 ALA A C 1
ATOM 3690 O O . ALA A 1 488 ? -12.925 10.732 44.690 1.00 96.94 488 ALA A O 1
ATOM 3691 N N . GLU A 1 489 ? -13.331 9.855 46.728 1.00 98.19 489 GLU A N 1
ATOM 3692 C CA . GLU A 1 489 ? -11.927 9.608 47.068 1.00 98.19 489 GLU A CA 1
ATOM 3693 C C . GLU A 1 489 ? -11.268 8.635 46.087 1.00 98.19 489 GLU A C 1
ATOM 3695 O O . GLU A 1 489 ? -10.187 8.923 45.579 1.00 98.19 489 GLU A O 1
ATOM 3700 N N . ALA A 1 490 ? -11.931 7.530 45.734 1.00 97.62 490 ALA A N 1
ATOM 3701 C CA . ALA A 1 490 ? -11.404 6.565 44.773 1.00 97.62 490 ALA A CA 1
ATOM 3702 C C . ALA A 1 490 ? -11.197 7.182 43.380 1.00 97.62 490 ALA A C 1
ATOM 3704 O O . ALA A 1 490 ? -10.189 6.897 42.734 1.00 97.62 490 ALA A O 1
ATOM 3705 N N . GLN A 1 491 ? -12.093 8.063 42.914 1.00 96.75 491 GLN A N 1
ATOM 3706 C CA . GLN A 1 491 ? -11.888 8.809 41.663 1.00 96.75 491 GLN A CA 1
ATOM 3707 C C . GLN A 1 491 ? -10.724 9.801 41.755 1.00 96.75 491 GLN A C 1
ATOM 3709 O O . GLN A 1 491 ? -9.960 9.942 40.795 1.00 96.75 491 GLN A O 1
ATOM 3714 N N . ALA A 1 492 ? -10.581 10.497 42.882 1.00 96.69 492 ALA A N 1
ATOM 3715 C CA . ALA A 1 492 ? -9.483 11.430 43.099 1.00 96.69 492 ALA A CA 1
ATOM 3716 C C . ALA A 1 492 ? -8.134 10.693 43.162 1.00 96.69 492 ALA A C 1
ATOM 3718 O O . ALA A 1 492 ? -7.201 11.072 42.453 1.00 96.69 492 ALA A O 1
ATOM 3719 N N . LEU A 1 493 ? -8.059 9.588 43.906 1.00 97.31 493 LEU A N 1
ATOM 3720 C CA . LEU A 1 493 ? -6.885 8.721 43.997 1.00 97.31 493 LEU A CA 1
ATOM 3721 C C . LEU A 1 493 ? -6.571 8.057 42.650 1.00 97.31 493 LEU A C 1
ATOM 3723 O O . LEU A 1 493 ? -5.410 7.970 42.255 1.00 97.31 493 LEU A O 1
ATOM 3727 N N . TRP A 1 494 ? -7.591 7.675 41.874 1.00 96.62 494 TRP A N 1
ATOM 3728 C CA . TRP A 1 494 ? -7.403 7.180 40.508 1.00 96.62 494 TRP A CA 1
ATOM 3729 C C . TRP A 1 494 ? -6.671 8.211 39.650 1.00 96.62 494 TRP A C 1
ATOM 3731 O O . TRP A 1 494 ? -5.665 7.883 39.018 1.00 96.62 494 TRP A O 1
ATOM 3741 N N . ARG A 1 495 ? -7.133 9.468 39.652 1.00 94.81 495 ARG A N 1
ATOM 3742 C CA . ARG A 1 495 ? -6.471 10.569 38.931 1.00 94.81 495 ARG A CA 1
ATOM 3743 C C . ARG A 1 495 ? -5.076 10.853 39.484 1.00 94.81 495 ARG A C 1
ATOM 3745 O O . ARG A 1 495 ? -4.174 11.108 38.694 1.00 94.81 495 ARG A O 1
ATOM 3752 N N . TYR A 1 496 ? -4.884 10.744 40.799 1.00 95.56 496 TYR A N 1
ATOM 3753 C CA . TYR A 1 496 ? -3.583 10.919 41.451 1.00 95.56 496 TYR A CA 1
ATOM 3754 C C . TYR A 1 496 ? -2.520 9.965 40.886 1.00 95.56 496 TYR A C 1
ATOM 3756 O O . TYR A 1 496 ? -1.383 10.361 40.647 1.00 95.56 496 TYR A O 1
ATOM 3764 N N . TRP A 1 497 ? -2.920 8.734 40.561 1.00 96.44 497 TRP A N 1
ATOM 3765 C CA . TRP A 1 497 ? -2.058 7.730 39.933 1.00 96.44 497 TRP A CA 1
ATOM 3766 C C . TRP A 1 497 ? -1.834 7.910 38.420 1.00 96.44 497 TRP A C 1
ATOM 3768 O O . TRP A 1 497 ? -1.063 7.146 37.846 1.00 96.44 497 TRP A O 1
ATOM 3778 N N . GLN A 1 498 ? -2.472 8.874 37.741 1.00 92.75 498 GLN A N 1
ATOM 3779 C CA . GLN A 1 498 ? -2.469 8.939 36.267 1.00 92.75 498 GLN A CA 1
ATOM 3780 C C . GLN A 1 498 ? -1.075 9.094 35.665 1.00 92.75 498 GLN A C 1
ATOM 3782 O O . GLN A 1 498 ? -0.697 8.293 34.816 1.00 92.75 498 GLN A O 1
ATOM 3787 N N . HIS A 1 499 ? -0.269 10.024 36.172 1.00 84.81 499 HIS A N 1
ATOM 3788 C CA . HIS A 1 499 ? 1.101 10.203 35.685 1.00 84.81 499 HIS A CA 1
ATOM 3789 C C . HIS A 1 499 ? 1.990 8.975 35.924 1.00 84.81 499 HIS A C 1
ATOM 3791 O O . HIS A 1 499 ? 2.872 8.685 35.119 1.00 84.81 499 HIS A O 1
ATOM 3797 N N . ALA A 1 500 ? 1.749 8.235 37.007 1.00 90.56 500 ALA A N 1
ATOM 3798 C CA . ALA A 1 500 ? 2.453 6.994 37.312 1.00 90.56 500 ALA A CA 1
ATOM 3799 C C . ALA A 1 500 ? 1.993 5.811 36.452 1.00 90.56 500 ALA A C 1
ATOM 3801 O O . ALA A 1 500 ? 2.753 4.865 36.299 1.00 90.56 500 ALA A O 1
ATOM 3802 N N . VAL A 1 501 ? 0.797 5.849 35.866 1.00 90.19 501 VAL A N 1
ATOM 3803 C CA . VAL A 1 501 ? 0.386 4.865 34.853 1.00 90.19 501 VAL A CA 1
ATOM 3804 C C . VAL A 1 501 ? 0.964 5.222 33.490 1.00 90.19 501 VAL A C 1
ATOM 3806 O O . VAL A 1 501 ? 1.496 4.346 32.822 1.00 90.19 501 VAL A O 1
ATOM 3809 N N . ASP A 1 502 ? 0.945 6.503 33.118 1.00 83.31 502 ASP A N 1
ATOM 3810 C CA . ASP A 1 502 ? 1.467 6.953 31.822 1.00 83.31 502 ASP A CA 1
ATOM 3811 C C . ASP A 1 502 ? 3.002 6.835 31.745 1.00 83.31 502 ASP A C 1
ATOM 3813 O O . ASP A 1 502 ? 3.559 6.542 30.687 1.00 83.31 502 ASP A O 1
ATOM 3817 N N . PHE A 1 503 ? 3.702 7.036 32.871 1.00 88.25 503 PHE A N 1
ATOM 3818 C CA . PHE A 1 503 ? 5.162 6.910 32.956 1.00 88.25 503 PHE A CA 1
ATOM 3819 C C . PHE A 1 503 ? 5.609 6.180 34.240 1.00 88.25 503 PHE A C 1
ATOM 3821 O O . PHE A 1 503 ? 6.213 6.793 35.134 1.00 88.25 503 PHE A O 1
ATOM 3828 N N . PRO A 1 504 ? 5.389 4.853 34.332 1.00 89.69 504 PRO A N 1
ATOM 3829 C CA . PRO A 1 504 ? 5.636 4.064 35.544 1.00 89.69 504 PRO A CA 1
ATOM 3830 C C . PRO A 1 504 ? 7.049 4.207 36.094 1.00 89.69 504 PRO A C 1
ATOM 3832 O O . PRO A 1 504 ? 7.243 4.480 37.276 1.00 89.69 504 PRO A O 1
ATOM 3835 N N . ARG A 1 505 ? 8.053 4.122 35.219 1.00 87.12 505 ARG A N 1
ATOM 3836 C CA . ARG A 1 505 ? 9.472 4.215 35.592 1.00 87.12 505 ARG A CA 1
ATOM 3837 C C . ARG A 1 505 ? 9.877 5.546 36.219 1.00 87.12 505 ARG A C 1
ATOM 3839 O O . ARG A 1 505 ? 10.864 5.581 36.941 1.00 87.12 505 ARG A O 1
ATOM 3846 N N . ARG A 1 506 ? 9.160 6.629 35.912 1.00 85.06 506 ARG A N 1
ATOM 3847 C CA . ARG A 1 506 ? 9.496 7.976 36.391 1.00 85.06 506 ARG A CA 1
ATOM 3848 C C . ARG A 1 506 ? 8.710 8.353 37.634 1.00 85.06 506 ARG A C 1
ATOM 3850 O O . ARG A 1 506 ? 9.284 8.929 38.548 1.00 85.06 506 ARG A O 1
ATOM 3857 N N . HIS A 1 507 ? 7.419 8.029 37.664 1.00 91.50 507 HIS A N 1
ATOM 3858 C CA . HIS A 1 507 ? 6.513 8.591 38.664 1.00 91.50 507 HIS A CA 1
ATOM 3859 C C . HIS A 1 507 ? 5.988 7.575 39.680 1.00 91.50 507 HIS A C 1
ATOM 3861 O O . HIS A 1 507 ? 5.584 7.989 40.762 1.00 91.50 507 HIS A O 1
ATOM 3867 N N . ALA A 1 508 ? 6.029 6.262 39.413 1.00 94.00 508 ALA A N 1
ATOM 3868 C CA . ALA A 1 508 ? 5.398 5.290 40.310 1.00 94.00 508 ALA A CA 1
ATOM 3869 C C . ALA A 1 508 ? 5.982 5.309 41.728 1.00 94.00 508 ALA A C 1
ATOM 3871 O O . ALA A 1 508 ? 5.218 5.334 42.689 1.00 94.00 508 ALA A O 1
ATOM 3872 N N . ALA A 1 509 ? 7.311 5.348 41.877 1.00 93.81 509 ALA A N 1
ATOM 3873 C CA . ALA A 1 509 ? 7.929 5.376 43.202 1.00 93.81 509 ALA A CA 1
ATOM 3874 C C . ALA A 1 509 ? 7.708 6.699 43.944 1.00 93.81 509 ALA A C 1
ATOM 3876 O O . ALA A 1 509 ? 7.492 6.692 45.153 1.00 93.81 509 ALA A O 1
ATOM 3877 N N . GLU A 1 510 ? 7.742 7.827 43.236 1.00 92.31 510 GLU A N 1
ATOM 3878 C CA . GLU A 1 510 ? 7.487 9.148 43.818 1.00 92.31 510 GLU A CA 1
ATOM 3879 C C . GLU A 1 510 ? 6.042 9.259 44.321 1.00 92.31 510 GLU A C 1
ATOM 3881 O O . GLU A 1 510 ? 5.816 9.615 45.477 1.00 92.31 510 GLU A O 1
ATOM 3886 N N . THR A 1 511 ? 5.065 8.883 43.489 1.00 95.31 511 THR A N 1
ATOM 3887 C CA . THR A 1 511 ? 3.645 8.859 43.863 1.00 95.31 511 THR A CA 1
ATOM 3888 C C . THR A 1 511 ? 3.393 7.895 45.020 1.00 95.31 511 THR A C 1
ATOM 3890 O O . THR A 1 511 ? 2.689 8.242 45.967 1.00 95.31 511 THR A O 1
ATOM 3893 N N . ALA A 1 512 ? 4.004 6.707 44.978 1.00 96.75 512 ALA A N 1
ATOM 3894 C CA . ALA A 1 512 ? 3.893 5.716 46.038 1.00 96.75 512 ALA A CA 1
ATOM 3895 C C . ALA A 1 512 ? 4.418 6.237 47.383 1.00 96.75 512 ALA A C 1
ATOM 3897 O O . ALA A 1 512 ? 3.759 6.061 48.404 1.00 96.75 512 ALA A O 1
ATOM 3898 N N . ARG A 1 513 ? 5.579 6.904 47.386 1.00 96.00 513 ARG A N 1
ATOM 3899 C CA . ARG A 1 513 ? 6.169 7.495 48.596 1.00 96.00 513 ARG A CA 1
ATOM 3900 C C . ARG A 1 513 ? 5.281 8.555 49.210 1.00 96.00 513 ARG A C 1
ATOM 3902 O O . ARG A 1 513 ? 4.983 8.441 50.384 1.00 96.00 513 ARG A O 1
ATOM 3909 N N . ARG A 1 514 ? 4.772 9.499 48.413 1.00 94.88 514 ARG A N 1
ATOM 3910 C CA . ARG A 1 514 ? 3.853 10.532 48.919 1.00 94.88 514 ARG A CA 1
ATOM 3911 C C . ARG A 1 514 ? 2.652 9.925 49.644 1.00 94.88 514 ARG A C 1
ATOM 3913 O O . ARG A 1 514 ? 2.327 10.343 50.747 1.00 94.88 514 ARG A O 1
ATOM 3920 N N . LEU A 1 515 ? 2.045 8.888 49.058 1.00 96.12 515 LEU A N 1
ATOM 3921 C CA . LEU A 1 515 ? 0.929 8.164 49.679 1.00 96.12 515 LEU A CA 1
ATOM 3922 C C . LEU A 1 515 ? 1.320 7.464 50.987 1.00 96.12 515 LEU A C 1
ATOM 3924 O O . LEU A 1 515 ? 0.517 7.444 51.917 1.00 96.12 515 LEU A O 1
ATOM 3928 N N . LEU A 1 516 ? 2.531 6.911 51.074 1.00 95.62 516 LEU A N 1
ATOM 3929 C CA . LEU A 1 516 ? 3.047 6.280 52.294 1.00 95.62 516 LEU A CA 1
ATOM 3930 C C . LEU A 1 516 ? 3.464 7.300 53.365 1.00 95.62 516 LEU A C 1
ATOM 3932 O O . LEU A 1 516 ? 3.328 6.999 54.547 1.00 95.62 516 LEU A O 1
ATOM 3936 N N . ASP A 1 517 ? 3.917 8.487 52.960 1.00 91.88 517 ASP A N 1
ATOM 3937 C CA . ASP A 1 517 ? 4.418 9.564 53.825 1.00 91.88 517 ASP A CA 1
ATOM 3938 C C . ASP A 1 517 ? 3.293 10.427 54.435 1.00 91.88 517 ASP A C 1
ATOM 3940 O O . ASP A 1 517 ? 3.567 11.436 55.078 1.00 91.88 517 ASP A O 1
ATOM 3944 N N . GLY A 1 518 ? 2.026 10.033 54.262 1.00 84.56 518 GLY A N 1
ATOM 3945 C CA . GLY A 1 518 ? 0.876 10.659 54.927 1.00 84.56 518 GLY A CA 1
ATOM 3946 C C . GLY A 1 518 ? -0.277 11.035 53.999 1.00 84.56 518 GLY A C 1
ATOM 3947 O O . GLY A 1 518 ? -1.421 11.030 54.457 1.00 84.56 518 GLY A O 1
ATOM 3948 N N . ASP A 1 519 ? -0.028 11.243 52.695 1.00 89.88 519 ASP A N 1
ATOM 3949 C CA . ASP A 1 519 ? -1.071 11.689 51.752 1.00 89.88 519 ASP A CA 1
ATOM 3950 C C . ASP A 1 519 ? -2.273 10.736 51.731 1.00 89.88 519 ASP A C 1
ATOM 3952 O O . ASP A 1 519 ? -3.399 11.182 51.516 1.00 89.88 519 ASP A O 1
ATOM 3956 N N . LEU A 1 520 ? -2.060 9.425 51.922 1.00 95.38 520 LEU A N 1
ATOM 3957 C CA . LEU A 1 520 ? -3.165 8.468 51.904 1.00 95.38 520 LEU A CA 1
ATOM 3958 C C . LEU A 1 520 ? -4.163 8.743 53.034 1.00 95.38 520 LEU A C 1
ATOM 3960 O O . LEU A 1 520 ? -5.359 8.780 52.778 1.00 95.38 520 LEU A O 1
ATOM 3964 N N . ALA A 1 521 ? -3.680 8.967 54.258 1.00 95.00 521 ALA A N 1
ATOM 3965 C CA . ALA A 1 521 ? -4.539 9.228 55.411 1.00 95.00 521 ALA A CA 1
ATOM 3966 C C . ALA A 1 521 ? -5.116 10.651 55.395 1.00 95.00 521 ALA A C 1
ATOM 3968 O O . ALA A 1 521 ? -6.271 10.843 55.762 1.00 95.00 521 ALA A O 1
ATOM 3969 N N . GLU A 1 522 ? -4.334 11.635 54.946 1.00 95.19 522 GLU A N 1
ATOM 3970 C CA . GLU A 1 522 ? -4.748 13.040 54.927 1.00 95.19 522 GLU A CA 1
ATOM 3971 C C . GLU A 1 522 ? -5.759 13.339 53.809 1.00 95.19 522 GLU A C 1
ATOM 3973 O O . GLU A 1 522 ? -6.750 14.034 54.027 1.00 95.19 522 GLU A O 1
ATOM 3978 N N . ARG A 1 523 ? -5.528 12.812 52.600 1.00 96.31 523 ARG A N 1
ATOM 3979 C CA . ARG A 1 523 ? -6.299 13.175 51.397 1.00 96.31 523 ARG A CA 1
ATOM 3980 C C . ARG A 1 523 ? -7.351 12.145 51.009 1.00 96.31 523 ARG A C 1
ATOM 3982 O O . ARG A 1 523 ? -8.267 12.483 50.260 1.00 96.31 523 ARG A O 1
ATOM 3989 N N . PHE A 1 524 ? -7.201 10.905 51.470 1.00 97.81 524 PHE A N 1
ATOM 3990 C CA . PHE A 1 524 ? -8.099 9.791 51.157 1.00 97.81 524 PHE A CA 1
ATOM 3991 C C . PHE A 1 524 ? -8.462 9.000 52.432 1.00 97.81 524 PHE A C 1
ATOM 3993 O O . PHE A 1 524 ? -8.194 7.795 52.510 1.00 97.81 524 PHE A O 1
ATOM 4000 N N . PRO A 1 525 ? -9.035 9.663 53.458 1.00 97.62 525 PRO A N 1
ATOM 4001 C CA . PRO A 1 525 ? -9.247 9.069 54.778 1.00 97.62 525 PRO A CA 1
ATOM 4002 C C . PRO A 1 525 ? -10.149 7.830 54.746 1.00 97.62 525 PRO A C 1
ATOM 4004 O O . PRO A 1 525 ? -9.887 6.868 55.469 1.00 97.62 525 PRO A O 1
ATOM 4007 N N . THR A 1 526 ? -11.162 7.797 53.878 1.00 97.81 526 THR A N 1
ATOM 4008 C CA . THR A 1 526 ? -12.054 6.636 53.741 1.00 97.81 526 THR A CA 1
ATOM 4009 C C . THR A 1 526 ? -11.309 5.440 53.146 1.00 97.81 526 THR A C 1
ATOM 4011 O O . THR A 1 526 ? -11.466 4.308 53.611 1.00 97.81 526 THR A O 1
ATOM 4014 N N . ILE A 1 527 ? -10.455 5.673 52.143 1.00 97.75 527 ILE A N 1
ATOM 4015 C CA . ILE A 1 527 ? -9.606 4.621 51.557 1.00 97.75 527 ILE A CA 1
ATOM 4016 C C . ILE A 1 527 ? -8.528 4.158 52.545 1.00 97.75 527 ILE A C 1
ATOM 4018 O O . ILE A 1 527 ? -8.241 2.963 52.610 1.00 97.75 527 ILE A O 1
ATOM 4022 N N . ALA A 1 528 ? -7.956 5.066 53.338 1.00 97.69 528 ALA A N 1
ATOM 4023 C CA . ALA A 1 528 ? -6.990 4.728 54.382 1.00 97.69 528 ALA A CA 1
ATOM 4024 C C . ALA A 1 528 ? -7.613 3.842 55.472 1.00 97.69 528 ALA A C 1
ATOM 4026 O O . ALA A 1 528 ? -7.040 2.809 55.814 1.00 97.69 528 ALA A O 1
ATOM 4027 N N . GLN A 1 529 ? -8.814 4.190 55.946 1.00 96.75 529 GLN A N 1
ATOM 4028 C CA . GLN A 1 529 ? -9.566 3.388 56.914 1.00 96.75 529 GLN A CA 1
ATOM 4029 C C . GLN A 1 529 ? -9.921 2.004 56.351 1.00 96.75 529 GLN A C 1
ATOM 4031 O O . GLN A 1 529 ? -9.809 0.994 57.047 1.00 96.75 529 GLN A O 1
ATOM 4036 N N . ALA A 1 530 ? -10.321 1.938 55.078 1.00 96.88 530 ALA A N 1
ATOM 4037 C CA . ALA A 1 530 ? -10.580 0.670 54.406 1.00 96.88 530 ALA A CA 1
ATOM 4038 C C . ALA A 1 530 ? -9.313 -0.191 54.289 1.00 96.88 530 ALA A C 1
ATOM 4040 O O . ALA A 1 530 ? -9.380 -1.407 54.459 1.00 96.88 530 ALA A O 1
ATOM 4041 N N . ASP A 1 531 ? -8.153 0.416 54.028 1.00 97.50 531 ASP A N 1
ATOM 4042 C CA . ASP A 1 531 ? -6.875 -0.296 54.030 1.00 97.50 531 ASP A CA 1
ATOM 4043 C C . ASP A 1 531 ? -6.519 -0.850 55.414 1.00 97.50 531 ASP A C 1
ATOM 4045 O O . ASP A 1 531 ? -6.104 -2.005 55.516 1.00 97.50 531 ASP A O 1
ATOM 4049 N N . ASP A 1 532 ? -6.743 -0.078 56.480 1.00 96.31 532 ASP A N 1
ATOM 4050 C CA . ASP A 1 532 ? -6.529 -0.537 57.858 1.00 96.31 532 ASP A CA 1
ATOM 4051 C C . ASP A 1 532 ? -7.404 -1.758 58.178 1.00 96.31 532 ASP A C 1
ATOM 4053 O O . ASP A 1 532 ? -6.896 -2.771 58.665 1.00 96.31 532 ASP A O 1
ATOM 4057 N N . ALA A 1 533 ? -8.685 -1.726 57.792 1.00 94.75 533 ALA A N 1
ATOM 4058 C CA . ALA A 1 533 ? -9.599 -2.865 57.914 1.00 94.75 533 ALA A CA 1
ATOM 4059 C C . ALA A 1 533 ? -9.166 -4.078 57.063 1.00 94.75 533 ALA A C 1
ATOM 4061 O O . ALA A 1 533 ? -9.337 -5.229 57.467 1.00 94.75 533 ALA A O 1
ATOM 4062 N N . MET A 1 534 ? -8.523 -3.856 55.911 1.00 95.88 534 MET A N 1
ATOM 4063 C CA . MET A 1 534 ? -7.930 -4.936 55.110 1.00 95.88 534 MET A CA 1
ATOM 4064 C C . MET A 1 534 ? -6.629 -5.501 55.704 1.00 95.88 534 MET A C 1
ATOM 4066 O O . MET A 1 534 ? -6.175 -6.558 55.251 1.00 95.88 534 MET A O 1
ATOM 4070 N N . GLY A 1 535 ? -6.045 -4.867 56.726 1.00 95.31 535 GLY A N 1
ATOM 4071 C CA . GLY A 1 535 ? -4.755 -5.238 57.317 1.00 95.31 535 GLY A CA 1
ATOM 4072 C C . GLY A 1 535 ? -3.545 -4.605 56.617 1.00 95.31 535 GLY A C 1
ATOM 4073 O O . GLY A 1 535 ? -2.446 -5.174 56.637 1.00 95.31 535 GLY A O 1
ATOM 4074 N N . GLY A 1 536 ? -3.739 -3.456 55.966 1.00 96.31 536 GLY A N 1
ATOM 4075 C CA . GLY A 1 536 ? -2.692 -2.693 55.286 1.00 96.31 536 GLY A CA 1
ATOM 4076 C C . GLY A 1 536 ? -2.296 -3.239 53.910 1.00 96.31 536 GLY A C 1
ATOM 4077 O O . GLY A 1 536 ? -1.170 -3.017 53.459 1.00 96.31 536 GLY A O 1
ATOM 4078 N N . GLU A 1 537 ? -3.153 -4.028 53.257 1.00 96.12 537 GLU A N 1
ATOM 4079 C CA . GLU A 1 537 ? -2.825 -4.704 51.992 1.00 96.12 537 GLU A CA 1
ATOM 4080 C C . GLU A 1 537 ? -2.570 -3.734 50.828 1.00 96.12 537 GLU A C 1
ATOM 4082 O O . GLU A 1 537 ? -1.683 -3.975 50.003 1.00 96.12 537 GLU A O 1
ATOM 4087 N N . TYR A 1 538 ? -3.285 -2.613 50.774 1.00 96.56 538 TYR A N 1
ATOM 4088 C CA . TYR A 1 538 ? -3.069 -1.558 49.789 1.00 96.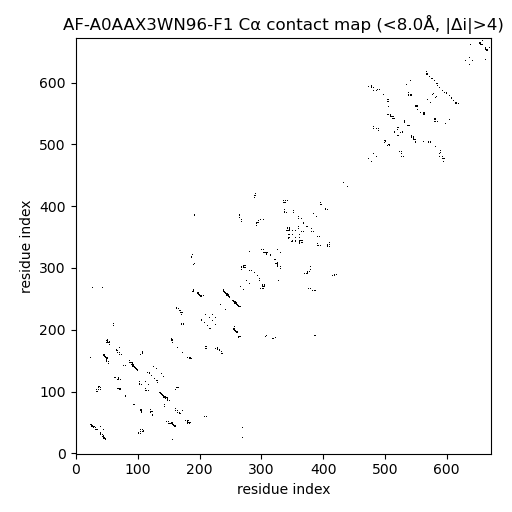56 538 TYR A CA 1
ATOM 4089 C C . TYR A 1 538 ? -1.743 -0.832 50.042 1.00 96.56 538 TYR A C 1
ATOM 4091 O O . TYR A 1 538 ? -0.933 -0.693 49.119 1.00 96.56 538 TYR A O 1
ATOM 4099 N N . ARG A 1 539 ? -1.442 -0.459 51.295 1.00 97.25 539 ARG A N 1
ATOM 4100 C CA . ARG A 1 539 ? -0.129 0.117 51.644 1.00 97.25 539 ARG A CA 1
ATOM 4101 C C . ARG A 1 539 ? 1.023 -0.847 51.357 1.00 97.25 539 ARG A C 1
ATOM 4103 O O . ARG A 1 539 ? 2.070 -0.395 50.899 1.00 97.25 539 ARG A O 1
ATOM 4110 N N . ARG A 1 540 ? 0.855 -2.163 51.539 1.00 96.75 540 ARG A N 1
ATOM 4111 C CA . ARG A 1 540 ? 1.869 -3.167 51.143 1.00 96.75 540 ARG A CA 1
ATOM 4112 C C . ARG A 1 540 ? 2.143 -3.146 49.639 1.00 96.75 540 ARG A C 1
ATOM 4114 O O . ARG A 1 540 ? 3.307 -3.152 49.239 1.00 96.75 540 ARG A O 1
ATOM 4121 N N . ASN A 1 541 ? 1.097 -3.083 48.815 1.00 95.94 541 ASN A N 1
ATOM 4122 C CA . ASN A 1 541 ? 1.238 -2.974 47.362 1.00 95.94 541 ASN A CA 1
ATOM 4123 C C . ASN A 1 541 ? 1.978 -1.692 46.951 1.00 95.94 541 ASN A C 1
ATOM 4125 O O . ASN A 1 541 ? 2.914 -1.741 46.151 1.00 95.94 541 ASN A O 1
ATOM 4129 N N . ILE A 1 542 ? 1.593 -0.549 47.523 1.00 96.25 542 ILE A N 1
ATOM 4130 C CA . ILE A 1 542 ? 2.220 0.742 47.217 1.00 96.25 542 ILE A CA 1
ATOM 4131 C C . ILE A 1 542 ? 3.668 0.788 47.717 1.00 96.25 542 ILE A C 1
ATOM 4133 O O . ILE A 1 542 ? 4.545 1.254 46.993 1.00 96.25 542 ILE A O 1
ATOM 4137 N N . LYS A 1 543 ? 3.959 0.252 48.908 1.00 95.88 543 LYS A N 1
ATOM 4138 C CA . LYS A 1 543 ? 5.329 0.128 49.431 1.00 95.88 543 LYS A CA 1
ATOM 4139 C C . LYS A 1 543 ? 6.227 -0.646 48.478 1.00 95.88 543 LYS A C 1
ATOM 4141 O O . LYS A 1 543 ? 7.345 -0.218 48.204 1.00 95.88 543 LYS A O 1
ATOM 4146 N N . TRP A 1 544 ? 5.721 -1.734 47.906 1.00 94.06 544 TRP A N 1
ATOM 4147 C CA . TRP A 1 544 ? 6.466 -2.472 46.895 1.00 94.06 544 TRP A CA 1
ATOM 4148 C C . TRP A 1 544 ? 6.778 -1.605 45.664 1.00 94.06 544 TRP A C 1
ATOM 4150 O O . TRP A 1 544 ? 7.919 -1.597 45.195 1.00 94.06 544 TRP A O 1
ATOM 4160 N N . LEU A 1 545 ? 5.803 -0.833 45.165 1.00 93.81 545 LEU A N 1
ATOM 4161 C CA . LEU A 1 545 ? 6.027 0.101 44.053 1.00 93.81 545 LEU A CA 1
ATOM 4162 C C . LEU A 1 545 ? 7.087 1.154 44.415 1.00 93.81 545 LEU A C 1
ATOM 4164 O O . LEU A 1 545 ? 8.012 1.365 43.633 1.00 93.81 545 LEU A O 1
ATOM 4168 N N . ALA A 1 546 ? 7.010 1.743 45.612 1.00 94.44 546 ALA A N 1
ATOM 4169 C CA . ALA A 1 546 ? 7.989 2.706 46.121 1.00 94.44 546 ALA A CA 1
ATOM 4170 C C . ALA A 1 546 ? 9.417 2.143 46.157 1.00 94.44 546 ALA A C 1
ATOM 4172 O O . ALA A 1 546 ? 10.365 2.853 45.834 1.00 94.44 546 ALA A O 1
ATOM 4173 N N . GLU A 1 547 ? 9.582 0.875 46.538 1.00 91.25 547 GLU A N 1
ATOM 4174 C CA . GLU A 1 547 ? 10.892 0.228 46.650 1.00 91.25 547 GLU A CA 1
ATOM 4175 C C . GLU A 1 547 ? 11.476 -0.197 45.296 1.00 91.25 547 GLU A C 1
ATOM 4177 O O . GLU A 1 547 ? 12.693 -0.117 45.096 1.00 91.25 547 GLU A O 1
ATOM 4182 N N . LYS A 1 548 ? 10.639 -0.691 44.374 1.00 88.44 548 LYS A N 1
ATOM 4183 C CA . LYS A 1 548 ? 11.102 -1.287 43.107 1.00 88.44 548 LYS A CA 1
ATOM 4184 C C . LYS A 1 548 ? 11.190 -0.310 41.948 1.00 88.44 548 LYS A C 1
ATOM 4186 O O . LYS A 1 548 ? 12.051 -0.493 41.091 1.00 88.44 548 LYS A O 1
ATOM 4191 N N . PHE A 1 549 ? 10.343 0.715 41.925 1.00 87.69 549 PHE A N 1
ATOM 4192 C CA . PHE A 1 549 ? 10.410 1.780 40.922 1.00 87.69 549 PHE A CA 1
ATOM 4193 C C . PHE A 1 549 ? 11.349 2.918 41.322 1.00 87.69 549 PHE A C 1
ATOM 4195 O O . PHE A 1 549 ? 11.459 3.905 40.601 1.00 87.69 549 PHE A O 1
ATOM 4202 N N . ASP A 1 550 ? 12.026 2.797 42.465 1.00 82.69 550 ASP A N 1
ATOM 4203 C CA . ASP A 1 550 ? 12.975 3.802 42.911 1.00 82.69 550 ASP A CA 1
ATOM 4204 C C . ASP A 1 550 ? 14.146 3.935 41.932 1.00 82.69 550 ASP A C 1
ATOM 4206 O O . ASP A 1 550 ? 14.806 2.949 41.576 1.00 82.69 550 ASP A O 1
ATOM 4210 N N . MET A 1 551 ? 14.406 5.170 41.513 1.00 66.56 551 MET A N 1
ATOM 4211 C CA . MET A 1 551 ? 15.570 5.522 40.709 1.00 66.56 551 MET A CA 1
ATOM 4212 C C . MET A 1 551 ? 16.799 5.628 41.628 1.00 66.56 551 MET A C 1
ATOM 4214 O O . MET A 1 551 ? 16.688 6.175 42.730 1.00 66.56 551 MET A O 1
ATOM 4218 N N . PRO A 1 552 ? 17.983 5.143 41.223 1.00 57.44 552 PRO A N 1
ATOM 4219 C CA . PRO A 1 552 ? 19.210 5.426 41.951 1.00 57.44 552 PRO A CA 1
ATOM 4220 C C . PRO A 1 552 ? 19.469 6.938 41.991 1.00 57.44 552 PRO A C 1
ATOM 4222 O O . PRO A 1 552 ? 19.263 7.655 41.015 1.00 57.44 552 PRO A O 1
ATOM 4225 N N . ARG A 1 553 ? 19.894 7.436 43.159 1.00 53.12 553 ARG A N 1
ATOM 4226 C CA . ARG A 1 553 ? 20.070 8.873 43.447 1.00 53.12 553 ARG A CA 1
ATOM 4227 C C . ARG A 1 553 ? 21.413 9.452 42.968 1.00 53.12 553 ARG A C 1
ATOM 4229 O O . ARG A 1 553 ? 21.661 10.634 43.188 1.00 53.12 553 ARG A O 1
ATOM 4236 N N . ARG A 1 554 ? 22.299 8.647 42.370 1.00 52.06 554 ARG A N 1
ATOM 4237 C CA . ARG A 1 554 ? 23.663 9.053 41.995 1.00 52.06 554 ARG A CA 1
ATOM 4238 C C . ARG A 1 554 ? 23.749 9.490 40.531 1.00 52.06 554 ARG A C 1
ATOM 4240 O O . ARG A 1 554 ? 23.191 8.845 39.656 1.00 52.06 554 ARG A O 1
ATOM 4247 N N . VAL A 1 555 ? 24.427 10.613 40.287 1.00 46.72 555 VAL A N 1
ATOM 4248 C CA . VAL A 1 555 ? 24.537 11.286 38.972 1.00 46.72 555 VAL A CA 1
ATOM 4249 C C . VAL A 1 555 ? 25.492 10.544 38.022 1.00 46.72 555 VAL A C 1
ATOM 4251 O O . VAL A 1 555 ? 25.417 10.713 36.807 1.00 46.72 555 VAL A O 1
ATOM 4254 N N . ASP A 1 556 ? 26.369 9.725 38.595 1.00 56.88 556 ASP A N 1
ATOM 4255 C CA . ASP A 1 556 ? 27.379 8.867 37.974 1.00 56.88 556 ASP A CA 1
ATOM 4256 C C . ASP A 1 556 ? 26.860 7.464 37.603 1.00 56.88 556 ASP A C 1
ATOM 4258 O O . ASP A 1 556 ? 27.499 6.763 36.819 1.00 56.88 556 ASP A O 1
ATOM 4262 N N . GLU A 1 557 ? 25.684 7.069 38.097 1.00 52.09 557 GLU A N 1
ATOM 4263 C CA . GLU A 1 557 ? 24.982 5.867 37.644 1.00 52.09 557 GLU A CA 1
ATOM 4264 C C . GLU A 1 557 ? 24.094 6.232 36.445 1.00 52.09 557 GLU A C 1
ATOM 4266 O O . GLU A 1 557 ? 23.371 7.228 36.464 1.00 52.09 557 GLU A O 1
ATOM 4271 N N . ASP A 1 558 ? 24.195 5.446 35.370 1.00 51.75 558 ASP A N 1
ATOM 4272 C CA . ASP A 1 558 ? 23.513 5.650 34.089 1.00 51.75 558 ASP A CA 1
ATOM 4273 C C . ASP A 1 558 ? 22.063 6.138 34.300 1.00 51.75 558 ASP A C 1
ATOM 4275 O O . ASP A 1 558 ? 21.274 5.460 34.964 1.00 51.75 558 ASP A O 1
ATOM 4279 N N . ARG A 1 559 ? 21.694 7.311 33.752 1.00 46.47 559 ARG A N 1
ATOM 4280 C CA . ARG A 1 559 ? 20.439 8.063 34.042 1.00 46.47 559 ARG A CA 1
ATOM 4281 C C . ARG A 1 559 ? 19.121 7.305 33.757 1.00 46.47 559 ARG A C 1
ATOM 4283 O O . ARG A 1 559 ? 18.039 7.882 33.861 1.00 46.47 559 ARG A O 1
ATOM 4290 N N . VAL A 1 560 ? 19.196 6.030 33.377 1.00 50.44 560 VAL A N 1
ATOM 4291 C CA . VAL A 1 560 ? 18.092 5.139 32.984 1.00 50.44 560 VAL A CA 1
ATOM 4292 C C . VAL A 1 560 ? 18.011 3.878 33.870 1.00 50.44 560 VAL A C 1
ATOM 4294 O O . VAL A 1 560 ? 17.080 3.084 33.731 1.00 50.44 560 VAL A O 1
ATOM 4297 N N . ALA A 1 561 ? 18.940 3.667 34.806 1.00 52.75 561 ALA A N 1
ATOM 4298 C CA . ALA A 1 561 ? 19.016 2.442 35.601 1.00 52.75 561 ALA A CA 1
ATOM 4299 C C . ALA A 1 561 ? 18.007 2.418 36.766 1.00 52.75 561 ALA A C 1
ATOM 4301 O O . ALA A 1 561 ? 18.379 2.444 37.929 1.00 52.75 561 ALA A O 1
ATOM 4302 N N . THR A 1 562 ? 16.705 2.344 36.492 1.00 58.53 562 THR A N 1
ATOM 4303 C CA . THR A 1 562 ? 15.705 2.017 37.527 1.00 58.53 562 THR A CA 1
ATOM 4304 C C . THR A 1 562 ? 16.065 0.705 38.243 1.00 58.53 562 THR A C 1
ATOM 4306 O O . THR A 1 562 ? 16.530 -0.225 37.583 1.00 58.53 562 THR A O 1
ATOM 4309 N N . LYS A 1 563 ? 15.739 0.546 39.539 1.00 68.94 563 LYS A N 1
ATOM 4310 C CA . LYS A 1 563 ? 15.786 -0.781 40.210 1.00 68.94 563 LYS A CA 1
ATOM 4311 C C . LYS A 1 563 ? 14.828 -1.810 39.590 1.00 68.94 563 LYS A C 1
ATOM 4313 O O . LYS A 1 563 ? 14.886 -2.994 39.932 1.00 68.94 563 LYS A O 1
ATOM 4318 N N . VAL A 1 564 ? 13.951 -1.366 38.688 1.00 74.62 564 VAL A N 1
ATOM 4319 C CA . VAL A 1 564 ? 13.088 -2.220 37.878 1.00 74.62 564 VAL A CA 1
ATOM 4320 C C . VAL A 1 564 ? 13.972 -3.167 37.060 1.00 74.62 564 VAL A C 1
ATOM 4322 O O . VAL A 1 564 ? 14.781 -2.703 36.254 1.00 74.62 564 VAL A O 1
ATOM 4325 N N . PRO A 1 565 ? 13.838 -4.491 37.247 1.00 78.69 565 PRO A N 1
ATOM 4326 C CA . PRO A 1 565 ? 14.663 -5.450 36.534 1.00 78.69 565 PRO A CA 1
ATOM 4327 C C . PRO A 1 565 ? 14.552 -5.287 35.009 1.00 78.69 565 PRO A C 1
ATOM 4329 O O . PRO A 1 565 ? 13.470 -4.985 34.508 1.00 78.69 565 PRO A O 1
ATOM 4332 N N . PRO A 1 566 ? 15.618 -5.574 34.239 1.00 80.50 566 PRO A N 1
ATOM 4333 C CA . PRO A 1 566 ? 15.651 -5.347 32.787 1.00 80.50 566 PRO A CA 1
ATOM 4334 C C . PRO A 1 566 ? 14.648 -6.202 31.991 1.00 80.50 566 PRO A C 1
ATOM 4336 O O . PRO A 1 566 ? 14.465 -5.991 30.797 1.00 80.50 566 PRO A O 1
ATOM 4339 N N . TYR A 1 567 ? 14.025 -7.194 32.630 1.00 83.50 567 TYR A N 1
ATOM 4340 C CA . TYR A 1 567 ? 12.989 -8.045 32.042 1.00 83.50 567 TYR A CA 1
ATOM 4341 C C . TYR A 1 567 ? 11.562 -7.527 32.243 1.00 83.50 567 TYR A C 1
ATOM 4343 O O . TYR A 1 567 ? 10.633 -8.111 31.694 1.00 83.50 567 TYR A O 1
ATOM 4351 N N . VAL A 1 568 ? 11.380 -6.480 33.045 1.00 84.69 568 VAL A N 1
ATOM 4352 C CA . VAL A 1 568 ? 10.110 -5.765 33.165 1.00 84.69 568 VAL A CA 1
ATOM 4353 C C . VAL A 1 568 ? 10.161 -4.649 32.133 1.00 84.69 568 VAL A C 1
ATOM 4355 O O . VAL A 1 568 ? 10.936 -3.711 32.300 1.00 84.69 568 VAL A O 1
ATOM 4358 N N . ASP A 1 569 ? 9.407 -4.785 31.046 1.00 85.88 569 ASP A N 1
ATOM 4359 C CA . ASP A 1 569 ? 9.238 -3.744 30.028 1.00 85.88 569 ASP A CA 1
ATOM 4360 C C . ASP A 1 569 ? 8.181 -2.711 30.460 1.00 85.88 569 ASP A C 1
ATOM 4362 O O . ASP A 1 569 ? 7.689 -2.745 31.590 1.00 85.88 569 ASP A O 1
ATOM 4366 N N . ASP A 1 570 ? 7.893 -1.739 29.593 1.00 83.62 570 ASP A N 1
ATOM 4367 C CA . ASP A 1 570 ? 6.969 -0.649 29.915 1.00 83.62 570 ASP A CA 1
ATOM 4368 C C . ASP A 1 570 ? 5.516 -1.137 30.059 1.00 83.62 570 ASP A C 1
ATOM 4370 O O . ASP A 1 570 ? 4.816 -0.661 30.949 1.00 83.62 570 ASP A O 1
ATOM 4374 N N . ASP A 1 571 ? 5.105 -2.162 29.304 1.00 80.94 571 ASP A N 1
ATOM 4375 C CA . ASP A 1 571 ? 3.767 -2.763 29.402 1.00 80.94 571 ASP A CA 1
ATOM 4376 C C . ASP A 1 571 ? 3.580 -3.500 30.741 1.00 80.94 571 ASP A C 1
ATOM 4378 O O . ASP A 1 571 ? 2.558 -3.360 31.423 1.00 80.94 571 ASP A O 1
ATOM 4382 N N . ILE A 1 572 ? 4.579 -4.284 31.170 1.00 87.94 572 ILE A N 1
ATOM 4383 C CA . ILE A 1 572 ? 4.552 -4.948 32.483 1.00 87.94 572 ILE A CA 1
ATOM 4384 C C . ILE A 1 572 ? 4.623 -3.904 33.600 1.00 87.94 572 ILE A C 1
ATOM 4386 O O . ILE A 1 572 ? 3.967 -4.071 34.632 1.00 87.94 572 ILE A O 1
ATOM 4390 N N . ALA A 1 573 ? 5.388 -2.829 33.412 1.00 89.75 573 ALA A N 1
ATOM 4391 C CA . ALA A 1 573 ? 5.473 -1.738 34.372 1.00 89.75 573 ALA A CA 1
ATOM 4392 C C . ALA A 1 573 ? 4.129 -1.003 34.537 1.00 89.75 573 ALA A C 1
ATOM 4394 O O . ALA A 1 573 ? 3.708 -0.766 35.671 1.00 89.75 573 ALA A O 1
ATOM 4395 N N . GLU A 1 574 ? 3.426 -0.710 33.441 1.00 91.38 574 GLU A N 1
ATOM 4396 C CA . GLU A 1 574 ? 2.069 -0.146 33.463 1.00 91.38 574 GLU A CA 1
ATOM 4397 C C . GLU A 1 574 ? 1.093 -1.100 34.163 1.00 91.38 574 GLU A C 1
ATOM 4399 O O . GLU A 1 574 ? 0.308 -0.685 35.022 1.00 91.38 574 GLU A O 1
ATOM 4404 N N . GLY A 1 575 ? 1.185 -2.400 33.861 1.00 88.69 575 GLY A N 1
ATOM 4405 C CA . GLY A 1 575 ? 0.404 -3.439 34.527 1.00 88.69 575 GLY A CA 1
ATOM 4406 C C . GLY A 1 575 ? 0.644 -3.476 36.039 1.00 88.69 575 GLY A C 1
ATOM 4407 O O . GLY A 1 575 ? -0.314 -3.517 36.809 1.00 88.69 575 GLY A O 1
ATOM 4408 N N . LEU A 1 576 ? 1.901 -3.402 36.483 1.00 92.56 576 LEU A N 1
ATOM 4409 C CA . LEU A 1 576 ? 2.259 -3.352 37.904 1.00 92.56 576 LEU A CA 1
ATOM 4410 C C . LEU A 1 576 ? 1.601 -2.167 38.609 1.00 92.56 576 LEU A C 1
ATOM 4412 O O . LEU A 1 576 ? 0.969 -2.364 39.644 1.00 92.56 576 LEU A O 1
ATOM 4416 N N . VAL A 1 577 ? 1.689 -0.960 38.047 1.00 94.44 577 VAL A N 1
ATOM 4417 C CA . VAL A 1 577 ? 1.040 0.219 38.644 1.00 94.44 577 VAL A CA 1
ATOM 4418 C C . VAL A 1 577 ? -0.481 0.066 38.622 1.00 94.44 577 VAL A C 1
ATOM 4420 O O . VAL A 1 577 ? -1.141 0.297 39.633 1.00 94.44 577 VAL A O 1
ATOM 4423 N N . THR A 1 578 ? -1.055 -0.394 37.513 1.00 92.12 578 THR A N 1
ATOM 4424 C CA . THR A 1 578 ? -2.509 -0.549 37.369 1.00 92.12 578 THR A CA 1
ATOM 4425 C C . THR A 1 578 ? -3.084 -1.531 38.391 1.00 92.12 578 THR A C 1
ATOM 4427 O O . THR A 1 578 ? -4.023 -1.199 39.113 1.00 92.12 578 THR A O 1
ATOM 4430 N N . PHE A 1 579 ? -2.515 -2.726 38.519 1.00 91.75 579 PHE A N 1
ATOM 4431 C CA . PHE A 1 579 ? -3.071 -3.754 39.400 1.00 91.75 579 PHE A CA 1
ATOM 4432 C C . PHE A 1 579 ? -2.659 -3.599 40.862 1.00 91.75 579 PHE A C 1
ATOM 4434 O O . PHE A 1 579 ? -3.441 -3.952 41.741 1.00 91.75 579 PHE A O 1
ATOM 4441 N N . LEU A 1 580 ? -1.472 -3.065 41.162 1.00 93.12 580 LEU A N 1
ATOM 4442 C CA . LEU A 1 580 ? -1.062 -2.877 42.556 1.00 93.12 580 LEU A CA 1
ATOM 4443 C C . LEU A 1 580 ? -1.642 -1.590 43.155 1.00 93.12 580 LEU A C 1
ATOM 4445 O O . LEU A 1 580 ? -1.972 -1.589 44.339 1.00 93.12 580 LEU A O 1
ATOM 4449 N N . ALA A 1 581 ? -1.816 -0.528 42.358 1.00 94.44 581 ALA A N 1
ATOM 4450 C CA . ALA A 1 581 ? -2.244 0.778 42.860 1.00 94.44 581 ALA A CA 1
ATOM 4451 C C . ALA A 1 581 ? -3.691 1.173 42.526 1.00 94.44 581 ALA A C 1
ATOM 4453 O O . ALA A 1 581 ? -4.278 1.967 43.264 1.00 94.44 581 ALA A O 1
ATOM 4454 N N . ARG A 1 582 ? -4.284 0.661 41.437 1.00 93.88 582 ARG A N 1
ATOM 4455 C CA . ARG A 1 582 ? -5.625 1.083 40.983 1.00 93.88 582 ARG A CA 1
ATOM 4456 C C . ARG A 1 582 ? -6.712 0.014 41.076 1.00 93.88 582 ARG A C 1
ATOM 4458 O O . ARG A 1 582 ? -7.886 0.374 41.013 1.00 93.88 582 ARG A O 1
ATOM 4465 N N . SER A 1 583 ? -6.356 -1.258 41.252 1.00 90.94 583 SER A N 1
ATOM 4466 C CA . SER A 1 583 ? -7.303 -2.387 41.315 1.00 90.94 583 SER A CA 1
ATOM 4467 C C . SER A 1 583 ? -8.447 -2.169 42.301 1.00 90.94 583 SER A C 1
ATOM 4469 O O . SER A 1 583 ? -9.604 -2.289 41.912 1.00 90.94 583 SER A O 1
ATOM 4471 N N . LEU A 1 584 ? -8.140 -1.766 43.539 1.00 94.00 584 LEU A N 1
ATOM 4472 C CA . LEU A 1 584 ? -9.134 -1.470 44.578 1.00 94.00 584 LEU A CA 1
ATOM 4473 C C . LEU A 1 584 ? -10.116 -0.368 44.156 1.00 94.00 584 LEU A C 1
ATOM 4475 O O . LEU A 1 584 ? -11.287 -0.403 44.516 1.00 94.00 584 LEU A O 1
ATOM 4479 N N . LEU A 1 585 ? -9.654 0.615 43.384 1.00 96.44 585 LEU A N 1
ATOM 4480 C CA . LEU A 1 585 ? -10.420 1.822 43.083 1.00 96.44 585 LEU A CA 1
ATOM 4481 C C . LEU A 1 585 ? -11.534 1.545 42.070 1.00 96.44 585 LEU A C 1
ATOM 4483 O O . LEU A 1 585 ? -12.614 2.117 42.172 1.00 96.44 585 LEU A O 1
ATOM 4487 N N . VAL A 1 586 ? -11.307 0.647 41.107 1.00 93.56 586 VAL A N 1
ATOM 4488 C CA . VAL A 1 586 ? -12.284 0.315 40.053 1.00 93.56 586 VAL A CA 1
ATOM 4489 C C . VAL A 1 586 ? -13.631 -0.171 40.612 1.00 93.56 586 VAL A C 1
ATOM 4491 O O . VAL A 1 586 ? -14.657 0.410 40.242 1.00 93.56 586 VAL A O 1
ATOM 4494 N N . PRO A 1 587 ? -13.696 -1.201 41.480 1.00 92.94 587 PRO A N 1
ATOM 4495 C CA . PRO A 1 587 ? -14.965 -1.672 42.025 1.00 92.94 587 PRO A CA 1
ATOM 4496 C C . PRO A 1 587 ? -15.637 -0.631 42.928 1.00 92.94 587 PRO A C 1
ATOM 4498 O O . PRO A 1 587 ? -16.863 -0.531 42.888 1.00 92.94 587 PRO A O 1
ATOM 4501 N N . VAL A 1 588 ? -14.869 0.189 43.659 1.00 95.62 588 VAL A N 1
ATOM 4502 C CA . VAL A 1 588 ? -15.399 1.314 44.457 1.00 95.62 588 VAL A CA 1
ATOM 4503 C C . VAL A 1 588 ? -16.066 2.353 43.547 1.00 95.62 588 VAL A C 1
ATOM 4505 O O . VAL A 1 588 ? -17.223 2.723 43.744 1.00 95.62 588 VAL A O 1
ATOM 4508 N N . ILE A 1 589 ? -15.385 2.771 42.474 1.00 96.00 589 ILE A N 1
ATOM 4509 C CA . ILE A 1 589 ? -15.899 3.750 41.500 1.00 96.00 589 ILE A CA 1
ATOM 4510 C C . ILE A 1 589 ? -17.181 3.249 40.812 1.00 96.00 589 ILE A C 1
ATOM 4512 O O . ILE A 1 589 ? -18.085 4.048 40.527 1.00 96.00 589 ILE A O 1
ATOM 4516 N N . ASN A 1 590 ? -17.262 1.941 40.559 1.00 93.00 590 ASN A N 1
ATOM 4517 C CA . ASN A 1 590 ? -18.345 1.296 39.815 1.00 93.00 590 ASN A CA 1
ATOM 4518 C C . ASN A 1 590 ? -19.471 0.722 40.690 1.00 93.00 590 ASN A C 1
ATOM 4520 O O . ASN A 1 590 ? -20.407 0.151 40.134 1.00 93.00 590 ASN A O 1
ATOM 4524 N N . ARG A 1 591 ? -19.415 0.874 42.022 1.00 91.75 591 ARG A N 1
ATOM 4525 C CA . ARG A 1 591 ? -20.391 0.293 42.971 1.00 91.75 591 ARG A CA 1
ATOM 4526 C C . ARG A 1 591 ? -20.527 -1.235 42.849 1.00 91.75 591 ARG A C 1
ATOM 4528 O O . ARG A 1 591 ? -21.612 -1.784 43.007 1.00 91.75 591 ARG A O 1
ATOM 4535 N N . GLY A 1 592 ? -19.428 -1.915 42.527 1.00 90.75 592 GLY A N 1
ATOM 4536 C CA . GLY A 1 592 ? -19.383 -3.363 42.286 1.00 90.75 592 GLY A CA 1
ATOM 4537 C C . GLY A 1 592 ? -18.547 -4.131 43.307 1.00 90.75 592 GLY A C 1
ATOM 4538 O O . GLY A 1 592 ? -18.031 -5.200 42.983 1.00 90.75 592 GLY A O 1
ATOM 4539 N N . ILE A 1 593 ? -18.326 -3.567 44.496 1.00 90.62 593 ILE A N 1
ATOM 4540 C CA . ILE A 1 593 ? -17.426 -4.149 45.490 1.00 90.62 593 ILE A CA 1
ATOM 4541 C C . ILE A 1 593 ? -18.133 -5.238 46.297 1.00 90.62 593 ILE A C 1
ATOM 4543 O O . ILE A 1 593 ? -19.198 -5.019 46.859 1.00 90.62 593 ILE A O 1
ATOM 4547 N N . THR A 1 594 ? -17.553 -6.435 46.298 1.00 91.38 594 THR A N 1
ATOM 4548 C CA . THR A 1 594 ? -18.115 -7.627 46.960 1.00 91.38 594 THR A CA 1
ATOM 4549 C C . THR A 1 594 ? -17.122 -8.217 47.950 1.00 91.38 594 THR A C 1
ATOM 4551 O O . THR A 1 594 ? -17.486 -8.522 49.076 1.00 91.38 594 THR A O 1
ATOM 4554 N N . ASP A 1 595 ? -15.855 -8.307 47.546 1.00 93.06 595 ASP A N 1
ATOM 4555 C CA . ASP A 1 595 ? -14.743 -8.719 48.397 1.00 93.06 595 ASP A CA 1
ATOM 4556 C C . ASP A 1 595 ? -13.475 -7.919 48.025 1.00 93.06 595 ASP A C 1
ATOM 4558 O O . ASP A 1 595 ? -12.705 -8.324 47.141 1.00 93.06 595 ASP A O 1
ATOM 4562 N N . PRO A 1 596 ? -13.281 -6.730 48.627 1.00 92.44 596 PRO A N 1
ATOM 4563 C CA . PRO A 1 596 ? -12.161 -5.844 48.306 1.00 92.44 596 PRO A CA 1
ATOM 4564 C C . PRO A 1 596 ? -10.802 -6.482 48.605 1.00 92.44 596 PRO A C 1
ATOM 4566 O O . PRO A 1 596 ? -9.884 -6.388 47.786 1.00 92.44 596 PRO A O 1
ATOM 4569 N N . LYS A 1 597 ? -10.674 -7.170 49.746 1.00 94.31 597 LYS A N 1
ATOM 4570 C CA . LYS A 1 597 ? -9.404 -7.743 50.201 1.00 94.31 597 LYS A CA 1
ATOM 4571 C C . LYS A 1 597 ? -8.953 -8.872 49.282 1.00 94.31 597 LYS A C 1
ATOM 4573 O O . LYS A 1 597 ? -7.821 -8.846 48.787 1.00 94.31 597 LYS A O 1
ATOM 4578 N N . SER A 1 598 ? -9.838 -9.825 48.989 1.00 91.00 598 SER A N 1
ATOM 4579 C CA . SER A 1 598 ? -9.506 -10.916 48.066 1.00 91.00 598 SER A CA 1
ATOM 4580 C C . SER A 1 598 ? -9.354 -10.422 46.629 1.00 91.00 598 SER A C 1
ATOM 4582 O O . SER A 1 598 ? -8.601 -11.012 45.859 1.00 91.00 598 SER A O 1
ATOM 4584 N N . GLY A 1 599 ? -10.024 -9.330 46.242 1.00 91.69 599 GLY A N 1
ATOM 4585 C CA . GLY A 1 599 ? -9.773 -8.631 44.977 1.00 91.69 599 GLY A CA 1
ATOM 4586 C C . GLY A 1 599 ? -8.312 -8.193 44.835 1.00 91.69 599 GLY A C 1
ATOM 4587 O O . GLY A 1 599 ? -7.631 -8.623 43.906 1.00 91.69 599 GLY A O 1
ATOM 4588 N N . ILE A 1 600 ? -7.803 -7.423 45.804 1.00 93.62 600 ILE A N 1
ATOM 4589 C CA . ILE A 1 600 ? -6.405 -6.957 45.811 1.00 93.62 600 ILE A CA 1
ATOM 4590 C C . ILE A 1 600 ? -5.418 -8.133 45.822 1.00 93.62 600 ILE A C 1
ATOM 4592 O O . ILE A 1 600 ? -4.389 -8.084 45.144 1.00 93.62 600 ILE A O 1
ATOM 4596 N N . LEU A 1 601 ? -5.689 -9.179 46.610 1.00 93.62 601 LEU A N 1
ATOM 4597 C CA . LEU A 1 601 ? -4.825 -10.363 46.684 1.00 93.62 601 LEU A CA 1
ATOM 4598 C C . LEU A 1 601 ? -4.763 -11.105 45.341 1.00 93.62 601 LEU A C 1
ATOM 4600 O O . LEU A 1 601 ? -3.663 -11.362 44.853 1.00 93.62 601 LEU A O 1
ATOM 4604 N N . ARG A 1 602 ? -5.912 -11.352 44.699 1.00 92.56 602 ARG A N 1
ATOM 4605 C CA . ARG A 1 602 ? -5.978 -11.999 43.377 1.00 92.56 602 ARG A CA 1
ATOM 4606 C C . ARG A 1 602 ? -5.269 -11.191 42.295 1.00 92.56 602 ARG A C 1
ATOM 4608 O O . ARG A 1 602 ? -4.507 -11.755 41.512 1.00 92.56 602 ARG A O 1
ATOM 4615 N N . ASP A 1 603 ? -5.478 -9.878 42.256 1.00 87.88 603 ASP A N 1
ATOM 4616 C CA . ASP A 1 603 ? -4.843 -9.016 41.253 1.00 87.88 603 ASP A CA 1
ATOM 4617 C C . ASP A 1 603 ? -3.321 -8.966 41.434 1.00 87.88 603 ASP A C 1
ATOM 4619 O O . ASP A 1 603 ? -2.561 -9.032 40.462 1.00 87.88 603 ASP A O 1
ATOM 4623 N N . ARG A 1 604 ? -2.864 -8.931 42.689 1.00 92.88 604 ARG A N 1
ATOM 4624 C CA . ARG A 1 604 ? -1.447 -9.037 43.043 1.00 92.88 604 ARG A CA 1
ATOM 4625 C C . ARG A 1 604 ? -0.854 -10.373 42.589 1.00 92.88 604 ARG A C 1
ATOM 4627 O O . ARG A 1 604 ? 0.188 -10.370 41.937 1.00 92.88 604 ARG A O 1
ATOM 4634 N N . GLU A 1 605 ? -1.506 -11.497 42.877 1.00 91.25 605 GLU A N 1
ATOM 4635 C CA . GLU A 1 605 ? -1.078 -12.827 42.414 1.00 91.25 605 GLU A CA 1
ATOM 4636 C C . GLU A 1 605 ? -1.004 -12.913 40.886 1.00 91.25 605 GLU A C 1
ATOM 4638 O O . GLU A 1 605 ? -0.003 -13.380 40.333 1.00 91.25 605 GLU A O 1
ATOM 4643 N N . MET A 1 606 ? -2.022 -12.401 40.190 1.00 89.38 606 MET A N 1
ATOM 4644 C CA . MET A 1 606 ? -2.065 -12.378 38.729 1.00 89.38 606 MET A CA 1
ATOM 4645 C C . MET A 1 606 ? -0.871 -11.617 38.142 1.00 89.38 606 MET A C 1
ATOM 4647 O O . MET A 1 606 ? -0.241 -12.082 37.186 1.00 89.38 606 MET A O 1
ATOM 4651 N N . VAL A 1 607 ? -0.532 -10.452 38.696 1.00 87.25 607 VAL A N 1
ATOM 4652 C CA . VAL A 1 607 ? 0.626 -9.688 38.221 1.00 87.25 607 VAL A CA 1
ATOM 4653 C C . VAL A 1 607 ? 1.941 -10.364 38.579 1.00 87.25 607 VAL A C 1
ATOM 4655 O O . VAL A 1 607 ? 2.837 -10.403 37.731 1.00 87.25 607 VAL A O 1
ATOM 4658 N N . TRP A 1 608 ? 2.058 -10.987 39.752 1.00 88.56 608 TRP A N 1
ATOM 4659 C CA . TRP A 1 608 ? 3.247 -11.778 40.079 1.00 88.56 608 TRP A CA 1
ATOM 4660 C C . TRP A 1 608 ? 3.462 -12.944 39.123 1.00 88.56 608 TRP A C 1
ATOM 4662 O O . TRP A 1 608 ? 4.604 -13.196 38.726 1.00 88.56 608 TRP A O 1
ATOM 4672 N N . ALA A 1 609 ? 2.395 -13.607 38.682 1.00 88.31 609 ALA A N 1
ATOM 4673 C CA . ALA A 1 609 ? 2.488 -14.646 37.663 1.00 88.31 609 ALA A CA 1
ATOM 4674 C C . ALA A 1 609 ? 3.044 -14.090 36.337 1.00 88.31 609 ALA A C 1
ATOM 4676 O O . ALA A 1 609 ? 3.929 -14.705 35.733 1.00 88.31 609 ALA A O 1
ATOM 4677 N N . ARG A 1 610 ? 2.606 -12.894 35.912 1.00 85.25 610 ARG A N 1
ATOM 4678 C CA . ARG A 1 610 ? 3.128 -12.219 34.705 1.00 85.25 610 ARG A CA 1
ATOM 4679 C C . ARG A 1 610 ? 4.603 -11.839 34.840 1.00 85.25 610 ARG A C 1
ATOM 4681 O O . ARG A 1 610 ? 5.385 -12.133 33.938 1.00 85.25 610 ARG A O 1
ATOM 4688 N N . VAL A 1 611 ? 5.000 -11.252 35.970 1.00 81.81 611 VAL A N 1
ATOM 4689 C CA . VAL A 1 611 ? 6.403 -10.887 36.246 1.00 81.81 611 VAL A CA 1
ATOM 4690 C C . VAL A 1 611 ? 7.295 -12.129 36.281 1.00 81.81 611 VAL A C 1
ATOM 4692 O O . VAL A 1 611 ? 8.379 -12.132 35.699 1.00 81.81 611 VAL A O 1
ATOM 4695 N N . THR A 1 612 ? 6.830 -13.209 36.913 1.00 90.25 612 THR A N 1
ATOM 4696 C CA . THR A 1 612 ? 7.559 -14.484 36.981 1.00 90.25 612 THR A CA 1
ATOM 4697 C C . THR A 1 612 ? 7.750 -15.085 35.592 1.00 90.25 612 THR A C 1
ATOM 4699 O O . THR A 1 612 ? 8.857 -15.498 35.245 1.00 90.25 612 THR A O 1
ATOM 4702 N N . LYS A 1 613 ? 6.702 -15.074 34.759 1.00 87.62 613 LYS A N 1
ATOM 4703 C CA . LYS A 1 613 ? 6.784 -15.515 33.363 1.00 87.62 613 LYS A CA 1
ATOM 4704 C C . LYS A 1 613 ? 7.811 -14.697 32.570 1.00 87.62 613 LYS A C 1
ATOM 4706 O O . LYS A 1 613 ? 8.704 -15.287 31.965 1.00 87.62 613 LYS A O 1
ATOM 4711 N N . ALA A 1 614 ? 7.743 -13.367 32.630 1.00 79.06 614 ALA A N 1
ATOM 4712 C CA . ALA A 1 614 ? 8.676 -12.483 31.926 1.00 79.06 614 ALA A CA 1
ATOM 4713 C C . ALA A 1 614 ? 10.133 -12.679 32.381 1.00 79.06 614 ALA A C 1
ATOM 4715 O O . ALA A 1 614 ? 11.055 -12.726 31.561 1.00 79.06 614 ALA A O 1
ATOM 4716 N N . ARG A 1 615 ? 10.345 -12.874 33.689 1.00 88.56 615 ARG A N 1
ATOM 4717 C CA . ARG A 1 615 ? 11.653 -13.229 34.252 1.00 88.56 615 ARG A CA 1
ATOM 4718 C C . ARG A 1 615 ? 12.179 -14.536 33.665 1.00 88.56 615 ARG A C 1
ATOM 4720 O O . ARG A 1 615 ? 13.340 -14.584 33.264 1.00 88.56 615 ARG A O 1
ATOM 4727 N N . ASN A 1 616 ? 11.352 -15.578 33.599 1.00 88.00 616 ASN A N 1
ATOM 4728 C CA . ASN A 1 616 ? 11.753 -16.881 33.064 1.00 88.00 616 ASN A CA 1
ATOM 4729 C C . ASN A 1 616 ? 12.112 -16.792 31.574 1.00 88.00 616 ASN A C 1
ATOM 4731 O O . ASN A 1 616 ? 13.157 -17.294 31.165 1.00 88.00 616 ASN A O 1
ATOM 4735 N N . GLU A 1 617 ? 11.310 -16.083 30.778 1.00 83.88 617 GLU A N 1
ATOM 4736 C CA . GLU A 1 617 ? 11.588 -15.846 29.354 1.00 83.88 617 GLU A CA 1
ATOM 4737 C C . GLU A 1 617 ? 12.878 -15.042 29.139 1.00 83.88 617 GLU A C 1
ATOM 4739 O O . GLU A 1 617 ? 13.633 -15.277 28.190 1.00 83.88 617 GLU A O 1
ATOM 4744 N N . TRP A 1 618 ? 13.166 -14.076 30.012 1.00 87.44 618 TRP A N 1
ATOM 4745 C CA . TRP A 1 618 ? 14.426 -13.339 29.978 1.00 87.44 618 TRP A CA 1
ATOM 4746 C C . TRP A 1 618 ? 15.622 -14.209 30.369 1.00 87.44 618 TRP A C 1
ATOM 4748 O O . TRP A 1 618 ? 16.622 -14.199 29.652 1.00 87.44 618 TRP A O 1
ATOM 4758 N N . LEU A 1 619 ? 15.515 -15.002 31.440 1.00 86.44 619 LEU A N 1
ATOM 4759 C CA . LEU A 1 619 ? 16.560 -15.947 31.845 1.00 86.44 619 LEU A CA 1
ATOM 4760 C C . LEU A 1 619 ? 16.854 -16.959 30.735 1.00 86.44 619 LEU A C 1
ATOM 4762 O O . LEU A 1 619 ? 18.019 -17.245 30.469 1.00 86.44 619 LEU A O 1
ATOM 4766 N N . GLU A 1 620 ? 15.828 -17.450 30.039 1.00 86.44 620 GLU A N 1
ATOM 4767 C CA . GLU A 1 620 ? 16.000 -18.344 28.894 1.00 86.44 620 GLU A CA 1
ATOM 4768 C C . GLU A 1 620 ? 16.718 -17.643 27.728 1.00 86.44 620 GLU A C 1
ATOM 4770 O O . GLU A 1 620 ? 17.631 -18.209 27.123 1.00 86.44 620 GLU A O 1
ATOM 4775 N N . ARG A 1 621 ? 16.360 -16.388 27.423 1.00 80.56 621 ARG A N 1
ATOM 4776 C CA . ARG A 1 621 ? 17.061 -15.583 26.407 1.00 80.56 621 ARG A CA 1
ATOM 4777 C C . ARG A 1 621 ? 18.524 -15.349 26.773 1.00 80.56 621 ARG A C 1
ATOM 4779 O O . ARG A 1 621 ? 19.382 -15.501 25.906 1.00 80.56 621 ARG A O 1
ATOM 4786 N N . GLU A 1 622 ? 18.818 -15.005 28.021 1.00 84.06 622 GLU A N 1
ATOM 4787 C CA . GLU A 1 622 ? 20.189 -14.810 28.500 1.00 84.06 622 GLU A CA 1
ATOM 4788 C C . GLU A 1 622 ? 20.980 -16.120 28.516 1.00 84.06 622 GLU A C 1
ATOM 4790 O O . GLU A 1 622 ? 22.131 -16.139 28.086 1.00 84.06 622 GLU A O 1
ATOM 4795 N N . ALA A 1 623 ? 20.367 -17.241 28.901 1.00 86.38 623 ALA A N 1
ATOM 4796 C CA . ALA A 1 623 ? 20.985 -18.560 28.801 1.00 86.38 623 ALA A CA 1
ATOM 4797 C C . ALA A 1 623 ? 21.320 -18.912 27.344 1.00 86.38 623 ALA A C 1
ATOM 4799 O O . ALA A 1 623 ? 22.428 -19.367 27.067 1.00 86.38 623 ALA A O 1
ATOM 4800 N N . ARG A 1 624 ? 20.418 -18.629 26.393 1.00 80.62 624 ARG A N 1
ATOM 4801 C CA . ARG A 1 624 ? 20.682 -18.806 24.954 1.00 80.62 624 ARG A CA 1
ATOM 4802 C C . ARG A 1 624 ? 21.802 -17.898 24.460 1.00 80.62 624 ARG A C 1
ATOM 4804 O O . ARG A 1 624 ? 22.651 -18.367 23.713 1.00 80.62 624 ARG A O 1
ATOM 4811 N N . LYS A 1 625 ? 21.838 -16.630 24.880 1.00 79.81 625 LYS A N 1
ATOM 4812 C CA . LYS A 1 625 ? 22.943 -15.718 24.545 1.00 79.81 625 LYS A CA 1
ATOM 4813 C C . LYS A 1 625 ? 24.264 -16.205 25.125 1.00 79.81 625 LYS A C 1
ATOM 4815 O O . LYS A 1 625 ? 25.250 -16.186 24.410 1.00 79.81 625 LYS A O 1
ATOM 4820 N N . ARG A 1 626 ? 24.293 -16.679 26.374 1.00 81.88 626 ARG A N 1
ATOM 4821 C CA . ARG A 1 626 ? 25.496 -17.253 27.002 1.00 81.88 626 ARG A CA 1
ATOM 4822 C C . ARG A 1 626 ? 25.934 -18.557 26.340 1.00 81.88 626 ARG A C 1
ATOM 4824 O O . ARG A 1 626 ? 27.127 -18.782 26.210 1.00 81.88 626 ARG A O 1
ATOM 4831 N N . ALA A 1 627 ? 24.993 -19.391 25.902 1.00 78.94 627 ALA A N 1
ATOM 4832 C CA . ALA A 1 627 ? 25.286 -20.615 25.159 1.00 78.94 627 ALA A CA 1
ATOM 4833 C C . ALA A 1 627 ? 25.775 -20.332 23.728 1.00 78.94 627 ALA A C 1
ATOM 4835 O O . ALA A 1 627 ? 26.586 -21.087 23.200 1.00 78.94 627 ALA A O 1
ATOM 4836 N N . ALA A 1 628 ? 25.282 -19.254 23.110 1.00 72.88 628 ALA A N 1
ATOM 4837 C CA . ALA A 1 628 ? 25.737 -18.764 21.812 1.00 72.88 628 ALA A CA 1
ATOM 4838 C C . ALA A 1 628 ? 27.023 -17.928 21.908 1.00 72.88 628 ALA A C 1
ATOM 4840 O O . ALA A 1 628 ? 27.727 -17.786 20.912 1.00 72.88 628 ALA A O 1
ATOM 4841 N N . ALA A 1 629 ? 27.334 -17.380 23.086 1.00 74.19 629 ALA A N 1
ATOM 4842 C CA . ALA A 1 629 ? 28.561 -16.644 23.314 1.00 74.19 629 ALA A CA 1
ATOM 4843 C C . ALA A 1 629 ? 29.751 -17.605 23.159 1.00 74.19 629 ALA A C 1
ATOM 4845 O O . ALA A 1 629 ? 29.724 -18.717 23.699 1.00 74.19 629 ALA A O 1
ATOM 4846 N N . PRO A 1 630 ? 30.797 -17.208 22.419 1.00 63.75 630 PRO A N 1
ATOM 4847 C CA . PRO A 1 630 ? 31.966 -18.050 22.221 1.00 63.75 630 PRO A CA 1
ATOM 4848 C C . PRO A 1 630 ? 32.552 -18.450 23.582 1.00 63.75 630 PRO A C 1
ATOM 4850 O O . PRO A 1 630 ? 32.752 -17.606 24.455 1.00 63.75 630 PRO A O 1
ATOM 4853 N N . LYS A 1 631 ? 32.800 -19.756 23.778 1.00 66.62 631 LYS A N 1
ATOM 4854 C CA . LYS A 1 631 ? 33.374 -20.291 25.023 1.00 66.62 631 LYS A CA 1
ATOM 4855 C C . LYS A 1 631 ? 34.677 -19.550 25.337 1.00 66.62 631 LYS A C 1
ATOM 4857 O O . LYS A 1 631 ? 35.643 -19.651 24.577 1.00 66.62 631 LYS A O 1
ATOM 4862 N N . ALA A 1 632 ? 34.690 -18.828 26.457 1.00 49.59 632 ALA A N 1
ATOM 4863 C CA . ALA A 1 632 ? 35.861 -18.119 26.953 1.00 49.59 632 ALA A CA 1
ATOM 4864 C C . ALA A 1 632 ? 37.058 -19.085 27.022 1.00 49.59 632 ALA A C 1
ATOM 4866 O O . ALA A 1 632 ? 37.008 -20.094 27.721 1.00 49.59 632 ALA A O 1
ATOM 4867 N N . GLY A 1 633 ? 38.094 -18.808 26.224 1.00 55.53 633 GLY A N 1
ATOM 4868 C CA . GLY A 1 633 ? 39.309 -19.626 26.122 1.00 55.53 633 GLY A CA 1
ATOM 4869 C C . GLY A 1 633 ? 39.735 -19.962 24.691 1.00 55.53 633 GLY A C 1
ATOM 4870 O O . GLY A 1 633 ? 40.925 -20.136 24.444 1.00 55.53 633 GLY A O 1
ATOM 4871 N N . LYS A 1 634 ? 38.816 -19.973 23.715 1.00 53.75 634 LYS A N 1
ATOM 4872 C CA . LYS A 1 634 ? 39.186 -20.003 22.289 1.00 53.75 634 LYS A CA 1
ATOM 4873 C C . LYS A 1 634 ? 39.115 -18.585 21.733 1.00 53.75 634 LYS A C 1
ATOM 4875 O O . LYS A 1 634 ? 38.023 -18.042 21.589 1.00 53.75 634 LYS A O 1
ATOM 4880 N N . ARG A 1 635 ? 40.271 -17.971 21.441 1.00 53.19 635 ARG A N 1
ATOM 4881 C CA . ARG A 1 635 ? 40.318 -16.735 20.641 1.00 53.19 635 ARG A CA 1
ATOM 4882 C C . ARG A 1 635 ? 39.589 -17.028 19.329 1.00 53.19 635 ARG A C 1
ATOM 4884 O O . ARG A 1 635 ? 40.052 -17.884 18.579 1.00 53.19 635 ARG A O 1
ATOM 4891 N N . GLN A 1 636 ? 38.455 -16.364 19.088 1.00 55.28 636 GLN A N 1
ATOM 4892 C CA . GLN A 1 636 ? 37.811 -16.390 17.775 1.00 55.28 636 GLN A CA 1
ATOM 4893 C C . GLN A 1 636 ? 38.864 -15.987 16.747 1.00 55.28 636 GLN A C 1
ATOM 4895 O O . GLN A 1 636 ? 39.555 -14.975 16.913 1.00 55.28 636 GLN A O 1
ATOM 4900 N N . THR A 1 637 ? 39.030 -16.807 15.717 1.00 65.06 637 THR A N 1
ATOM 4901 C CA . THR A 1 637 ? 39.911 -16.441 14.610 1.00 65.06 637 THR A CA 1
ATOM 4902 C C . THR A 1 637 ? 39.332 -15.212 13.911 1.00 65.06 637 THR A C 1
ATOM 4904 O O . THR A 1 637 ? 38.117 -15.007 13.887 1.00 65.06 637 THR A O 1
ATOM 4907 N N . TYR A 1 638 ? 40.193 -14.361 13.347 1.00 58.41 638 TYR A N 1
ATOM 4908 C CA . TYR A 1 638 ? 39.749 -13.163 12.627 1.00 58.41 638 TYR A CA 1
ATOM 4909 C C . TYR A 1 638 ? 38.714 -13.513 11.543 1.00 58.41 638 TYR A C 1
ATOM 4911 O O . TYR A 1 638 ? 37.720 -12.813 11.393 1.00 58.41 638 TYR A O 1
ATOM 4919 N N . GLU A 1 639 ? 38.870 -14.656 10.869 1.00 57.78 639 GLU A N 1
ATOM 4920 C CA . GLU A 1 639 ? 37.888 -15.167 9.907 1.00 57.78 639 GLU A CA 1
ATOM 4921 C C . GLU A 1 639 ? 36.528 -15.501 10.526 1.00 57.78 639 GLU A C 1
ATOM 4923 O O . GLU A 1 639 ? 35.506 -15.177 9.927 1.00 57.78 639 GLU A O 1
ATOM 4928 N N . GLU A 1 640 ? 36.474 -16.118 11.708 1.00 65.25 640 GLU A N 1
ATOM 4929 C CA . GLU A 1 640 ? 35.208 -16.391 12.402 1.00 65.25 640 GLU A CA 1
ATOM 4930 C C . GLU A 1 640 ? 34.509 -15.091 12.803 1.00 65.25 640 GLU A C 1
ATOM 4932 O O . GLU A 1 640 ? 33.311 -14.940 12.565 1.00 65.25 640 GLU A O 1
ATOM 4937 N N . MET A 1 641 ? 35.269 -14.118 13.310 1.00 63.53 641 MET A N 1
ATOM 4938 C CA . MET A 1 641 ? 34.749 -12.799 13.676 1.00 63.53 641 MET A CA 1
ATOM 4939 C C . MET A 1 641 ? 34.248 -12.023 12.441 1.00 63.53 641 MET A C 1
ATOM 4941 O O . MET A 1 641 ? 33.205 -11.367 12.487 1.00 63.53 641 MET A O 1
ATOM 4945 N N . MET A 1 642 ? 34.940 -12.136 11.301 1.00 57.12 642 MET A N 1
ATOM 4946 C CA . MET A 1 642 ? 34.514 -11.536 10.031 1.00 57.12 642 MET A CA 1
ATOM 4947 C C . MET A 1 642 ? 33.319 -12.286 9.411 1.00 57.12 642 MET A C 1
ATOM 4949 O O . MET A 1 642 ? 32.423 -11.631 8.878 1.00 57.12 642 MET A O 1
ATOM 4953 N N . ARG A 1 643 ? 33.211 -13.621 9.540 1.00 61.28 643 ARG A N 1
ATOM 4954 C CA . ARG A 1 643 ? 32.005 -14.391 9.141 1.00 61.28 643 ARG A CA 1
ATOM 4955 C C . ARG A 1 643 ? 30.792 -14.009 9.960 1.00 61.28 643 ARG A C 1
ATOM 4957 O O . ARG A 1 643 ? 29.699 -13.922 9.410 1.00 61.28 643 ARG A O 1
ATOM 4964 N N . GLU A 1 644 ? 30.972 -13.802 11.255 1.00 60.28 644 GLU A N 1
ATOM 4965 C CA . GLU A 1 644 ? 29.889 -13.406 12.148 1.00 60.28 644 GLU A CA 1
ATOM 4966 C C . GLU A 1 644 ? 29.404 -11.986 11.822 1.00 60.28 644 GLU A C 1
ATOM 4968 O O . GLU A 1 644 ? 28.200 -11.730 11.777 1.00 60.28 644 GLU A O 1
ATOM 4973 N N . ARG A 1 645 ? 30.332 -11.075 11.496 1.00 54.06 645 ARG A N 1
ATOM 4974 C CA . ARG A 1 645 ? 30.016 -9.675 11.183 1.00 54.06 645 ARG A CA 1
ATOM 4975 C C . ARG A 1 645 ? 29.484 -9.454 9.764 1.00 54.06 645 ARG A C 1
ATOM 4977 O O . ARG A 1 645 ? 28.629 -8.589 9.574 1.00 54.06 645 ARG A O 1
ATOM 4984 N N . TYR A 1 646 ? 29.963 -10.217 8.781 1.00 57.38 646 TYR A N 1
ATOM 4985 C CA . TYR A 1 646 ? 29.688 -9.979 7.356 1.00 57.38 646 TYR A CA 1
ATOM 4986 C C . TYR A 1 646 ? 28.959 -11.135 6.648 1.00 57.38 646 TYR A C 1
ATOM 4988 O O . TYR A 1 646 ? 28.400 -10.931 5.571 1.00 57.38 646 TYR A O 1
ATOM 4996 N N . GLY A 1 647 ? 28.851 -12.315 7.265 1.00 48.62 647 GLY A N 1
ATOM 4997 C CA . GLY A 1 647 ? 28.233 -13.510 6.683 1.00 48.62 647 GLY A CA 1
ATOM 4998 C C . GLY A 1 647 ? 29.192 -14.332 5.802 1.00 48.62 647 GLY A C 1
ATOM 4999 O O . GLY A 1 647 ? 30.255 -13.854 5.414 1.00 48.62 647 GLY A O 1
ATOM 5000 N N . PRO A 1 648 ? 28.831 -15.584 5.454 1.00 48.91 648 PRO A N 1
ATOM 5001 C CA . PRO A 1 648 ? 29.750 -16.554 4.842 1.00 48.91 648 PRO A CA 1
ATOM 5002 C C . PRO A 1 648 ? 30.172 -16.248 3.393 1.00 48.91 648 PRO A C 1
ATOM 5004 O O . PRO A 1 648 ? 31.131 -16.845 2.918 1.00 48.91 648 PRO A O 1
ATOM 5007 N N . ASN A 1 649 ? 29.491 -15.328 2.697 1.00 47.91 649 ASN A N 1
ATOM 5008 C CA . ASN A 1 649 ? 29.627 -15.136 1.243 1.00 47.91 649 ASN A CA 1
ATOM 5009 C C . ASN A 1 649 ? 30.209 -13.770 0.833 1.00 47.91 649 ASN A C 1
ATOM 5011 O O . ASN A 1 649 ? 30.101 -13.385 -0.329 1.00 47.91 649 ASN A O 1
ATOM 5015 N N . SER A 1 650 ? 30.793 -13.013 1.762 1.00 48.03 650 SER A N 1
ATOM 5016 C CA . SER A 1 650 ? 31.401 -11.704 1.474 1.00 48.03 650 SER A CA 1
ATOM 5017 C C . SER A 1 650 ? 32.793 -11.602 2.080 1.00 48.03 650 SER A C 1
ATOM 5019 O O . SER A 1 650 ? 33.053 -10.769 2.943 1.00 48.03 650 SER A O 1
ATOM 5021 N N . PHE A 1 651 ? 33.675 -12.485 1.621 1.00 56.06 651 PHE A N 1
ATOM 5022 C CA . PHE A 1 651 ? 35.095 -12.424 1.925 1.00 56.06 651 PHE A CA 1
ATOM 5023 C C . PHE A 1 651 ? 35.858 -11.777 0.769 1.00 56.06 651 PHE A C 1
ATOM 5025 O O . PHE A 1 651 ? 35.874 -12.354 -0.320 1.00 56.06 651 PHE A O 1
ATOM 5032 N N . PRO A 1 652 ? 36.539 -10.638 0.969 1.00 55.75 652 PRO A N 1
ATOM 5033 C CA . PRO A 1 652 ? 37.759 -10.398 0.216 1.00 55.75 652 PRO A CA 1
ATOM 5034 C C . PRO A 1 652 ? 38.785 -11.470 0.632 1.00 55.75 652 PRO A C 1
ATOM 5036 O O . PRO A 1 652 ? 38.853 -11.810 1.819 1.00 55.75 652 PRO A O 1
ATOM 5039 N N . PRO A 1 653 ? 39.556 -12.050 -0.304 1.00 59.50 653 PRO A N 1
ATOM 5040 C CA . PRO A 1 653 ? 40.610 -12.987 0.058 1.00 59.50 653 PRO A CA 1
ATOM 5041 C C . PRO A 1 653 ? 41.572 -12.300 1.038 1.00 59.50 653 PRO A C 1
ATOM 5043 O O . PRO A 1 653 ? 41.890 -11.118 0.890 1.00 59.50 653 PRO A O 1
ATOM 5046 N N . VAL A 1 654 ? 41.992 -13.033 2.065 1.00 62.47 654 VAL A N 1
ATOM 5047 C CA . VAL A 1 654 ? 42.922 -12.582 3.108 1.00 62.47 654 VAL A CA 1
ATOM 5048 C C . VAL A 1 654 ? 44.217 -13.377 2.982 1.00 62.47 654 VAL A C 1
ATOM 5050 O O . VAL A 1 654 ? 44.188 -14.580 2.729 1.00 62.47 654 VAL A O 1
ATOM 5053 N N . VAL A 1 655 ? 45.356 -12.707 3.142 1.00 75.31 655 VAL A N 1
ATOM 5054 C CA . VAL A 1 655 ? 46.692 -13.321 3.111 1.00 75.31 655 VAL A CA 1
ATOM 5055 C C . VAL A 1 655 ? 47.412 -12.980 4.408 1.00 75.31 655 VAL A C 1
ATOM 5057 O O . VAL A 1 655 ? 47.227 -11.908 4.984 1.00 75.31 655 VAL A O 1
ATOM 5060 N N . LYS A 1 656 ? 48.205 -13.932 4.899 1.00 73.50 656 LYS A N 1
ATOM 5061 C CA . LYS A 1 656 ? 49.028 -13.760 6.092 1.00 73.50 656 LYS A CA 1
ATOM 5062 C C . LYS A 1 656 ? 50.229 -12.879 5.733 1.00 73.50 656 LYS A C 1
ATOM 5064 O O . LYS A 1 656 ? 51.005 -13.249 4.853 1.00 73.50 656 LYS A O 1
ATOM 5069 N N . ASP A 1 657 ? 50.346 -11.714 6.362 1.00 76.00 657 ASP A N 1
ATOM 5070 C CA . ASP A 1 657 ? 51.483 -10.814 6.167 1.00 76.00 657 ASP A CA 1
ATOM 5071 C C . ASP A 1 657 ? 52.773 -11.391 6.788 1.00 76.00 657 ASP A C 1
ATOM 5073 O O . ASP A 1 657 ? 52.758 -12.432 7.456 1.00 76.00 657 ASP A O 1
ATOM 5077 N N . ALA A 1 658 ? 53.908 -10.723 6.559 1.00 69.12 658 ALA A N 1
ATOM 5078 C CA . ALA A 1 658 ? 55.219 -11.159 7.049 1.00 69.12 658 ALA A CA 1
ATOM 5079 C C . ALA A 1 658 ? 55.304 -11.263 8.587 1.00 69.12 658 ALA A C 1
ATOM 5081 O O . ALA A 1 658 ? 56.165 -11.970 9.104 1.00 69.12 658 ALA A O 1
ATOM 5082 N N . ASN A 1 659 ? 54.380 -10.625 9.313 1.00 73.50 659 ASN A N 1
ATOM 5083 C CA . ASN A 1 659 ? 54.293 -10.659 10.773 1.00 73.50 659 ASN A CA 1
ATOM 5084 C C . ASN A 1 659 ? 53.315 -11.733 11.278 1.00 73.50 659 ASN A C 1
ATOM 5086 O O . ASN A 1 659 ? 53.044 -11.827 12.475 1.00 73.50 659 ASN A O 1
ATOM 5090 N N . GLY A 1 660 ? 52.760 -12.550 10.380 1.00 70.25 660 GLY A N 1
ATOM 5091 C CA . GLY A 1 660 ? 51.819 -13.605 10.726 1.00 70.25 660 GLY A CA 1
ATOM 5092 C C . GLY A 1 660 ? 50.379 -13.122 10.937 1.00 70.25 660 GLY A C 1
ATOM 5093 O O . GLY A 1 660 ? 49.561 -13.906 11.429 1.00 70.25 660 GLY A O 1
ATOM 5094 N N . ILE A 1 661 ? 50.054 -11.879 10.567 1.00 65.75 661 ILE A N 1
ATOM 5095 C CA . ILE A 1 661 ? 48.731 -11.267 10.743 1.00 65.75 661 ILE A CA 1
ATOM 5096 C C . ILE A 1 661 ? 47.952 -11.377 9.428 1.00 65.75 661 ILE A C 1
ATOM 5098 O O . ILE A 1 661 ? 48.447 -11.032 8.360 1.00 65.75 661 ILE A O 1
ATOM 5102 N N . TYR A 1 662 ? 46.718 -11.878 9.479 1.00 66.50 662 TYR A N 1
ATOM 5103 C CA . TYR A 1 662 ? 45.865 -11.969 8.291 1.00 66.50 662 TYR A CA 1
ATOM 5104 C C . TYR A 1 662 ? 45.289 -10.592 7.945 1.00 66.50 662 TYR A C 1
ATOM 5106 O O . TYR A 1 662 ? 44.536 -10.029 8.740 1.00 66.50 662 TYR A O 1
ATOM 5114 N N . ARG A 1 663 ? 45.627 -10.071 6.760 1.00 67.31 663 ARG A N 1
ATOM 5115 C CA . ARG A 1 663 ? 45.102 -8.809 6.207 1.00 67.31 663 ARG A CA 1
ATOM 5116 C C . ARG A 1 663 ? 44.388 -9.055 4.886 1.00 67.31 663 ARG A C 1
ATOM 5118 O O . ARG A 1 663 ? 44.659 -10.057 4.215 1.00 67.31 663 ARG A O 1
ATOM 5125 N N . ALA A 1 664 ? 43.464 -8.169 4.510 1.00 70.81 664 ALA A N 1
ATOM 5126 C CA . ALA A 1 664 ? 42.827 -8.245 3.195 1.00 70.81 664 ALA A CA 1
ATOM 5127 C C . ALA A 1 664 ? 43.905 -8.172 2.101 1.00 70.81 664 ALA A C 1
ATOM 5129 O O . ALA A 1 664 ? 44.888 -7.451 2.254 1.00 70.81 664 ALA A O 1
ATOM 5130 N N . VAL A 1 665 ? 43.748 -8.919 1.004 1.00 69.69 665 VAL A N 1
ATOM 5131 C CA . VAL A 1 665 ? 44.759 -8.990 -0.072 1.00 69.69 665 VAL A CA 1
ATOM 5132 C C . VAL A 1 665 ? 45.139 -7.612 -0.621 1.00 69.69 665 VAL A C 1
ATOM 5134 O O . VAL A 1 665 ? 46.279 -7.435 -1.036 1.00 69.69 665 VAL A O 1
ATOM 5137 N N . GLU A 1 666 ? 44.228 -6.638 -0.607 1.00 67.94 666 GLU A N 1
ATOM 5138 C CA . GLU A 1 666 ? 44.535 -5.264 -1.026 1.00 67.94 666 GLU A CA 1
ATOM 5139 C C . GLU A 1 666 ? 45.411 -4.523 -0.003 1.00 67.94 666 GLU A C 1
ATOM 5141 O O . GLU A 1 666 ? 46.448 -3.988 -0.377 1.00 67.94 666 GLU A O 1
ATOM 5146 N N . GLU A 1 667 ? 45.113 -4.618 1.295 1.00 63.66 667 GLU A N 1
ATOM 5147 C CA . GLU A 1 667 ? 45.949 -4.034 2.361 1.00 63.66 667 GLU A CA 1
ATOM 5148 C C . GLU A 1 667 ? 47.326 -4.714 2.469 1.00 63.66 667 GLU A C 1
ATOM 5150 O O . GLU A 1 667 ? 48.327 -4.080 2.794 1.00 63.66 667 GLU A O 1
ATOM 5155 N N . ALA A 1 668 ? 47.402 -6.017 2.182 1.00 63.03 668 ALA A N 1
ATOM 5156 C CA . ALA A 1 668 ? 48.660 -6.763 2.159 1.00 63.03 668 ALA A CA 1
ATOM 5157 C C . ALA A 1 668 ? 49.545 -6.408 0.948 1.00 63.03 668 ALA A C 1
ATOM 5159 O O . ALA A 1 668 ? 50.753 -6.639 0.997 1.00 63.03 668 ALA A O 1
ATOM 5160 N N . LYS A 1 669 ? 48.957 -5.870 -0.131 1.00 65.62 669 LYS A N 1
ATOM 5161 C CA . LYS A 1 669 ? 49.693 -5.340 -1.289 1.00 65.62 669 LYS A CA 1
ATOM 5162 C C . LYS A 1 669 ? 50.228 -3.933 -1.045 1.00 65.62 669 LYS A C 1
ATOM 5164 O O . LYS A 1 669 ? 51.266 -3.617 -1.599 1.00 65.62 669 LYS A O 1
ATOM 5169 N N . GLU A 1 670 ? 49.547 -3.123 -0.238 1.00 63.19 670 GLU A N 1
ATOM 5170 C CA . GLU A 1 670 ? 50.014 -1.780 0.143 1.00 63.19 670 GLU A CA 1
ATOM 5171 C C . GLU A 1 670 ? 51.077 -1.805 1.253 1.00 63.19 670 GLU A C 1
ATOM 5173 O O . GLU A 1 670 ? 51.866 -0.875 1.375 1.00 63.19 670 GLU A O 1
ATOM 5178 N N . ALA A 1 671 ? 51.105 -2.864 2.071 1.00 55.53 671 ALA A N 1
ATOM 5179 C CA . ALA A 1 671 ? 52.087 -3.043 3.145 1.00 55.53 671 ALA A CA 1
ATOM 5180 C C . ALA A 1 671 ? 53.394 -3.741 2.706 1.00 55.53 671 ALA A C 1
ATOM 5182 O O . ALA A 1 671 ? 54.299 -3.897 3.527 1.00 55.53 671 ALA A O 1
ATOM 5183 N N . LYS A 1 672 ? 53.468 -4.202 1.453 1.00 51.06 672 LYS A N 1
ATOM 5184 C CA . LYS A 1 672 ? 54.673 -4.736 0.803 1.00 51.06 672 LYS A CA 1
ATOM 5185 C C . LYS A 1 672 ? 55.295 -3.655 -0.062 1.00 51.06 672 LYS A C 1
ATOM 5187 O O . LYS A 1 672 ? 56.544 -3.624 -0.100 1.00 51.06 672 LYS A O 1
#

Sequence (672 aa):
MTASPQPSATTTPSARGRRAPFVPAVRGDLAAAVASPEAFATVAPSVPRTAAYLLDRRLCVVPRIGARDVALWEWIVTQAVAAHPNGLPTDGVELALPARPALVAMSGHGRPVQPRELSDSLVRILGGERQELRIGDAFHASIPAWVPPLLRPGLYGYLDLAVLARLTTKGGALLYRHLVGRLAADRVRFLPDAPAHVATIPVAELGEILGMPAPHRMGPLRARYLKPALADIAAHVKAFTVEAEEAKDGRGRNLAVAFAVRLRPPEMRTTAARLVDKESLSFLYAHPDAAPFQLKAETLVKLGSALPSRRVTQPRPGSRRRPEAALASELHGWRRLWLAALDEALTGTALTPGHETAATRGQRLLDAIERDGADRAFWAFVMAEVETPDLQVRLDTGASIEPIRVLAKAEAARVLRFRAARADRRRALRHARAEGTMEPATPKTPRTDSRPMTAPAPTEAVPPAPVPVMAEPDAALVALLSTDAARAEAQALWRYWQHAVDFPRRHAAETARRLLDGDLAERFPTIAQADDAMGGEYRRNIKWLAEKFDMPRRVDEDRVATKVPPYVDDDIAEGLVTFLARSLLVPVINRGITDPKSGILRDREMVWARVTKARNEWLEREARKRAAAPKAGKRQTYEEMMRERYGPNSFPPVVKDANGIYRAVEEAKEAK